Protein AF-A0A9E4WRK4-F1 (afdb_monomer_lite)

Secondary structure (DSSP, 8-state):
-----------------SSSSTTSSS-S--PPPPPPP---EEEEEEEEESEEEEEEEEEEEEEETTEEEEEEEETTTEEEEEEEEE-TTT-EEEEEEEETTEEEEEEEEE-TTSSEEEEEEEETTTTEEEEEEEEEPP----------PPPPP---EEEEEEEEESS-EEEEEEEEEETTEEEEEEEETTTEEEEEEEEEETTTTEEEEESSSEEEEEE-TTSSEEEEEEEETTEEEEEEEEE-S--------EEEEEEE-SSS-EEEEEEEPSSSS--EEEEEETTTEEEEEEEEE-TTT-EEEEEEEETTEEEEEEEEE-TTSS-EEEEEEEE-TT--SSSPPPPPEEEEEEETTGGGT----PPP-S---------SSS-------------------------------SS-------EE-----SS----EE-PPPS-----S---------TT-TTPEEEEEEEEEE---STTSPPEEEEEEEEEE----SSPPTT-SSSSS---HHHHHHHHHHHTTS-S--TTGGGS-TT-SS--SHHHHHHHHHHHTTS-----

Foldseek 3Di:
DDDDDDDDDDDDPDDPPDVVVVPPPPDDPPPPPQPFQDQAAKKWKWWDFPPPDTWIKIWGWDDDDQKIKIWIQIPPQGIKIWIKGADRVFQWIWIWIDTNNQTKIWTWGADSNSFKTKTKMARPVVRIITIMIMGHDDPPPPPPPPPPQQQFQDLAAWKWKFWDFPDTWIWIKGWDDDPFKIWMWTATLVPGIWIWIWTADRSFQWIWIDDQKTWTWGDDSVSFKIKTKIDHPRTIGIMIMGGDPDDPFQPLAAWWWKFFDDPDTWIWIWGFHDDPWRQWIWIATPPLGIWIWGDGADRRFQWDWTWTHRNNWTKIWTWGADPVNFKTKTWMAIDDPPPPPDDDGGDTDIMMIGHPPPVVPDDDDDADADDDDDDDDDDDDDDDDDDDDDDDDDDDDDDDFDKDKDFPDDDDDDDDDQDWDWDWDFDDDVFGAGATDTDGPDDDPPPDGDTDTDGDPPPANAWGKDQPDWDWDDPPDPPDDTGIGRGGIDTHHHQPPDQAQQPQQRPSDLALVSLVVLACCQVVVDVGTPNRVSQPLVPPSDSHNVSSVVSVCVNVVNDDRDD

Structure (mmCIF, N/CA/C/O backbone):
data_AF-A0A9E4WRK4-F1
#
_entry.id   AF-A0A9E4WRK4-F1
#
loop_
_atom_site.group_PDB
_atom_site.id
_atom_site.type_symbol
_atom_site.label_atom_id
_atom_site.label_alt_id
_atom_site.label_comp_id
_atom_site.label_asym_id
_atom_site.label_entity_id
_atom_site.label_seq_id
_atom_site.pdbx_PDB_ins_code
_atom_site.Cartn_x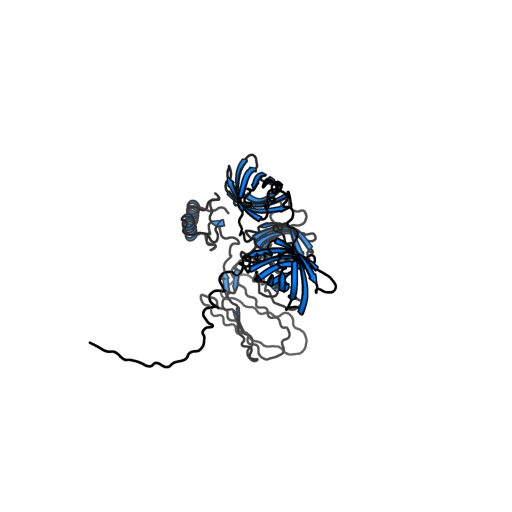
_atom_site.Cartn_y
_atom_site.Cartn_z
_atom_site.occupancy
_atom_site.B_iso_or_equiv
_atom_site.auth_seq_id
_atom_site.auth_comp_id
_atom_site.auth_asym_id
_atom_site.auth_atom_id
_atom_site.pdbx_PDB_model_num
ATOM 1 N N . MET A 1 1 ? -57.426 -71.578 32.431 1.00 43.12 1 MET A N 1
ATOM 2 C CA . MET A 1 1 ? -56.003 -71.972 32.318 1.00 43.12 1 MET A CA 1
ATOM 3 C C . MET A 1 1 ? -55.190 -70.880 33.009 1.00 43.12 1 MET A C 1
ATOM 5 O O . MET A 1 1 ? -55.029 -69.825 32.434 1.00 43.12 1 MET A O 1
ATOM 9 N N . LEU A 1 2 ? -54.922 -70.900 34.316 1.00 39.38 2 LEU A N 1
ATOM 10 C CA . LEU A 1 2 ? -54.277 -71.923 35.149 1.00 39.38 2 LEU A CA 1
ATOM 11 C C . LEU A 1 2 ? -52.802 -72.134 34.760 1.00 39.38 2 LEU A C 1
ATOM 13 O O . LEU A 1 2 ? -52.494 -73.049 34.008 1.00 39.38 2 LEU A O 1
ATOM 17 N N . LYS A 1 3 ? -51.903 -71.319 35.331 1.00 43.38 3 LYS A N 1
ATOM 18 C CA . LYS A 1 3 ? -50.691 -71.829 35.994 1.00 43.38 3 LYS A CA 1
ATOM 19 C C . LYS A 1 3 ? -50.115 -70.827 37.001 1.00 43.38 3 LYS A C 1
ATOM 21 O O . LYS A 1 3 ? -49.606 -69.770 36.658 1.00 43.38 3 LYS A O 1
ATOM 26 N N . ARG A 1 4 ? -50.248 -71.227 38.267 1.00 48.88 4 ARG A N 1
ATOM 27 C CA . ARG A 1 4 ? -49.489 -70.788 39.441 1.00 48.88 4 ARG A CA 1
ATOM 28 C C . ARG A 1 4 ? -48.154 -71.544 39.495 1.00 48.88 4 ARG A C 1
ATOM 30 O O . ARG A 1 4 ? -48.154 -72.741 39.232 1.00 48.88 4 ARG A O 1
ATOM 37 N N . HIS A 1 5 ? -47.123 -70.894 40.024 1.00 45.81 5 HIS A N 1
ATOM 38 C CA . HIS A 1 5 ? -46.158 -71.428 41.002 1.00 45.81 5 HIS A CA 1
ATOM 39 C C . HIS A 1 5 ? -45.759 -70.212 41.868 1.00 45.81 5 HIS A C 1
ATOM 41 O O . HIS A 1 5 ? -45.326 -69.216 41.309 1.00 45.81 5 HIS A O 1
ATOM 47 N N . ARG A 1 6 ? -46.164 -70.052 43.141 1.00 48.53 6 ARG A N 1
ATOM 48 C CA . ARG A 1 6 ? -45.771 -70.751 44.389 1.00 48.53 6 ARG A CA 1
ATOM 49 C C . ARG A 1 6 ? -44.259 -70.949 44.508 1.00 48.53 6 ARG A C 1
ATOM 51 O O . ARG A 1 6 ? -43.698 -71.524 43.592 1.00 48.53 6 ARG A O 1
ATOM 58 N N . THR A 1 7 ? -43.553 -70.700 45.608 1.00 45.00 7 THR A N 1
ATOM 59 C CA . THR A 1 7 ? -43.700 -70.009 46.910 1.00 45.00 7 THR A CA 1
ATOM 60 C C . THR A 1 7 ? -42.338 -70.285 47.562 1.00 45.00 7 THR A C 1
ATOM 62 O O . THR A 1 7 ? -41.943 -71.449 47.573 1.00 45.00 7 THR A O 1
ATOM 65 N N . LEU A 1 8 ? -41.654 -69.314 48.165 1.00 40.50 8 LEU A N 1
ATOM 66 C CA . LEU A 1 8 ? -40.791 -69.610 49.313 1.00 40.50 8 LEU A CA 1
ATOM 67 C C . LEU A 1 8 ? -40.626 -68.363 50.177 1.00 40.50 8 LEU A C 1
ATOM 69 O O . LEU A 1 8 ? -40.268 -67.292 49.701 1.00 40.50 8 LEU A O 1
ATOM 73 N N . ALA A 1 9 ? -40.978 -68.542 51.444 1.00 46.00 9 ALA A N 1
ATOM 74 C CA . ALA A 1 9 ? -40.850 -67.597 52.532 1.00 46.00 9 ALA A CA 1
ATOM 75 C C . ALA A 1 9 ? -39.719 -68.071 53.453 1.00 46.00 9 ALA A C 1
ATOM 77 O O . ALA A 1 9 ? -39.629 -69.267 53.720 1.00 46.00 9 ALA A O 1
ATOM 78 N N . ALA A 1 10 ? -38.920 -67.133 53.959 1.00 39.03 10 ALA A N 1
ATOM 79 C CA . ALA A 1 10 ? -38.143 -67.216 55.202 1.00 39.03 10 ALA A CA 1
ATOM 80 C C . ALA A 1 10 ? -37.678 -65.779 55.519 1.00 39.03 10 ALA A C 1
ATOM 82 O O . ALA A 1 10 ? -36.926 -65.192 54.753 1.00 39.03 10 ALA A O 1
ATOM 83 N N . SER A 1 11 ? -38.375 -65.058 56.401 1.00 42.69 11 SER A N 1
ATOM 84 C CA . SER A 1 11 ? -38.021 -64.859 57.819 1.00 42.69 11 SER A CA 1
ATOM 85 C C . SER A 1 11 ? -36.679 -64.146 58.031 1.00 42.69 11 SER A C 1
ATOM 87 O O . SER A 1 11 ? -35.622 -64.742 57.850 1.00 42.69 11 SER A O 1
ATOM 89 N N . GLY A 1 12 ? -36.737 -62.897 58.495 1.00 36.31 12 GLY A N 1
ATOM 90 C CA . GLY A 1 12 ? -35.557 -62.127 58.879 1.00 36.31 12 GLY A CA 1
ATOM 91 C C . GLY A 1 12 ? -35.919 -60.752 59.427 1.00 36.31 12 GLY A C 1
ATOM 92 O O . GLY A 1 12 ? -35.692 -59.738 58.784 1.00 36.31 12 GLY A O 1
ATOM 93 N N . THR A 1 13 ? -36.523 -60.724 60.611 1.00 49.09 13 THR A N 1
ATOM 94 C CA . THR A 1 13 ? -36.595 -59.555 61.496 1.00 49.09 13 THR A CA 1
ATOM 95 C C . THR A 1 13 ? -35.195 -58.992 61.762 1.00 49.09 13 THR A C 1
ATOM 97 O O . THR A 1 13 ? -34.489 -59.512 62.619 1.00 49.09 13 THR A O 1
ATOM 100 N N . ALA A 1 14 ? -34.806 -57.934 61.049 1.00 40.56 14 ALA A N 1
ATOM 101 C CA . ALA A 1 14 ? -33.786 -56.960 61.445 1.00 40.56 14 ALA A CA 1
ATOM 102 C C . ALA A 1 14 ? -33.831 -55.765 60.478 1.00 40.56 14 ALA A C 1
ATOM 104 O O . ALA A 1 14 ? -33.815 -55.960 59.268 1.00 40.56 14 ALA A O 1
ATOM 105 N N . GLY A 1 15 ? -33.871 -54.536 61.001 1.00 39.03 15 GLY A N 1
ATOM 106 C CA . GLY A 1 15 ? -33.627 -53.334 60.193 1.00 39.03 15 GLY A CA 1
ATOM 107 C C . GLY A 1 15 ? -34.745 -52.297 60.159 1.00 39.03 15 GLY A C 1
ATOM 108 O O . GLY A 1 15 ? -34.936 -51.634 59.146 1.00 39.03 15 GLY A O 1
ATOM 109 N N . LEU A 1 16 ? -35.456 -52.096 61.270 1.00 38.81 16 LEU A N 1
ATOM 110 C CA . LEU A 1 16 ? -36.319 -50.931 61.504 1.00 38.81 16 LEU A CA 1
ATOM 111 C C . LEU A 1 16 ? -35.465 -49.653 61.744 1.00 38.81 16 LEU A C 1
ATOM 113 O O . LEU A 1 16 ? -35.650 -48.959 62.735 1.00 38.81 16 LEU A O 1
ATOM 117 N N . ILE A 1 17 ? -34.478 -49.394 60.870 1.00 44.31 17 ILE A N 1
ATOM 118 C CA . ILE A 1 17 ? -33.563 -48.228 60.839 1.00 44.31 17 ILE A CA 1
ATOM 119 C C . ILE A 1 17 ? -33.246 -47.879 59.366 1.00 44.31 17 ILE A C 1
ATOM 121 O O . ILE A 1 17 ? -32.098 -47.723 58.971 1.00 44.31 17 ILE A O 1
ATOM 125 N N . LEU A 1 18 ? -34.260 -47.830 58.500 1.00 38.88 18 LEU A N 1
ATOM 126 C CA . LEU A 1 18 ? -34.070 -47.429 57.092 1.00 38.88 18 LEU A CA 1
ATOM 127 C C . LEU A 1 18 ? -35.218 -46.578 56.533 1.00 38.88 18 LEU A C 1
ATOM 129 O O . LEU A 1 18 ? -35.297 -46.350 55.335 1.00 38.88 18 LEU A O 1
ATOM 133 N N . LEU A 1 19 ? -36.075 -46.049 57.415 1.00 37.50 19 LEU A N 1
ATOM 134 C CA . LEU A 1 19 ? -37.155 -45.119 57.057 1.00 37.50 19 LEU A CA 1
ATOM 135 C C . LEU A 1 19 ? -37.082 -43.767 57.790 1.00 37.50 19 LEU A C 1
ATOM 137 O O . LEU A 1 19 ? -38.007 -42.969 57.695 1.00 37.50 19 LEU A O 1
ATOM 141 N N . ALA A 1 20 ? -35.970 -43.493 58.483 1.00 39.97 20 ALA A N 1
ATOM 142 C CA . ALA A 1 20 ? -35.673 -42.188 59.088 1.00 39.97 20 ALA A CA 1
ATOM 143 C C . ALA A 1 20 ? -34.517 -41.433 58.394 1.00 39.97 20 ALA A C 1
ATOM 145 O O . ALA A 1 20 ? -34.266 -40.280 58.721 1.00 39.97 20 ALA A O 1
ATOM 146 N N . VAL A 1 21 ? -33.837 -42.047 57.414 1.00 42.78 21 VAL A N 1
ATOM 147 C CA . VAL A 1 21 ? -32.754 -41.396 56.642 1.00 42.78 21 VAL A CA 1
ATOM 148 C C . VAL A 1 21 ? -33.280 -40.759 55.346 1.00 42.78 21 VAL A C 1
ATOM 150 O O . VAL A 1 21 ? -32.694 -39.813 54.837 1.00 42.78 21 VAL A O 1
ATOM 153 N N . SER A 1 22 ? -34.450 -41.175 54.854 1.00 39.72 22 SER A N 1
ATOM 154 C CA . SER A 1 22 ? -35.061 -40.618 53.635 1.00 39.72 22 SER A CA 1
ATOM 155 C C . SER A 1 22 ? -35.861 -39.324 53.859 1.00 39.72 22 SER A C 1
ATOM 157 O O . SER A 1 22 ? -36.450 -38.812 52.913 1.00 39.72 22 SER A O 1
ATOM 159 N N . LEU A 1 23 ? -35.902 -38.792 55.089 1.00 38.94 23 LEU A N 1
ATOM 160 C CA . LEU A 1 23 ? -36.639 -37.565 55.436 1.00 38.94 23 LEU A CA 1
ATOM 161 C C . LEU A 1 23 ? -35.746 -36.450 56.015 1.00 38.94 23 LEU A C 1
ATOM 163 O O . LEU A 1 23 ? -36.259 -35.472 56.548 1.00 38.94 23 LEU A O 1
ATOM 167 N N . LEU A 1 24 ? -34.418 -36.585 55.902 1.00 41.91 24 LEU A N 1
ATOM 168 C CA . LEU A 1 24 ? -33.438 -35.585 56.356 1.00 41.91 24 LEU A CA 1
ATOM 169 C C . LEU A 1 24 ? -32.643 -34.938 55.204 1.00 41.91 24 LEU A C 1
ATOM 171 O O . LEU A 1 24 ? -31.592 -34.356 55.437 1.00 41.91 24 LEU A O 1
ATOM 175 N N . ALA A 1 25 ? -33.153 -35.018 53.970 1.00 46.66 25 ALA A N 1
ATOM 176 C CA . ALA A 1 25 ? -32.545 -34.409 52.779 1.00 46.66 25 ALA A CA 1
ATOM 177 C C . ALA A 1 25 ? -33.380 -33.261 52.168 1.00 46.66 25 ALA A C 1
ATOM 179 O O . ALA A 1 25 ? -33.130 -32.865 51.037 1.00 46.66 25 ALA A O 1
ATOM 180 N N . VAL A 1 26 ? -34.390 -32.732 52.877 1.00 48.38 26 VAL A N 1
ATOM 181 C CA . VAL A 1 26 ? -35.359 -31.764 52.301 1.00 48.38 26 VAL A CA 1
ATOM 182 C C . VAL A 1 26 ? -35.197 -30.327 52.832 1.00 48.38 26 VAL A C 1
ATOM 184 O O . VAL A 1 26 ? -35.854 -29.421 52.340 1.00 48.38 26 VAL A O 1
ATOM 187 N N . PHE A 1 27 ? -34.285 -30.068 53.776 1.00 48.84 27 PHE A N 1
ATOM 188 C CA . PHE A 1 27 ? -34.056 -28.709 54.303 1.00 48.84 27 PHE A CA 1
ATOM 189 C C . PHE A 1 27 ? -32.578 -28.415 54.603 1.00 48.84 27 PHE A C 1
ATOM 191 O O . PHE A 1 27 ? -32.251 -27.839 55.640 1.00 48.84 27 PHE A O 1
ATOM 198 N N . GLY A 1 28 ? -31.669 -28.807 53.706 1.00 51.97 28 GLY A N 1
ATOM 199 C CA . GLY A 1 28 ? -30.383 -28.111 53.641 1.00 51.97 28 GLY A CA 1
ATOM 200 C C . GLY A 1 28 ? -30.661 -26.687 53.147 1.00 51.97 28 GLY A C 1
ATOM 201 O O . GLY A 1 28 ? -31.402 -26.560 52.169 1.00 51.97 28 GLY A O 1
ATOM 202 N N . PRO A 1 29 ? -30.174 -25.621 53.810 1.00 61.66 29 PRO A N 1
ATOM 203 C CA . PRO A 1 29 ? -30.258 -24.287 53.228 1.00 61.66 29 PRO A CA 1
ATOM 204 C C . PRO A 1 29 ? -29.654 -24.378 51.828 1.00 61.66 29 PRO A C 1
ATOM 206 O O . PRO A 1 29 ? -28.568 -24.935 51.682 1.00 61.66 29 PRO A O 1
ATOM 209 N N . ALA A 1 30 ? -30.385 -23.918 50.810 1.00 55.03 30 ALA A N 1
ATOM 210 C CA . ALA A 1 30 ? -29.829 -23.806 49.472 1.00 55.03 30 ALA A CA 1
ATOM 211 C C . ALA A 1 30 ? -28.538 -22.999 49.608 1.00 55.03 30 ALA A C 1
ATOM 213 O O . ALA A 1 30 ? -28.589 -21.827 49.992 1.00 55.03 30 ALA A O 1
ATOM 214 N N . THR A 1 31 ? -27.394 -23.654 49.408 1.00 65.69 31 THR A N 1
ATOM 215 C CA . THR A 1 31 ? -26.117 -22.962 49.322 1.00 65.69 31 THR A CA 1
ATOM 216 C C . THR A 1 31 ? -26.318 -21.932 48.217 1.00 65.69 31 THR A C 1
ATOM 218 O O . THR A 1 31 ? -26.759 -22.328 47.131 1.00 65.69 31 THR A O 1
ATOM 221 N N . PRO A 1 32 ? -26.150 -20.625 48.485 1.00 72.00 32 PRO A N 1
ATOM 222 C CA . PRO A 1 32 ? -26.238 -19.640 47.420 1.00 72.00 32 PRO A CA 1
ATOM 223 C C . PRO A 1 32 ? -25.305 -20.112 46.309 1.00 72.00 32 PRO A C 1
ATOM 225 O O . PRO A 1 32 ? -24.185 -20.527 46.610 1.00 72.00 32 PRO A O 1
ATOM 228 N N . ALA A 1 33 ? -25.805 -20.141 45.070 1.00 73.44 33 ALA A N 1
ATOM 229 C CA . ALA A 1 33 ? -24.969 -20.440 43.918 1.00 73.44 33 ALA A CA 1
ATOM 230 C C . ALA A 1 33 ? -23.739 -19.537 44.030 1.00 73.44 33 ALA A C 1
ATOM 232 O O . ALA A 1 33 ? -23.886 -18.313 44.114 1.00 73.44 33 ALA A O 1
ATOM 233 N N . GLN A 1 34 ? -22.569 -20.154 44.189 1.00 74.94 34 GLN A N 1
ATOM 234 C CA . GLN A 1 34 ? -21.316 -19.426 44.272 1.00 74.94 34 GLN A CA 1
ATOM 235 C C . GLN A 1 34 ? -21.218 -18.599 42.991 1.00 74.94 34 GLN A C 1
ATOM 237 O O . GLN A 1 34 ? -21.504 -19.110 41.908 1.00 74.94 34 GLN A O 1
ATOM 242 N N . ALA A 1 35 ? -20.946 -17.302 43.130 1.00 84.12 35 ALA A N 1
ATOM 243 C CA . ALA A 1 35 ? -20.766 -16.456 41.963 1.00 84.12 35 ALA A CA 1
ATOM 244 C C . ALA A 1 35 ? -19.599 -17.030 41.152 1.00 84.12 35 ALA A C 1
ATOM 246 O O . ALA A 1 35 ? -18.546 -17.316 41.721 1.00 84.12 35 ALA A O 1
ATOM 247 N N . GLN A 1 36 ? -19.838 -17.249 39.862 1.00 93.25 36 GLN A N 1
ATOM 248 C CA . GLN A 1 36 ? -18.825 -17.700 38.919 1.00 93.25 36 GLN A CA 1
ATOM 249 C C . GLN A 1 36 ? -17.674 -16.684 38.916 1.00 93.25 36 GLN A C 1
ATOM 251 O O . GLN A 1 36 ? -17.940 -15.480 38.860 1.00 93.25 36 GLN A O 1
ATOM 256 N N . ILE A 1 37 ? -16.428 -17.151 39.027 1.00 96.25 37 ILE A N 1
ATOM 257 C CA . ILE A 1 37 ? -15.252 -16.273 38.969 1.00 96.25 37 ILE A CA 1
ATOM 258 C C . ILE A 1 37 ? -15.183 -15.678 37.561 1.00 96.25 37 ILE A C 1
ATOM 260 O O . ILE A 1 37 ? -15.188 -16.419 36.585 1.00 96.25 37 ILE A O 1
ATOM 264 N N . ASP A 1 38 ? -15.131 -14.350 37.452 1.00 95.88 38 ASP A N 1
ATOM 265 C CA . ASP A 1 38 ? -14.969 -13.640 36.182 1.00 95.88 38 ASP A CA 1
ATOM 266 C C . ASP A 1 38 ? -13.656 -12.861 36.191 1.00 95.88 38 ASP A C 1
ATOM 268 O O . ASP A 1 38 ? -13.471 -11.986 37.035 1.00 95.88 38 ASP A O 1
ATOM 272 N N . ILE A 1 39 ? -12.758 -13.159 35.250 1.00 97.19 39 ILE A N 1
ATOM 273 C CA . ILE A 1 39 ? -11.450 -12.503 35.102 1.00 97.19 39 ILE A CA 1
ATOM 274 C C . ILE A 1 39 ? -11.412 -11.423 34.000 1.00 97.19 39 ILE A C 1
ATOM 276 O O . ILE A 1 39 ? -10.357 -10.840 33.762 1.00 97.19 39 ILE A O 1
ATOM 280 N N . SER A 1 40 ? -12.545 -11.102 33.360 1.00 96.81 40 SER A N 1
ATOM 281 C CA . SER A 1 40 ? -12.607 -10.153 32.232 1.00 96.81 40 SER A CA 1
ATOM 282 C C . SER A 1 40 ? -12.179 -8.733 32.609 1.00 96.81 40 SER A C 1
ATOM 284 O O . SER A 1 40 ? -12.721 -8.179 33.560 1.00 96.81 40 SER A O 1
ATOM 286 N N . GLY A 1 41 ? -11.308 -8.078 31.843 1.00 95.44 41 GLY A N 1
ATOM 287 C CA . GLY A 1 41 ? -10.978 -6.656 32.010 1.00 95.44 41 GLY A CA 1
ATOM 288 C C . GLY A 1 41 ? -9.490 -6.349 31.900 1.00 95.44 41 GLY A C 1
ATOM 289 O O . GLY A 1 41 ? -8.718 -7.164 31.406 1.00 95.44 41 GLY A O 1
ATOM 290 N N . ASP A 1 42 ? -9.088 -5.167 32.368 1.00 95.75 42 ASP A N 1
ATOM 291 C CA . ASP A 1 42 ? -7.692 -4.728 32.314 1.00 95.75 42 ASP A CA 1
ATOM 292 C C . ASP A 1 42 ? -6.919 -5.111 33.582 1.00 95.75 42 ASP A C 1
ATOM 294 O O . ASP A 1 42 ? -7.396 -4.947 34.707 1.00 95.75 42 ASP A O 1
ATOM 298 N N . TRP A 1 43 ? -5.671 -5.525 33.407 1.00 97.62 43 TRP A N 1
ATOM 299 C CA . TRP A 1 43 ? -4.794 -6.057 34.444 1.00 97.62 43 TRP A CA 1
ATOM 300 C C . TRP A 1 43 ? -3.399 -5.430 34.379 1.00 97.62 43 TRP A C 1
ATOM 302 O O . TRP A 1 43 ? -2.935 -4.984 33.325 1.00 97.62 43 TRP A O 1
ATOM 312 N N . ASN A 1 44 ? -2.722 -5.396 35.526 1.00 97.06 44 ASN A N 1
ATOM 313 C CA . ASN A 1 44 ? -1.280 -5.172 35.618 1.00 97.06 44 ASN A CA 1
ATOM 314 C C . ASN A 1 44 ? -0.626 -6.472 36.082 1.00 97.06 44 ASN A C 1
ATOM 316 O O . ASN A 1 44 ? -0.916 -6.922 37.189 1.00 97.06 44 ASN A O 1
ATOM 320 N N . PHE A 1 45 ? 0.235 -7.048 35.250 1.00 97.38 45 PHE A N 1
ATOM 321 C CA . PHE A 1 45 ? 1.018 -8.243 35.541 1.00 97.38 45 PHE A CA 1
ATOM 322 C C . PHE A 1 45 ? 2.442 -7.858 35.949 1.00 97.38 45 PHE A C 1
ATOM 324 O O . PHE A 1 45 ? 3.099 -7.074 35.269 1.00 97.38 45 PHE A O 1
ATOM 331 N N . ASP A 1 46 ? 2.925 -8.478 37.017 1.00 96.94 46 ASP A N 1
ATOM 332 C CA . ASP A 1 46 ? 4.311 -8.482 37.463 1.00 96.94 46 ASP A CA 1
ATOM 333 C C . ASP A 1 46 ? 4.888 -9.887 37.245 1.00 96.94 46 ASP A C 1
ATOM 335 O O . ASP A 1 46 ? 4.493 -10.854 37.905 1.00 96.94 46 ASP A O 1
ATOM 339 N N . ILE A 1 47 ? 5.830 -10.010 36.309 1.00 95.94 47 ILE A N 1
ATOM 340 C CA . ILE A 1 47 ? 6.465 -11.276 35.931 1.00 95.94 47 ILE A CA 1
ATOM 341 C C . ILE A 1 47 ? 7.888 -11.317 36.494 1.00 95.94 47 ILE A C 1
ATOM 343 O O . ILE A 1 47 ? 8.717 -10.450 36.222 1.00 95.94 47 ILE A O 1
ATOM 347 N N . LEU A 1 48 ? 8.193 -12.350 37.272 1.00 95.00 48 LEU A N 1
ATOM 348 C CA . LEU A 1 48 ? 9.513 -12.627 37.842 1.00 95.00 48 LEU A CA 1
ATOM 349 C C . LEU A 1 48 ? 10.125 -13.843 37.146 1.00 95.00 48 LEU A C 1
ATOM 351 O O . LEU A 1 48 ? 9.401 -14.772 36.810 1.00 95.00 48 LEU A O 1
ATOM 355 N N . GLY A 1 49 ? 11.450 -13.880 36.984 1.00 91.50 49 GLY A N 1
ATOM 356 C CA . GLY A 1 49 ? 12.179 -15.040 36.436 1.00 91.50 49 GLY A CA 1
ATOM 357 C C . GLY A 1 49 ? 13.080 -14.722 35.238 1.00 91.50 49 GLY A C 1
ATOM 358 O O . GLY A 1 49 ? 14.009 -15.476 34.961 1.00 91.50 49 GLY A O 1
ATOM 359 N N . PHE A 1 50 ? 12.899 -13.565 34.593 1.00 85.81 50 PHE A N 1
ATOM 360 C CA . PHE A 1 50 ? 13.790 -13.050 33.543 1.00 85.81 50 PHE A CA 1
ATOM 361 C C . PHE A 1 50 ? 15.018 -12.330 34.137 1.00 85.81 50 PHE A C 1
ATOM 363 O O . PHE A 1 50 ? 15.267 -11.150 33.898 1.00 85.81 50 PHE A O 1
ATOM 370 N N . GLY A 1 51 ? 15.794 -13.035 34.964 1.00 86.94 51 GLY A N 1
ATOM 371 C CA . GLY A 1 51 ? 16.934 -12.458 35.687 1.00 86.94 51 GLY A CA 1
ATOM 372 C C . GLY A 1 51 ? 16.541 -11.777 37.012 1.00 86.94 51 GLY A C 1
ATOM 373 O O . GLY A 1 51 ? 15.558 -12.178 37.633 1.00 86.94 51 GLY A O 1
ATOM 374 N N . PRO A 1 52 ? 17.321 -10.795 37.515 1.00 87.56 52 PRO A N 1
ATOM 375 C CA . PRO A 1 52 ? 17.116 -10.209 38.846 1.00 87.56 52 PRO A CA 1
ATOM 376 C C . PRO A 1 52 ? 15.973 -9.175 38.932 1.00 87.56 52 PRO A C 1
ATOM 378 O O . PRO A 1 52 ? 15.822 -8.546 39.979 1.00 87.56 52 PRO A O 1
ATOM 381 N N . GLY A 1 53 ? 15.213 -8.956 37.854 1.00 89.19 53 GLY A N 1
ATOM 382 C CA . GLY A 1 53 ? 14.177 -7.925 37.765 1.00 89.19 53 GLY A CA 1
ATOM 383 C C . GLY A 1 53 ? 12.750 -8.473 37.706 1.00 89.19 53 GLY A C 1
ATOM 384 O O . GLY A 1 53 ? 12.527 -9.636 37.370 1.00 89.19 53 GLY A O 1
ATOM 385 N N . THR A 1 54 ? 11.796 -7.596 38.018 1.00 94.69 54 THR A N 1
ATOM 386 C CA . THR A 1 54 ? 10.369 -7.775 37.720 1.00 94.69 54 THR A CA 1
ATOM 387 C C . THR A 1 54 ? 10.064 -7.092 36.394 1.00 94.69 54 THR A C 1
ATOM 389 O O . THR A 1 54 ? 10.443 -5.937 36.204 1.00 94.69 54 THR A O 1
ATOM 392 N N . VAL A 1 55 ? 9.365 -7.785 35.503 1.00 95.12 55 VAL A N 1
ATOM 393 C CA . VAL A 1 55 ? 8.864 -7.243 34.239 1.00 95.12 55 VAL A CA 1
ATOM 394 C C . VAL A 1 55 ? 7.403 -6.868 34.439 1.00 95.12 55 VAL A C 1
ATOM 396 O O . VAL A 1 55 ? 6.584 -7.733 34.745 1.00 95.12 55 VAL A O 1
ATOM 399 N N . ALA A 1 56 ? 7.086 -5.587 34.269 1.00 96.31 56 ALA A N 1
ATOM 400 C CA . ALA A 1 56 ? 5.712 -5.105 34.322 1.00 96.31 56 ALA A CA 1
ATOM 401 C C . ALA A 1 56 ? 5.065 -5.187 32.932 1.00 96.31 56 ALA A C 1
ATOM 403 O O . ALA A 1 56 ? 5.628 -4.689 31.945 1.00 96.31 56 ALA A O 1
ATOM 404 N N . CYS A 1 57 ? 3.870 -5.771 32.875 1.00 97.19 57 CYS A N 1
ATOM 405 C CA . CYS A 1 57 ? 3.041 -5.853 31.680 1.00 97.19 57 CYS A CA 1
ATOM 406 C C . CYS A 1 57 ? 1.630 -5.325 31.958 1.00 97.19 57 CYS A C 1
ATOM 408 O O . CYS A 1 57 ? 1.064 -5.541 33.031 1.00 97.19 57 CYS A O 1
ATOM 410 N N . ALA A 1 58 ? 1.043 -4.645 30.981 1.00 96.75 58 ALA A N 1
ATOM 411 C CA . ALA A 1 58 ? -0.387 -4.365 30.962 1.00 96.75 58 ALA A CA 1
ATOM 412 C C . ALA A 1 58 ? -1.075 -5.447 30.132 1.00 96.75 58 ALA A C 1
ATOM 414 O O . ALA A 1 58 ? -0.572 -5.779 29.064 1.00 96.75 58 ALA A O 1
ATOM 415 N N . ALA A 1 59 ? -2.208 -5.967 30.596 1.00 97.00 59 ALA A N 1
ATOM 416 C CA . ALA A 1 59 ? -2.956 -6.968 29.847 1.00 97.00 59 ALA A CA 1
ATOM 417 C C . ALA A 1 59 ? -4.460 -6.692 29.854 1.00 97.00 59 ALA A C 1
ATOM 419 O O . ALA A 1 59 ? -4.970 -6.105 30.808 1.00 97.00 59 ALA A O 1
ATOM 420 N N . THR A 1 60 ? -5.152 -7.153 28.820 1.00 97.19 60 THR A N 1
ATOM 421 C CA . THR A 1 60 ? -6.613 -7.192 28.731 1.00 97.19 60 THR A CA 1
ATOM 422 C C . THR A 1 60 ? -7.028 -8.652 28.600 1.00 97.19 60 THR A C 1
ATOM 424 O O . THR A 1 60 ? -6.500 -9.371 27.756 1.00 97.19 60 THR A O 1
ATOM 427 N N . ILE A 1 61 ? -7.930 -9.098 29.474 1.00 97.50 61 ILE A N 1
ATOM 428 C CA . ILE A 1 61 ? -8.465 -10.462 29.476 1.00 97.50 61 ILE A CA 1
ATOM 429 C C . ILE A 1 61 ? -9.912 -10.423 28.991 1.00 97.50 61 ILE A C 1
ATOM 431 O O . ILE A 1 61 ? -10.732 -9.708 29.574 1.00 97.50 61 ILE A O 1
ATOM 435 N N . GLU A 1 62 ? -10.241 -11.223 27.981 1.00 96.75 62 GLU A N 1
ATOM 436 C CA . GLU A 1 62 ? -11.622 -11.494 27.576 1.00 96.75 62 GLU A CA 1
ATOM 437 C C . GLU A 1 62 ? -11.997 -12.908 28.013 1.00 96.75 62 GLU A C 1
ATOM 439 O O . GLU A 1 62 ? -11.380 -13.880 27.586 1.00 96.75 62 GLU A O 1
ATOM 444 N N . HIS A 1 63 ? -12.994 -13.039 28.889 1.00 96.81 63 HIS A N 1
ATOM 445 C CA . HIS A 1 63 ? -13.363 -14.320 29.483 1.00 96.81 63 HIS A CA 1
ATOM 446 C C . HIS A 1 63 ? -14.808 -14.704 29.137 1.00 96.81 63 HIS A C 1
ATOM 448 O O . HIS A 1 63 ? -15.748 -13.924 29.299 1.00 96.81 63 HIS A O 1
ATOM 454 N N . ALA A 1 64 ? -14.979 -15.927 28.634 1.00 95.62 64 ALA A N 1
ATOM 455 C CA . ALA A 1 64 ? -16.244 -16.468 28.160 1.00 95.62 64 ALA A CA 1
ATOM 456 C C . ALA A 1 64 ? -16.405 -17.938 28.578 1.00 95.62 64 ALA A C 1
ATOM 458 O O . ALA A 1 64 ? -15.812 -18.846 27.993 1.00 95.62 64 ALA A O 1
ATOM 459 N N . GLY A 1 65 ? -17.275 -18.185 29.561 1.00 94.94 65 GLY A N 1
ATOM 460 C CA . GLY A 1 65 ? -17.524 -19.539 30.062 1.00 94.94 65 GLY A CA 1
ATOM 461 C C . GLY A 1 65 ? -16.325 -20.059 30.845 1.00 94.94 65 GLY A C 1
ATOM 462 O O . GLY A 1 65 ? -16.014 -19.478 31.872 1.00 94.94 65 GLY A O 1
ATOM 463 N N . ASP A 1 66 ? -15.690 -21.119 30.345 1.00 97.31 66 ASP A N 1
ATOM 464 C CA . ASP A 1 66 ? -14.484 -21.724 30.933 1.00 97.31 66 ASP A CA 1
ATOM 465 C C . ASP A 1 66 ? -13.221 -21.385 30.110 1.00 97.31 66 ASP A C 1
ATOM 467 O O . ASP A 1 66 ? -12.156 -21.945 30.341 1.00 97.31 66 ASP A O 1
ATOM 471 N N . THR A 1 67 ? -13.331 -20.493 29.117 1.00 97.50 67 THR A N 1
ATOM 472 C CA . THR A 1 67 ? -12.246 -20.112 28.191 1.00 97.50 67 THR A CA 1
ATOM 473 C C . THR A 1 67 ? -11.958 -18.618 28.259 1.00 97.50 67 THR A C 1
ATOM 475 O O . THR A 1 67 ? -12.874 -17.825 28.492 1.00 97.50 67 THR A O 1
ATOM 478 N N . PHE A 1 68 ? -10.713 -18.213 28.022 1.00 97.94 68 PHE A N 1
ATOM 479 C CA . PHE A 1 68 ? -10.335 -16.802 27.940 1.00 97.94 68 PHE A CA 1
ATOM 480 C C . PHE A 1 68 ? -9.176 -16.557 26.970 1.00 97.94 68 PHE A C 1
ATOM 482 O O . PHE A 1 68 ? -8.388 -17.458 26.670 1.00 97.94 68 PHE A O 1
ATOM 489 N N . THR A 1 69 ? -9.049 -15.307 26.537 1.00 97.38 69 THR A N 1
ATOM 490 C CA . THR A 1 69 ? -7.885 -14.784 25.816 1.00 97.38 69 THR A CA 1
ATOM 491 C C . THR A 1 69 ? -7.207 -13.689 26.640 1.00 97.38 69 THR A C 1
ATOM 493 O O . THR A 1 69 ? -7.851 -13.018 27.450 1.00 97.38 69 THR A O 1
ATOM 496 N N . ILE A 1 70 ? -5.892 -13.533 26.478 1.00 98.06 70 ILE A N 1
ATOM 497 C CA . ILE A 1 70 ? -5.107 -12.458 27.094 1.00 98.06 70 ILE A CA 1
ATOM 498 C C . ILE A 1 70 ? -4.292 -11.769 26.011 1.00 98.06 70 ILE A C 1
ATOM 500 O O . ILE A 1 70 ? -3.398 -12.394 25.446 1.00 98.06 70 ILE A O 1
ATOM 504 N N . ASP A 1 71 ? -4.505 -10.472 25.826 1.00 96.00 71 ASP A N 1
ATOM 505 C CA . ASP A 1 71 ? -3.590 -9.614 25.077 1.00 96.00 71 ASP A CA 1
ATOM 506 C C . ASP A 1 71 ? -2.737 -8.816 26.057 1.00 96.00 71 ASP A C 1
ATOM 508 O O . ASP A 1 71 ? -3.253 -8.184 26.978 1.00 96.00 71 ASP A O 1
ATOM 512 N N . THR A 1 72 ? -1.418 -8.859 25.895 1.00 96.88 72 THR A N 1
ATOM 513 C CA . THR A 1 72 ? -0.466 -8.244 26.825 1.00 96.88 72 THR A CA 1
ATOM 514 C C . THR A 1 72 ? 0.539 -7.351 26.110 1.00 96.88 72 THR A C 1
ATOM 516 O O . THR A 1 72 ? 0.929 -7.590 24.970 1.00 96.88 72 THR A O 1
ATOM 519 N N . THR A 1 73 ? 0.978 -6.299 26.795 1.00 94.75 73 THR A N 1
ATOM 520 C CA . THR A 1 73 ? 2.079 -5.423 26.393 1.00 94.75 73 THR A CA 1
ATOM 521 C C . THR A 1 73 ? 3.051 -5.298 27.558 1.00 94.75 73 THR A C 1
ATOM 523 O O . THR A 1 73 ? 2.719 -4.739 28.608 1.00 94.75 73 THR A O 1
ATOM 526 N N . CYS A 1 74 ? 4.262 -5.809 27.374 1.00 95.19 74 CYS A N 1
ATOM 527 C CA . CYS A 1 74 ? 5.336 -5.792 28.358 1.00 95.19 74 CYS A CA 1
ATOM 528 C C . CYS A 1 74 ? 6.399 -4.760 27.973 1.00 95.19 74 CYS A C 1
ATOM 530 O O . CYS A 1 74 ? 6.801 -4.683 26.814 1.00 95.19 74 CYS A O 1
ATOM 532 N N . THR A 1 75 ? 6.909 -4.016 28.958 1.00 87.06 75 THR A N 1
ATOM 533 C CA . THR A 1 75 ? 7.855 -2.903 28.723 1.00 87.06 75 THR A CA 1
ATOM 534 C C . THR A 1 75 ? 9.132 -3.340 27.984 1.00 87.06 75 THR A C 1
ATOM 536 O O . THR A 1 75 ? 9.638 -2.587 27.158 1.00 87.06 75 THR A O 1
ATOM 539 N N . ASP A 1 76 ? 9.604 -4.569 28.228 1.00 87.88 76 ASP A N 1
ATOM 540 C CA . ASP A 1 76 ? 10.868 -5.086 27.675 1.00 87.88 76 ASP A CA 1
ATOM 541 C C . ASP A 1 76 ? 10.697 -6.210 26.635 1.00 87.88 76 ASP A C 1
ATOM 543 O O . ASP A 1 76 ? 11.650 -6.551 25.938 1.00 87.88 76 ASP A O 1
ATOM 547 N N . PHE A 1 77 ? 9.500 -6.799 26.524 1.00 87.88 77 PHE A N 1
ATOM 548 C CA . PHE A 1 77 ? 9.244 -7.973 25.670 1.00 87.88 77 PHE A CA 1
ATOM 549 C C . PHE A 1 77 ? 8.228 -7.711 24.548 1.00 87.88 77 PHE A C 1
ATOM 551 O O . PHE A 1 77 ? 7.970 -8.596 23.736 1.00 87.88 77 PHE A O 1
ATOM 558 N N . GLY A 1 78 ? 7.670 -6.499 24.475 1.00 91.88 78 GLY A N 1
ATOM 559 C CA . GLY A 1 78 ? 6.702 -6.123 23.449 1.00 91.88 78 GLY A CA 1
ATOM 560 C C . GLY A 1 78 ? 5.327 -6.748 23.676 1.00 91.88 78 GLY A C 1
ATOM 561 O O . GLY A 1 78 ? 4.883 -6.907 24.816 1.00 91.88 78 GLY A O 1
ATOM 562 N N . PHE A 1 79 ? 4.641 -7.055 22.578 1.00 94.31 79 PHE A N 1
ATOM 563 C CA . PHE A 1 79 ? 3.286 -7.598 22.597 1.00 94.31 79 PHE A CA 1
ATOM 564 C C . PHE A 1 79 ? 3.279 -9.116 22.773 1.00 94.31 79 PHE A C 1
ATOM 566 O O . PHE A 1 79 ? 4.206 -9.819 22.351 1.00 94.31 79 PHE A O 1
ATOM 573 N N . GLY A 1 80 ? 2.203 -9.621 23.364 1.00 96.00 80 GLY A N 1
ATOM 574 C CA . GLY A 1 80 ? 1.919 -11.042 23.404 1.00 96.00 80 GLY A CA 1
ATOM 575 C C . GLY A 1 80 ? 0.434 -11.351 23.438 1.00 96.00 80 GLY A C 1
ATOM 576 O O . GLY A 1 80 ? -0.370 -10.496 23.801 1.00 96.00 80 GLY A O 1
ATOM 577 N N . SER A 1 81 ? 0.098 -12.581 23.063 1.00 96.50 81 SER A N 1
ATOM 578 C CA . SER A 1 81 ? -1.273 -13.088 23.060 1.00 96.50 81 SER A CA 1
ATOM 579 C C . SER A 1 81 ? -1.299 -14.527 23.570 1.00 96.50 81 SER A C 1
ATOM 581 O O . SER A 1 81 ? -0.403 -15.315 23.240 1.00 96.50 81 SER A O 1
ATOM 583 N N . PHE A 1 82 ? -2.288 -14.845 24.406 1.00 97.94 82 PHE A N 1
ATOM 584 C CA . PHE A 1 82 ? -2.478 -16.146 25.046 1.00 97.94 82 PHE A CA 1
ATOM 585 C C . PHE A 1 82 ? -3.928 -16.600 24.950 1.00 97.94 82 PHE A C 1
ATOM 587 O O . PHE A 1 82 ? -4.846 -15.794 25.088 1.00 97.94 82 PHE A O 1
ATOM 594 N N . GLU A 1 83 ? -4.119 -17.909 24.841 1.00 97.88 83 GLU A N 1
ATOM 595 C CA . GLU A 1 83 ? -5.420 -18.567 24.957 1.00 97.88 83 GLU A CA 1
ATOM 596 C C . GLU A 1 83 ? -5.367 -19.588 26.092 1.00 97.88 83 GLU A C 1
ATOM 598 O O . GLU A 1 83 ? -4.363 -20.296 26.254 1.00 97.88 83 GLU A O 1
ATOM 603 N N . GLY A 1 84 ? -6.425 -19.652 26.900 1.00 98.00 84 GLY A N 1
ATOM 604 C CA . GLY A 1 84 ? -6.460 -20.513 28.074 1.00 98.00 84 GLY A CA 1
ATOM 605 C C . GLY A 1 84 ? -7.847 -20.959 28.512 1.00 98.00 84 GLY A C 1
ATOM 606 O O . GLY A 1 84 ? -8.876 -20.515 28.000 1.00 98.00 84 GLY A O 1
ATOM 607 N N . GLU A 1 85 ? -7.841 -21.852 29.496 1.00 98.06 85 GLU A N 1
ATOM 608 C CA . GLU A 1 85 ? -9.024 -22.370 30.180 1.00 98.06 85 GLU A CA 1
ATOM 609 C C . GLU A 1 85 ? -8.934 -22.062 31.678 1.00 98.06 85 GLU A C 1
ATOM 611 O O . GLU A 1 85 ? -7.843 -22.089 32.258 1.00 98.06 85 GLU A O 1
ATOM 616 N N . ILE A 1 86 ? -10.074 -21.765 32.300 1.00 98.00 86 ILE A N 1
ATOM 617 C CA . ILE A 1 86 ? -10.220 -21.510 33.736 1.00 98.00 86 ILE A CA 1
ATOM 618 C C . ILE A 1 86 ? -11.366 -22.350 34.302 1.00 98.00 86 ILE A C 1
ATOM 620 O O . ILE A 1 86 ? -12.476 -22.358 33.776 1.00 98.00 86 ILE A O 1
ATOM 624 N N . ASP A 1 87 ? -11.115 -23.029 35.418 1.00 97.38 87 ASP A N 1
ATOM 625 C CA . ASP A 1 87 ? -12.172 -23.587 36.252 1.00 97.38 87 ASP A CA 1
ATOM 626 C C . ASP A 1 87 ? -12.793 -22.448 37.062 1.00 97.38 87 ASP A C 1
ATOM 628 O O . ASP A 1 87 ? -12.223 -21.933 38.022 1.00 97.38 87 ASP A O 1
ATOM 632 N N . VAL A 1 88 ? -13.990 -22.040 36.668 1.00 95.88 88 VAL A N 1
ATOM 633 C CA . VAL A 1 88 ? -14.685 -20.888 37.246 1.00 95.88 88 VAL A CA 1
ATOM 634 C C . VAL A 1 88 ? -15.207 -21.096 38.672 1.00 95.88 88 VAL A C 1
ATOM 636 O O . VAL A 1 88 ? -15.659 -20.132 39.301 1.00 95.88 88 VAL A O 1
ATOM 639 N N . GLU A 1 89 ? -15.170 -22.326 39.197 1.00 93.69 89 GLU A N 1
ATOM 640 C CA . GLU A 1 89 ? -15.501 -22.627 40.593 1.00 93.69 89 GLU A CA 1
ATOM 641 C C . GLU A 1 89 ? -14.275 -22.489 41.505 1.00 93.69 89 GLU A C 1
ATOM 643 O O . GLU A 1 89 ? -14.403 -22.023 42.645 1.00 93.69 89 GLU A O 1
ATOM 648 N N . THR A 1 90 ? -13.097 -22.893 41.016 1.00 96.12 90 THR A N 1
ATOM 649 C CA . THR A 1 90 ? -11.847 -22.938 41.798 1.00 96.12 90 THR A CA 1
ATOM 650 C C . THR A 1 90 ? -10.904 -21.768 41.522 1.00 96.12 90 THR A C 1
ATOM 652 O O . THR A 1 90 ? -10.111 -21.410 42.393 1.00 96.12 90 THR A O 1
ATOM 655 N N . GLY A 1 91 ? -11.008 -21.156 40.344 1.00 96.56 91 GLY A N 1
ATOM 656 C CA . GLY A 1 91 ? -10.121 -20.119 39.830 1.00 96.56 91 GLY A CA 1
ATOM 657 C C . GLY A 1 91 ? -8.837 -20.664 39.205 1.00 96.56 91 GLY A C 1
ATOM 658 O O . GLY A 1 91 ? -8.017 -19.863 38.760 1.00 96.56 91 GLY A O 1
ATOM 659 N N . GLU A 1 92 ? -8.620 -21.984 39.189 1.00 97.94 92 GLU A N 1
ATOM 660 C CA . GLU A 1 92 ? -7.437 -22.595 38.572 1.00 97.94 92 GLU A CA 1
ATOM 661 C C . GLU A 1 92 ? -7.472 -22.410 37.052 1.00 97.94 92 GLU A C 1
ATOM 663 O O . GLU A 1 92 ? -8.495 -22.660 36.420 1.00 97.94 92 GLU A O 1
ATOM 668 N N . PHE A 1 93 ? -6.360 -21.978 36.457 1.00 98.25 93 PHE A N 1
ATOM 669 C CA . PHE A 1 93 ? -6.279 -21.749 35.016 1.00 98.25 93 PHE A CA 1
ATOM 670 C C . PHE A 1 93 ? -4.945 -22.187 34.417 1.00 98.25 93 PHE A C 1
ATOM 672 O O . PHE A 1 93 ? -3.912 -22.220 35.095 1.00 98.25 93 PHE A O 1
ATOM 679 N N . THR A 1 94 ? -4.970 -22.444 33.112 1.00 98.25 94 THR A N 1
ATOM 680 C CA . THR A 1 94 ? -3.794 -22.663 32.258 1.00 98.25 94 THR A CA 1
ATOM 681 C C . THR A 1 94 ? -3.971 -21.905 30.949 1.00 98.25 94 THR A C 1
ATOM 683 O O . THR A 1 94 ? -5.064 -21.932 30.389 1.00 98.25 94 THR A O 1
ATOM 686 N N . ALA A 1 95 ? -2.918 -21.272 30.435 1.00 98.12 95 ALA A N 1
ATOM 687 C CA . ALA A 1 95 ? -2.923 -20.656 29.111 1.00 98.12 95 ALA A CA 1
ATOM 688 C C . ALA A 1 95 ? -1.584 -20.857 28.395 1.00 98.12 95 ALA A C 1
ATOM 690 O O . ALA A 1 95 ? -0.539 -21.014 29.027 1.00 98.12 95 ALA A O 1
ATOM 691 N N . SER A 1 96 ? -1.613 -20.814 27.070 1.00 97.81 96 SER A N 1
ATOM 692 C CA . SER A 1 96 ? -0.423 -20.887 26.221 1.00 97.81 96 SER A CA 1
ATOM 693 C C . SER A 1 96 ? -0.450 -19.772 25.189 1.00 97.81 96 SER A C 1
ATOM 695 O O . SER A 1 96 ? -1.518 -19.410 24.696 1.00 97.81 96 SER A O 1
ATOM 697 N N . GLY A 1 97 ? 0.712 -19.215 24.872 1.00 97.12 97 GLY A N 1
ATOM 698 C CA . GLY A 1 97 ? 0.800 -18.064 23.987 1.00 97.12 97 GLY A CA 1
ATOM 699 C C . GLY A 1 97 ? 2.226 -17.690 23.632 1.00 97.12 97 GLY A C 1
ATOM 700 O O . GLY A 1 97 ? 3.168 -18.437 23.903 1.00 97.12 97 GLY A O 1
ATOM 701 N N . ASN A 1 98 ? 2.384 -16.518 23.026 1.00 94.88 98 ASN A N 1
ATOM 702 C CA . ASN A 1 98 ? 3.690 -15.957 22.692 1.00 94.88 98 ASN A CA 1
ATOM 703 C C . ASN A 1 98 ? 3.820 -14.541 23.251 1.00 94.88 98 ASN A C 1
ATOM 705 O O . ASN A 1 98 ? 2.871 -13.768 23.161 1.00 94.88 98 ASN A O 1
ATOM 709 N N . ILE A 1 99 ? 5.005 -14.174 23.747 1.00 94.25 99 ILE A N 1
ATOM 710 C CA . ILE A 1 99 ? 5.389 -12.776 24.016 1.00 94.25 99 ILE A CA 1
ATOM 711 C C . ILE A 1 99 ? 6.701 -12.508 23.285 1.00 94.25 99 ILE A C 1
ATOM 713 O O . ILE A 1 99 ? 7.673 -13.236 23.486 1.00 94.25 99 ILE A O 1
ATOM 717 N N . GLY A 1 100 ? 6.735 -11.497 22.414 1.00 90.25 100 GLY A N 1
ATOM 718 C CA . GLY A 1 100 ? 7.945 -11.166 21.650 1.00 90.25 100 GLY A CA 1
ATOM 719 C C . GLY A 1 100 ? 8.473 -12.334 20.803 1.00 90.25 100 GLY A C 1
ATOM 720 O O . GLY A 1 100 ? 9.680 -12.496 20.654 1.00 90.25 100 GLY A O 1
ATOM 721 N N . GLY A 1 101 ? 7.575 -13.198 20.311 1.00 91.00 101 GLY A N 1
ATOM 722 C CA . GLY A 1 101 ? 7.918 -14.403 19.543 1.00 91.00 101 GLY A CA 1
ATOM 723 C C . GLY A 1 101 ? 8.428 -15.591 20.372 1.00 91.00 101 GLY A C 1
ATOM 724 O O . GLY A 1 101 ? 8.805 -16.610 19.797 1.00 91.00 101 GLY A O 1
ATOM 725 N N . ILE A 1 102 ? 8.446 -15.489 21.705 1.00 91.56 102 ILE A N 1
ATOM 726 C CA . ILE A 1 102 ? 8.844 -16.581 22.601 1.00 91.56 102 ILE A CA 1
ATOM 727 C C . ILE A 1 102 ? 7.588 -17.325 23.075 1.00 91.56 102 ILE A C 1
ATOM 729 O O . ILE A 1 102 ? 6.734 -16.687 23.697 1.00 91.56 102 ILE A O 1
ATOM 733 N N . PRO A 1 103 ? 7.483 -18.650 22.851 1.00 96.00 103 PRO A N 1
ATOM 734 C CA . PRO A 1 103 ? 6.367 -19.443 23.353 1.00 96.00 103 PRO A CA 1
ATOM 735 C C . PRO A 1 103 ? 6.451 -19.596 24.875 1.00 96.00 103 PRO A C 1
ATOM 737 O O . PRO A 1 103 ? 7.498 -19.968 25.417 1.00 96.00 103 PRO A O 1
ATOM 740 N N . ILE A 1 104 ? 5.343 -19.305 25.556 1.00 97.06 104 ILE A N 1
ATOM 741 C CA . ILE A 1 104 ? 5.213 -19.321 27.015 1.00 97.06 104 ILE A CA 1
ATOM 742 C C . ILE A 1 104 ? 3.940 -20.081 27.401 1.00 97.06 104 ILE A C 1
ATOM 744 O O . ILE A 1 104 ? 2.861 -19.831 26.861 1.00 97.06 104 ILE A O 1
ATOM 748 N N . GLU A 1 105 ? 4.069 -20.967 28.383 1.00 98.00 105 GLU A N 1
ATOM 749 C CA . GLU A 1 105 ? 2.950 -21.583 29.097 1.00 98.00 105 GLU A CA 1
ATOM 750 C C . GLU A 1 105 ? 2.796 -20.905 30.461 1.00 98.00 105 GLU A C 1
ATOM 752 O O . GLU A 1 105 ? 3.784 -20.679 31.163 1.00 98.00 105 GLU A O 1
ATOM 757 N N . ILE A 1 106 ? 1.567 -20.566 30.845 1.00 97.94 106 ILE A N 1
ATOM 758 C CA . ILE A 1 106 ? 1.233 -19.997 32.153 1.00 97.94 106 ILE A CA 1
ATOM 759 C C . ILE A 1 106 ? 0.198 -20.870 32.859 1.00 97.94 106 ILE A C 1
ATOM 761 O O . ILE A 1 106 ? -0.718 -21.401 32.235 1.00 97.94 106 ILE A O 1
ATOM 765 N N . ALA A 1 107 ? 0.327 -21.004 34.173 1.00 98.31 107 ALA A N 1
ATOM 766 C CA . ALA A 1 107 ? -0.635 -21.705 35.015 1.00 98.31 107 ALA A CA 1
ATOM 767 C C . ALA A 1 107 ? -0.754 -21.000 36.365 1.00 98.31 107 ALA A C 1
ATOM 769 O O . ALA A 1 107 ? 0.246 -20.516 36.898 1.00 98.31 107 ALA A O 1
ATOM 770 N N . GLY A 1 108 ? -1.950 -20.935 36.939 1.00 97.81 108 GLY A N 1
ATOM 771 C CA . GLY A 1 108 ? -2.153 -20.205 38.185 1.00 97.81 108 GLY A CA 1
ATOM 772 C C . GLY A 1 108 ? -3.547 -20.340 38.770 1.00 97.81 108 GLY A C 1
ATOM 773 O O . GLY A 1 108 ? -4.307 -21.243 38.426 1.00 97.81 108 GLY A O 1
ATOM 774 N N . THR A 1 109 ? -3.870 -19.431 39.683 1.00 98.19 109 THR A N 1
ATOM 775 C CA . THR A 1 109 ? -5.177 -19.348 40.329 1.00 98.19 109 THR A CA 1
ATOM 776 C C . THR A 1 109 ? -5.618 -17.889 40.422 1.00 98.19 109 THR A C 1
ATOM 778 O O . THR A 1 109 ? -4.874 -17.033 40.908 1.00 98.19 109 THR A O 1
ATOM 781 N N . ALA A 1 110 ? -6.830 -17.598 39.956 1.00 97.75 110 ALA A N 1
ATOM 782 C CA . ALA A 1 110 ? -7.510 -16.331 40.187 1.00 97.75 110 ALA A CA 1
ATOM 783 C C . ALA A 1 110 ? -8.175 -16.330 41.573 1.00 97.75 110 ALA A C 1
ATOM 785 O O . ALA A 1 110 ? -8.710 -17.344 42.027 1.00 97.75 110 ALA A O 1
ATOM 786 N N . SER A 1 111 ? -8.165 -15.192 42.264 1.00 97.12 111 SER A N 1
ATOM 787 C CA . SER A 1 111 ? -8.873 -15.050 43.535 1.00 97.12 111 SER A CA 1
ATOM 788 C C . SER A 1 111 ? -10.386 -15.179 43.349 1.00 97.12 111 SER A C 1
ATOM 790 O O . SER A 1 111 ? -10.936 -14.886 42.291 1.00 97.12 111 SER A O 1
ATOM 792 N N . SER A 1 112 ? -11.095 -15.580 44.408 1.00 95.00 112 SER A N 1
ATOM 793 C CA . SER A 1 112 ? -12.551 -15.802 44.363 1.00 95.00 112 SER A CA 1
ATOM 794 C C . SER A 1 112 ? -13.382 -14.551 44.042 1.00 95.00 112 SER A C 1
ATOM 796 O O . SER A 1 112 ? -14.565 -14.665 43.741 1.00 95.00 112 SER A O 1
ATOM 798 N N . ASP A 1 113 ? -12.801 -13.359 44.188 1.00 93.81 113 ASP A N 1
ATOM 799 C CA . ASP A 1 113 ? -13.397 -12.077 43.795 1.00 93.81 113 ASP A CA 1
ATOM 800 C C . ASP A 1 113 ? -12.999 -11.632 42.377 1.00 93.81 113 ASP A C 1
ATOM 802 O O . ASP A 1 113 ? -13.513 -10.628 41.897 1.00 93.81 113 ASP A O 1
ATOM 806 N N . GLY A 1 114 ? -12.111 -12.369 41.704 1.00 94.31 114 GLY A N 1
ATOM 807 C CA . GLY A 1 114 ? -11.603 -12.037 40.378 1.00 94.31 114 GLY A CA 1
ATOM 808 C C . GLY A 1 114 ? -10.656 -10.835 40.350 1.00 94.31 114 GLY A C 1
ATOM 809 O O . GLY A 1 114 ? -10.392 -10.324 39.268 1.00 94.31 114 GLY A O 1
ATOM 810 N N . GLU A 1 115 ? -10.149 -10.346 41.485 1.00 96.50 115 GLU A N 1
ATOM 811 C CA . GLU A 1 115 ? -9.344 -9.111 41.543 1.00 96.50 115 GLU A CA 1
ATOM 812 C C . GLU A 1 115 ? -7.827 -9.346 41.471 1.00 96.50 115 GLU A C 1
ATOM 814 O O . GLU A 1 115 ? -7.066 -8.427 41.157 1.00 96.50 115 GLU A O 1
ATOM 819 N N . THR A 1 116 ? -7.364 -10.565 41.753 1.00 97.50 116 THR A N 1
ATOM 820 C CA . THR A 1 116 ? -5.938 -10.922 41.742 1.00 97.50 116 THR A CA 1
ATOM 821 C C . THR A 1 116 ? -5.703 -12.269 41.072 1.00 97.50 116 THR A C 1
ATOM 823 O O . THR A 1 116 ? -6.553 -13.155 41.127 1.00 97.50 116 THR A O 1
ATOM 826 N N . ILE A 1 117 ? -4.541 -12.421 40.445 1.00 98.25 117 ILE A N 1
ATOM 827 C CA . ILE A 1 117 ? -4.060 -13.671 39.852 1.00 98.25 117 ILE A CA 1
ATOM 828 C C . ILE A 1 117 ? -2.659 -13.944 40.399 1.00 98.25 117 ILE A C 1
ATOM 830 O O . ILE A 1 117 ? -1.822 -13.044 40.447 1.00 98.25 117 ILE A O 1
ATOM 834 N N . GLU A 1 118 ? -2.381 -15.185 40.784 1.00 98.31 118 GLU A N 1
ATOM 835 C CA . GLU A 1 118 ? -1.030 -15.658 41.101 1.00 98.31 118 GLU A CA 1
ATOM 836 C C . GLU A 1 118 ? -0.743 -16.936 40.315 1.00 98.31 118 GLU A C 1
ATOM 838 O O . GLU A 1 118 ? -1.626 -17.774 40.138 1.00 98.31 118 GLU A O 1
ATOM 843 N N . GLY A 1 119 ? 0.484 -17.106 39.829 1.00 97.88 119 GLY A N 1
ATOM 844 C CA . GLY A 1 119 ? 0.823 -18.277 39.031 1.00 97.88 119 GLY A CA 1
ATOM 845 C C . GLY A 1 119 ? 2.305 -18.440 38.738 1.00 97.88 119 GLY A C 1
ATOM 846 O O . GLY A 1 119 ? 3.171 -17.738 39.268 1.00 97.88 119 GLY A O 1
ATOM 847 N N . THR A 1 120 ? 2.587 -19.383 37.855 1.00 98.12 120 THR A N 1
ATOM 848 C CA . THR A 1 120 ? 3.900 -19.662 37.287 1.00 98.12 120 THR A CA 1
ATOM 849 C C . THR A 1 120 ? 3.848 -19.583 35.774 1.00 98.12 120 THR A C 1
ATOM 851 O O . THR A 1 120 ? 2.802 -19.798 35.167 1.00 98.12 120 THR A O 1
ATOM 854 N N . TRP A 1 121 ? 4.995 -19.310 35.172 1.00 97.75 121 TRP A N 1
ATOM 855 C CA . TRP A 1 121 ? 5.175 -19.371 33.729 1.00 97.75 121 TRP A CA 1
ATOM 856 C C . TRP A 1 121 ? 6.415 -20.194 33.390 1.00 97.75 121 TRP A C 1
ATOM 858 O O . TRP A 1 121 ? 7.366 -20.243 34.178 1.00 97.75 121 TRP A O 1
ATOM 868 N N . GLU A 1 122 ? 6.412 -20.818 32.218 1.00 97.56 122 GLU A N 1
ATOM 869 C CA . GLU A 1 122 ? 7.524 -21.596 31.685 1.00 97.56 122 GLU A CA 1
ATOM 870 C C . GLU A 1 122 ? 7.700 -21.314 30.187 1.00 97.56 122 GLU A C 1
ATOM 872 O O . GLU A 1 122 ? 6.768 -21.421 29.394 1.00 97.56 122 GLU A O 1
ATOM 877 N N . ALA A 1 123 ? 8.920 -20.952 29.793 1.00 96.12 123 ALA A N 1
ATOM 878 C CA . ALA A 1 123 ? 9.351 -20.879 28.403 1.00 96.12 123 ALA A CA 1
ATOM 879 C C . ALA A 1 123 ? 10.203 -22.119 28.110 1.00 96.12 123 ALA A C 1
ATOM 881 O O . ALA A 1 123 ? 11.439 -22.084 28.174 1.00 96.12 123 ALA A O 1
ATOM 882 N N . THR A 1 124 ? 9.532 -23.234 27.813 1.00 89.00 124 THR A N 1
ATOM 883 C CA . THR A 1 124 ? 10.141 -24.570 27.651 1.00 89.00 124 THR A CA 1
ATOM 884 C C . THR A 1 124 ? 11.299 -24.582 26.653 1.00 89.00 124 THR A C 1
ATOM 886 O O . THR A 1 124 ? 12.315 -25.235 26.887 1.00 89.00 124 THR A O 1
ATOM 889 N N . SER A 1 125 ? 11.203 -23.785 25.584 1.00 90.31 125 SER A N 1
ATOM 890 C CA . SER A 1 125 ? 12.244 -23.663 24.550 1.00 90.31 125 SER A CA 1
ATOM 891 C C . SER A 1 125 ? 13.577 -23.115 25.074 1.00 90.31 125 SER A C 1
ATOM 893 O O . SER A 1 125 ? 14.626 -23.384 24.491 1.00 90.31 125 SER A O 1
ATOM 895 N N . PHE A 1 126 ? 13.552 -22.371 26.180 1.00 88.44 126 PHE A N 1
ATOM 896 C CA . PHE A 1 126 ? 14.727 -21.704 26.744 1.00 88.44 126 PHE A CA 1
ATOM 897 C C . PHE A 1 126 ? 15.078 -22.180 28.159 1.00 88.44 126 PHE A C 1
ATOM 899 O O . PHE A 1 126 ? 16.091 -21.757 28.715 1.00 88.44 126 PHE A O 1
ATOM 906 N N . GLY A 1 127 ? 14.270 -23.069 28.747 1.00 93.50 127 GLY A N 1
ATOM 907 C CA . GLY A 1 127 ? 14.460 -23.540 30.120 1.00 93.50 127 GLY A CA 1
ATOM 908 C C . GLY A 1 127 ? 14.326 -22.428 31.164 1.00 93.50 127 GLY A C 1
ATOM 909 O O . GLY A 1 127 ? 14.915 -22.526 32.242 1.00 93.50 127 GLY A O 1
ATOM 910 N N . PHE A 1 128 ? 13.592 -21.359 30.840 1.00 94.06 128 PHE A N 1
ATOM 911 C CA . PHE A 1 128 ? 13.259 -20.302 31.788 1.00 94.06 128 PHE A CA 1
ATOM 912 C C . PHE A 1 128 ? 11.897 -20.572 32.405 1.00 94.06 128 PHE A C 1
ATOM 914 O O . PHE A 1 128 ? 10.966 -21.001 31.731 1.00 94.06 128 PHE A O 1
ATOM 921 N N . SER A 1 129 ? 11.787 -20.283 33.691 1.00 96.94 129 SER A N 1
ATOM 922 C CA . SER A 1 129 ? 10.537 -20.374 34.426 1.00 96.94 129 SER A CA 1
ATOM 923 C C . SER A 1 129 ? 10.526 -19.330 35.525 1.00 96.94 129 SER A C 1
ATOM 925 O O . SER A 1 129 ? 11.586 -18.953 36.039 1.00 96.94 129 SER A O 1
ATOM 927 N N . GLY A 1 130 ? 9.344 -18.933 35.960 1.00 97.12 130 GLY A N 1
ATOM 928 C CA . GLY A 1 130 ? 9.222 -18.021 37.079 1.00 97.12 130 GLY A CA 1
ATOM 929 C C . GLY A 1 130 ? 7.807 -17.914 37.608 1.00 97.12 130 GLY A C 1
ATOM 930 O O . GLY A 1 130 ? 6.971 -18.784 37.374 1.00 97.12 130 GLY A O 1
ATOM 931 N N . THR A 1 131 ? 7.558 -16.853 38.365 1.00 98.00 131 THR A N 1
ATOM 932 C CA . THR A 1 131 ? 6.254 -16.575 38.971 1.00 98.00 131 THR A CA 1
ATOM 933 C C . THR A 1 131 ? 5.648 -15.338 38.339 1.00 98.00 131 THR A C 1
ATOM 935 O O . THR A 1 131 ? 6.372 -14.408 37.985 1.00 98.00 131 THR A O 1
ATOM 938 N N . LEU A 1 132 ? 4.327 -15.303 38.248 1.00 97.75 132 LEU A N 1
ATOM 939 C CA . LEU A 1 132 ? 3.571 -14.117 37.873 1.00 97.75 132 LEU A CA 1
ATOM 940 C C . LEU A 1 132 ? 2.594 -13.760 38.994 1.00 97.75 132 LEU A C 1
ATOM 942 O O . LEU A 1 132 ? 2.073 -14.639 39.683 1.00 97.75 132 LEU A O 1
ATOM 946 N N . SER A 1 133 ? 2.353 -12.470 39.172 1.00 97.69 133 SER A N 1
ATOM 947 C CA . SER A 1 133 ? 1.252 -11.942 39.971 1.00 97.69 133 SER A CA 1
ATOM 948 C C . SE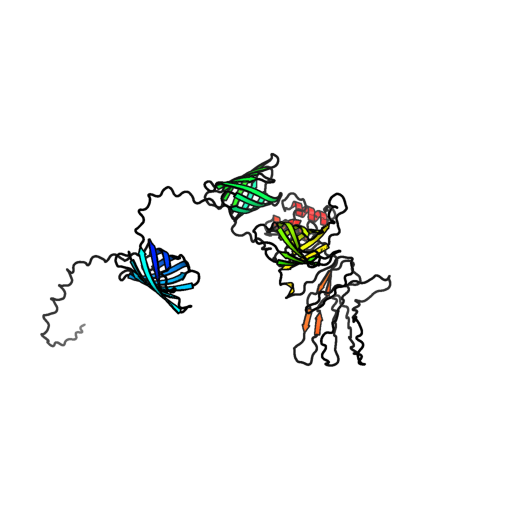R A 1 133 ? 0.562 -10.860 39.158 1.00 97.69 133 SER A C 1
ATOM 950 O O . SER A 1 133 ? 1.234 -10.106 38.461 1.00 97.69 133 SER A O 1
ATOM 952 N N . ALA A 1 134 ? -0.761 -10.782 39.207 1.00 97.62 134 ALA A N 1
ATOM 953 C CA . ALA A 1 134 ? -1.500 -9.723 38.549 1.00 97.62 134 ALA A CA 1
ATOM 954 C C . ALA A 1 134 ? -2.570 -9.146 39.463 1.00 97.62 134 ALA A C 1
ATOM 956 O O . ALA A 1 134 ? -3.194 -9.856 40.254 1.00 97.62 134 ALA A O 1
ATOM 957 N N . VAL A 1 135 ? -2.797 -7.846 39.319 1.00 97.38 135 VAL A N 1
ATOM 958 C CA . VAL A 1 135 ? -3.872 -7.126 39.999 1.00 97.38 135 VAL A CA 1
ATOM 959 C C . VAL A 1 135 ? -4.745 -6.479 38.941 1.00 97.38 135 VAL A C 1
ATOM 961 O O . VAL A 1 135 ? -4.243 -5.781 38.049 1.00 97.38 135 VAL A O 1
ATOM 964 N N . ARG A 1 136 ? -6.053 -6.704 39.045 1.00 96.81 136 ARG A N 1
ATOM 965 C CA . ARG A 1 136 ? -7.037 -6.077 38.174 1.00 96.81 136 ARG A CA 1
ATOM 966 C C . ARG A 1 136 ? -6.940 -4.565 38.337 1.00 96.81 136 ARG A C 1
ATOM 968 O O . ARG A 1 136 ? -6.907 -4.035 39.453 1.00 96.81 136 ARG A O 1
ATOM 975 N N . LYS A 1 137 ? -6.879 -3.832 37.227 1.00 93.88 137 LYS A N 1
ATOM 976 C CA . LYS A 1 137 ? -7.025 -2.379 37.291 1.00 93.88 137 LYS A CA 1
ATOM 977 C C . LYS A 1 137 ? -8.437 -2.103 37.804 1.00 93.88 137 LYS A C 1
ATOM 979 O O . LYS A 1 137 ? -9.381 -2.659 37.243 1.00 93.88 137 LYS A O 1
ATOM 984 N N . PRO A 1 138 ? -8.613 -1.248 38.833 1.00 87.12 138 PRO A N 1
ATOM 985 C CA . PRO A 1 138 ? -9.946 -0.840 39.254 1.00 87.12 138 PRO A CA 1
ATOM 986 C C . PRO A 1 138 ? -10.699 -0.422 37.997 1.00 87.12 138 PRO A C 1
ATOM 988 O O . PRO A 1 138 ? -10.088 0.330 37.227 1.00 87.12 138 PRO A O 1
ATOM 991 N N . PRO A 1 139 ? -11.939 -0.899 37.760 1.00 75.44 139 PRO A N 1
ATOM 992 C CA . PRO A 1 139 ? -12.698 -0.514 36.583 1.00 75.44 139 PRO A CA 1
ATOM 993 C C . PRO A 1 139 ? -12.654 1.000 36.554 1.00 75.44 139 PRO A C 1
ATOM 995 O O . PRO A 1 139 ? -13.182 1.657 37.461 1.00 75.44 139 PRO A O 1
ATOM 998 N N . GLY A 1 140 ? -11.872 1.537 35.611 1.00 58.12 140 GLY A N 1
ATOM 999 C CA . GLY A 1 140 ? -11.617 2.962 35.557 1.00 58.12 140 GLY A CA 1
ATOM 1000 C C . GLY A 1 140 ? -12.992 3.585 35.559 1.00 58.12 140 GLY A C 1
ATOM 1001 O O . GLY A 1 140 ? -13.831 3.122 34.786 1.00 58.12 140 GLY A O 1
ATOM 1002 N N . LEU A 1 141 ? -13.261 4.518 36.488 1.00 40.19 141 LEU A N 1
ATOM 1003 C CA . LEU A 1 141 ? -14.489 5.311 36.464 1.00 40.19 141 LEU A CA 1
ATOM 1004 C C . LEU A 1 141 ? -14.685 5.662 35.010 1.00 40.19 141 LEU A C 1
ATOM 1006 O O . LEU A 1 141 ? -13.867 6.425 34.500 1.00 40.19 141 LEU A O 1
ATOM 1010 N N . THR A 1 142 ? -15.644 5.019 34.342 1.00 40.78 142 THR A N 1
ATOM 1011 C CA . THR A 1 142 ? -15.743 5.138 32.898 1.00 40.78 142 THR A CA 1
ATOM 1012 C C . THR A 1 142 ? -15.940 6.628 32.708 1.00 40.78 142 THR A C 1
ATOM 1014 O O . THR A 1 142 ? -16.952 7.146 33.206 1.00 40.78 142 THR A O 1
ATOM 1017 N N . PRO A 1 143 ? -14.963 7.375 32.150 1.00 39.66 143 PRO A N 1
ATOM 1018 C CA . PRO A 1 143 ? -15.237 8.754 31.828 1.00 39.66 143 PRO A CA 1
ATOM 1019 C C . PRO A 1 143 ? -16.483 8.648 30.967 1.00 39.66 143 PRO A C 1
ATOM 1021 O O . PRO A 1 143 ? -16.512 7.834 30.043 1.00 39.66 143 PRO A O 1
ATOM 1024 N N . THR A 1 144 ? -17.559 9.346 31.349 1.00 38.47 144 THR A N 1
ATOM 1025 C CA . THR A 1 144 ? -18.708 9.511 30.456 1.00 38.47 144 THR A CA 1
ATOM 1026 C C . THR A 1 144 ? -18.091 9.795 29.103 1.00 38.47 144 THR A C 1
ATOM 1028 O O . THR A 1 144 ? -17.343 10.777 29.067 1.00 38.47 144 THR A O 1
ATOM 1031 N N . PRO A 1 145 ? -18.236 8.908 28.096 1.00 33.50 145 PRO A N 1
ATOM 1032 C CA . PRO A 1 145 ? -17.381 8.956 26.930 1.00 33.50 145 PRO A CA 1
ATOM 1033 C C . PRO A 1 145 ? -17.491 10.372 26.407 1.00 33.50 145 PRO A C 1
ATOM 1035 O O . PRO A 1 145 ? -18.571 10.819 26.008 1.00 33.50 145 PRO A O 1
ATOM 1038 N N . LEU A 1 146 ? -16.388 11.119 26.524 1.00 45.28 146 LEU A N 1
ATOM 1039 C CA . LEU A 1 146 ? -16.233 12.289 25.693 1.00 45.28 146 LEU A CA 1
ATOM 1040 C C . LEU A 1 146 ? -16.449 11.717 24.295 1.00 45.28 146 LEU A C 1
ATOM 1042 O O . LEU A 1 146 ? -15.846 10.671 24.032 1.00 45.28 146 LEU A O 1
ATOM 1046 N N . PRO A 1 147 ? -17.362 12.282 23.485 1.00 42.59 147 PRO A N 1
ATOM 1047 C CA . PRO A 1 147 ? -17.656 11.754 22.161 1.00 42.59 147 PRO A CA 1
ATOM 1048 C C . PRO A 1 147 ? -16.327 11.379 21.526 1.00 42.59 147 PRO A C 1
ATOM 1050 O O . PRO A 1 147 ? -15.459 12.246 21.411 1.00 42.59 147 PRO A O 1
ATOM 1053 N N . THR A 1 148 ? -16.133 10.076 21.294 1.00 48.56 148 THR A N 1
ATOM 1054 C CA . THR A 1 148 ? -14.900 9.547 20.723 1.00 48.56 148 THR A CA 1
ATOM 1055 C C . THR A 1 148 ? -14.681 10.367 19.476 1.00 48.56 148 THR A C 1
ATOM 1057 O O . THR A 1 148 ? -15.534 10.347 18.582 1.00 48.56 148 THR A O 1
ATOM 1060 N N . LEU A 1 149 ? -13.620 11.182 19.479 1.00 57.50 149 LEU A N 1
ATOM 1061 C CA . LEU A 1 149 ? -13.222 11.866 18.265 1.00 57.50 149 LEU A CA 1
ATOM 1062 C C . LEU A 1 149 ? -13.132 10.758 17.208 1.00 57.50 149 LEU A C 1
ATOM 1064 O O . LEU A 1 149 ? -12.563 9.706 17.526 1.00 57.50 149 LEU A O 1
ATOM 1068 N N . PRO A 1 150 ? -13.753 10.929 16.030 1.00 75.88 150 PRO A N 1
ATOM 1069 C CA . PRO A 1 150 ? -13.589 9.979 14.943 1.00 75.88 150 PRO A CA 1
ATOM 1070 C C . PRO A 1 150 ? -12.103 9.657 14.805 1.00 75.88 150 PRO A C 1
ATOM 1072 O O . PRO A 1 150 ? -11.273 10.563 14.947 1.00 75.88 150 PRO A O 1
ATOM 1075 N N . ALA A 1 151 ? -11.772 8.379 14.610 1.00 83.00 151 ALA A N 1
ATOM 1076 C CA . ALA A 1 151 ? -10.397 8.015 14.309 1.00 83.00 151 ALA A CA 1
ATOM 1077 C C . ALA A 1 151 ? -9.915 8.894 13.137 1.00 83.00 151 ALA A C 1
ATOM 1079 O O . ALA A 1 151 ? -10.713 9.143 12.225 1.00 83.00 151 ALA A O 1
ATOM 1080 N N . PRO A 1 152 ? -8.675 9.414 13.185 1.00 90.38 152 PRO A N 1
ATOM 1081 C CA . PRO A 1 152 ? -8.093 10.131 12.060 1.00 90.38 152 PRO A CA 1
ATOM 1082 C C . PRO A 1 152 ? -8.299 9.334 10.771 1.00 90.38 152 PRO A C 1
ATOM 1084 O O . PRO A 1 152 ? -8.028 8.135 10.746 1.00 90.38 152 PRO A O 1
ATOM 1087 N N . VAL A 1 153 ? -8.804 9.988 9.729 1.00 93.94 153 VAL A N 1
ATOM 1088 C CA . VAL A 1 153 ? -8.933 9.390 8.401 1.00 93.94 153 VAL A CA 1
ATOM 1089 C C . VAL A 1 153 ? -7.530 9.118 7.861 1.00 93.94 153 VAL A C 1
ATOM 1091 O O . VAL A 1 153 ? -6.710 10.038 7.787 1.00 93.94 153 VAL A O 1
ATOM 1094 N N . ASP A 1 154 ? -7.277 7.859 7.504 1.00 94.12 154 ASP A N 1
ATOM 1095 C CA . ASP A 1 154 ? -6.042 7.400 6.871 1.00 94.12 154 ASP A CA 1
ATOM 1096 C C . ASP A 1 154 ? -6.299 7.098 5.391 1.00 94.12 154 ASP A C 1
ATOM 1098 O O . ASP A 1 154 ? -7.084 6.222 5.030 1.00 94.12 154 ASP A O 1
ATOM 1102 N N . ALA A 1 1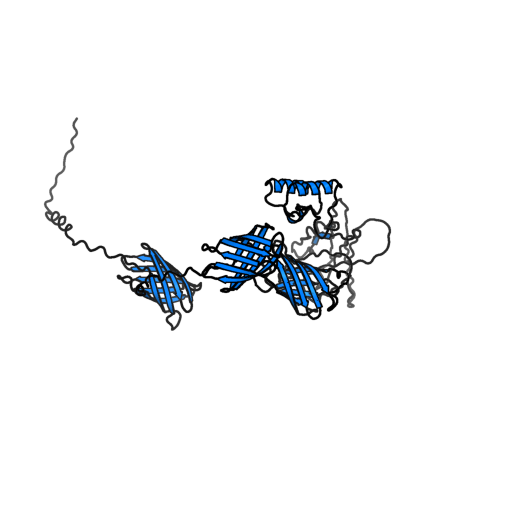55 ? -5.645 7.861 4.529 1.00 95.12 155 ALA A N 1
ATOM 1103 C CA . ALA A 1 155 ? -5.694 7.763 3.082 1.00 95.12 155 ALA A CA 1
ATOM 1104 C C . ALA A 1 155 ? -4.650 6.791 2.518 1.00 95.12 155 ALA A C 1
ATOM 1106 O O . ALA A 1 155 ? -4.712 6.480 1.329 1.00 95.12 155 ALA A O 1
ATOM 1107 N N . THR A 1 156 ? -3.689 6.342 3.333 1.00 94.56 156 THR A N 1
ATOM 1108 C CA . THR A 1 156 ? -2.502 5.611 2.873 1.00 94.56 156 THR A CA 1
ATOM 1109 C C . THR A 1 156 ? -2.882 4.312 2.194 1.00 94.56 156 THR A C 1
ATOM 1111 O O . THR A 1 156 ? -3.572 3.500 2.802 1.00 94.56 156 THR A O 1
ATOM 1114 N N . GLY A 1 157 ? -2.419 4.082 0.970 1.00 92.94 157 GLY A N 1
ATOM 1115 C CA . GLY A 1 157 ? -2.628 2.828 0.249 1.00 92.94 157 GLY A CA 1
ATOM 1116 C C . GLY A 1 157 ? -2.934 3.034 -1.226 1.00 92.94 157 GLY A C 1
ATOM 1117 O O . GLY A 1 157 ? -2.674 4.099 -1.792 1.00 92.94 157 GLY A O 1
ATOM 1118 N N . THR A 1 158 ? -3.497 1.999 -1.839 1.00 93.06 158 THR A N 1
ATOM 1119 C CA . THR A 1 158 ? -3.763 1.969 -3.274 1.00 93.06 158 THR A CA 1
ATOM 1120 C C . THR A 1 158 ? -5.236 2.212 -3.574 1.00 93.06 158 THR A C 1
ATOM 1122 O O . THR A 1 158 ? -6.131 1.715 -2.892 1.00 93.06 158 THR A O 1
ATOM 1125 N N . TRP A 1 159 ? -5.489 2.999 -4.612 1.00 95.56 159 TRP A N 1
ATOM 1126 C CA . TRP A 1 159 ? -6.801 3.518 -4.962 1.00 95.56 159 TRP A CA 1
ATOM 1127 C C . TRP A 1 159 ? -7.011 3.483 -6.467 1.00 95.56 159 TRP A C 1
ATOM 1129 O O . TRP A 1 159 ? -6.123 3.845 -7.232 1.00 95.56 159 TRP A O 1
ATOM 1139 N N . ARG A 1 160 ? -8.226 3.156 -6.895 1.00 94.94 160 ARG A N 1
ATOM 1140 C CA . ARG A 1 160 ? -8.667 3.315 -8.279 1.00 94.94 160 ARG A CA 1
ATOM 1141 C C . ARG A 1 160 ? -9.563 4.537 -8.376 1.00 94.94 160 ARG A C 1
ATOM 1143 O O . ARG A 1 160 ? -10.708 4.514 -7.928 1.00 94.94 160 ARG A O 1
ATOM 1150 N N . ILE A 1 161 ? -9.053 5.615 -8.964 1.00 96.38 161 ILE A N 1
ATOM 1151 C CA . ILE A 1 161 ? -9.754 6.896 -9.092 1.00 96.38 161 ILE A CA 1
ATOM 1152 C C . ILE A 1 161 ? -10.330 7.029 -10.499 1.00 96.38 161 ILE A C 1
ATOM 1154 O O . ILE A 1 161 ? -9.606 7.145 -11.481 1.00 96.38 161 ILE A O 1
ATOM 1158 N N . SER A 1 162 ? -11.652 7.079 -10.601 1.00 95.94 162 SER A N 1
ATOM 1159 C CA . SER A 1 162 ? -12.371 7.426 -11.826 1.00 95.94 162 SER A CA 1
ATOM 1160 C C . SER A 1 162 ? -12.666 8.921 -11.866 1.00 95.94 162 SER A C 1
ATOM 1162 O O . SER A 1 162 ? -13.181 9.493 -10.906 1.00 95.94 162 SER A O 1
ATOM 1164 N N . PHE A 1 163 ? -12.399 9.566 -12.994 1.00 94.62 163 PHE A N 1
ATOM 1165 C CA . PHE A 1 163 ? -12.737 10.965 -13.239 1.00 94.62 163 PHE A CA 1
ATOM 1166 C C . PHE A 1 163 ? -13.714 11.083 -14.408 1.00 94.62 163 PHE A C 1
ATOM 1168 O O . PHE A 1 163 ? -13.743 10.282 -15.339 1.00 94.62 163 PHE A O 1
ATOM 1175 N N . SER A 1 164 ? -14.559 12.103 -14.341 1.00 94.50 164 SER A N 1
ATOM 1176 C CA . SER A 1 164 ? -15.615 12.407 -15.306 1.00 94.50 164 SER A CA 1
ATOM 1177 C C . SER A 1 164 ? -15.647 13.909 -15.561 1.00 94.50 164 SER A C 1
ATOM 1179 O O . SER A 1 164 ? -15.283 14.688 -14.682 1.00 94.50 164 SER A O 1
ATOM 1181 N N . GLY A 1 165 ? -16.076 14.335 -16.749 1.00 93.25 165 GLY A N 1
ATOM 1182 C CA . GLY A 1 165 ? -16.096 15.744 -17.143 1.00 93.25 165 GLY A CA 1
ATOM 1183 C C . GLY A 1 165 ? -15.792 15.906 -18.627 1.00 93.25 165 GLY A C 1
ATOM 1184 O O . GLY A 1 165 ? -16.331 15.177 -19.454 1.00 93.25 165 GLY A O 1
ATOM 1185 N N . VAL A 1 166 ? -14.930 16.871 -18.959 1.00 88.62 166 VAL A N 1
ATOM 1186 C CA . VAL A 1 166 ? -14.418 17.048 -20.334 1.00 88.62 166 VAL A CA 1
ATOM 1187 C C . VAL A 1 166 ? -13.502 15.893 -20.740 1.00 88.62 166 VAL A C 1
ATOM 1189 O O . VAL A 1 166 ? -13.506 15.489 -21.898 1.00 88.62 166 VAL A O 1
ATOM 1192 N N . PHE A 1 167 ? -12.773 15.344 -19.769 1.00 85.31 167 PHE A N 1
ATOM 1193 C CA . PHE A 1 167 ? -12.047 14.088 -19.888 1.00 85.31 167 PHE A CA 1
ATOM 1194 C C . PHE A 1 167 ? -12.678 13.081 -18.927 1.00 85.31 167 PHE A C 1
ATOM 1196 O O . PHE A 1 167 ? -13.086 13.444 -17.818 1.00 85.31 167 PHE A O 1
ATOM 1203 N N . SER A 1 168 ? -12.783 11.833 -19.368 1.00 89.50 168 SER A N 1
ATOM 1204 C CA . SER A 1 168 ? -13.216 10.709 -18.545 1.00 89.50 168 SER A CA 1
ATOM 1205 C C . SER A 1 168 ? -12.196 9.595 -18.645 1.00 89.50 168 SER A C 1
ATOM 1207 O O . SER A 1 168 ? -11.722 9.311 -19.740 1.00 89.50 168 SER A O 1
ATOM 1209 N N . GLY A 1 169 ? -11.892 8.964 -17.523 1.00 91.12 169 GLY A N 1
ATOM 1210 C CA . GLY A 1 169 ? -10.941 7.868 -17.452 1.00 91.12 169 GLY A CA 1
ATOM 1211 C C . GLY A 1 169 ? -10.783 7.386 -16.020 1.00 91.12 169 GLY A C 1
ATOM 1212 O O . GLY A 1 169 ? -11.466 7.865 -15.110 1.00 91.12 169 GLY A O 1
ATOM 1213 N N . SER A 1 170 ? -9.878 6.439 -15.835 1.00 92.38 170 SER A N 1
ATOM 1214 C CA . SER A 1 170 ? -9.470 5.938 -14.530 1.00 92.38 170 SER A CA 1
ATOM 1215 C C . SER A 1 170 ? -7.962 6.067 -14.369 1.00 92.38 170 SER A C 1
ATOM 1217 O O . SER A 1 170 ? -7.219 5.982 -15.353 1.00 92.38 170 SER A O 1
ATOM 1219 N N . CYS A 1 171 ? -7.536 6.278 -13.131 1.00 93.94 171 CYS A N 1
ATOM 1220 C CA . CYS A 1 171 ? -6.154 6.154 -12.714 1.00 93.94 171 CYS A CA 1
ATOM 1221 C C . CYS A 1 171 ? -6.058 5.133 -11.587 1.00 93.94 171 CYS A C 1
ATOM 1223 O O . CYS A 1 171 ? -6.888 5.162 -10.676 1.00 93.94 171 CYS A O 1
ATOM 1225 N N . ASP A 1 172 ? -5.028 4.302 -11.618 1.00 92.56 172 ASP A N 1
ATOM 1226 C CA . ASP A 1 172 ? -4.595 3.569 -10.434 1.00 92.56 172 ASP A CA 1
ATOM 1227 C C . ASP A 1 172 ? -3.579 4.442 -9.701 1.00 92.56 172 ASP A C 1
ATOM 1229 O O . ASP A 1 172 ? -2.706 5.059 -10.312 1.00 92.56 172 ASP A O 1
ATOM 1233 N N . THR A 1 173 ? -3.782 4.633 -8.403 1.00 92.75 173 THR A N 1
ATOM 1234 C CA . THR A 1 173 ? -3.088 5.664 -7.638 1.00 92.75 173 THR A CA 1
ATOM 1235 C C . THR A 1 173 ? -2.606 5.130 -6.307 1.00 92.75 173 THR A C 1
ATOM 1237 O O . THR A 1 173 ? -3.351 4.451 -5.609 1.00 92.75 173 THR A O 1
ATOM 1240 N N . VAL A 1 174 ? -1.389 5.494 -5.933 1.00 92.00 174 VAL A N 1
ATOM 1241 C CA . VAL A 1 174 ? -0.824 5.249 -4.609 1.00 92.00 174 VAL A CA 1
ATOM 1242 C C . VAL A 1 174 ? -0.856 6.561 -3.839 1.00 92.00 174 VAL A C 1
ATOM 1244 O O . VAL A 1 174 ? -0.405 7.593 -4.344 1.00 92.00 174 VAL A O 1
ATOM 1247 N N . ILE A 1 175 ? -1.404 6.525 -2.628 1.00 94.38 175 ILE A N 1
ATOM 1248 C CA . ILE A 1 175 ? -1.455 7.661 -1.711 1.00 94.38 175 ILE A CA 1
ATOM 1249 C C . ILE A 1 175 ? -0.549 7.360 -0.517 1.00 94.38 175 ILE A C 1
ATOM 1251 O O . ILE A 1 175 ? -0.753 6.377 0.191 1.00 94.38 175 ILE A O 1
ATOM 1255 N N . GLU A 1 176 ? 0.422 8.235 -0.272 1.00 93.44 176 GLU A N 1
ATOM 1256 C CA . GLU A 1 176 ? 1.236 8.270 0.942 1.00 93.44 176 GLU A CA 1
ATOM 1257 C C . GLU A 1 176 ? 0.731 9.416 1.830 1.00 93.44 176 GLU A C 1
ATOM 1259 O O . GLU A 1 176 ? 0.713 10.575 1.401 1.00 93.44 176 GLU A O 1
ATOM 1264 N N . GLN A 1 177 ? 0.318 9.110 3.065 1.00 94.88 177 GLN A N 1
ATOM 1265 C CA . GLN A 1 177 ? -0.073 10.119 4.050 1.00 94.88 177 GLN A CA 1
ATOM 1266 C C . GLN A 1 177 ? 0.947 10.197 5.187 1.00 94.88 177 GLN A C 1
ATOM 1268 O O . GLN A 1 177 ? 1.218 9.215 5.875 1.00 94.88 177 GLN A O 1
ATOM 1273 N N . ASN A 1 178 ? 1.457 11.401 5.448 1.00 93.69 178 ASN A N 1
ATOM 1274 C CA . ASN A 1 178 ? 2.282 11.697 6.616 1.00 93.69 178 ASN A CA 1
ATOM 1275 C C . ASN A 1 178 ? 1.628 12.812 7.441 1.00 93.69 178 ASN A C 1
ATOM 1277 O O . ASN A 1 178 ? 1.822 14.006 7.204 1.00 93.69 178 ASN A O 1
ATOM 1281 N N . GLY A 1 179 ? 0.794 12.417 8.404 1.00 93.94 179 GLY A N 1
ATOM 1282 C CA . GLY A 1 179 ? -0.007 13.357 9.185 1.00 93.94 179 GLY A CA 1
ATOM 1283 C C . GLY A 1 179 ? -1.058 14.060 8.322 1.00 93.94 179 GLY A C 1
ATOM 1284 O O . GLY A 1 179 ? -2.028 13.431 7.906 1.00 93.94 179 GLY A O 1
ATOM 1285 N N . GLU A 1 180 ? -0.878 15.363 8.091 1.00 97.06 180 GLU A N 1
ATOM 1286 C CA . GLU A 1 180 ? -1.747 16.183 7.230 1.00 97.06 180 GLU A CA 1
ATOM 1287 C C . GLU A 1 180 ? -1.222 16.288 5.792 1.00 97.06 180 GLU A C 1
ATOM 1289 O O . GLU A 1 180 ? -1.921 16.824 4.939 1.00 97.06 180 GLU A O 1
ATOM 1294 N N . GLU A 1 181 ? -0.008 15.816 5.506 1.00 96.75 181 GLU A N 1
ATOM 1295 C CA . GLU A 1 181 ? 0.592 15.885 4.173 1.00 96.75 181 GLU A CA 1
ATOM 1296 C C . GLU A 1 181 ? 0.208 14.652 3.350 1.00 96.75 181 GLU A C 1
ATOM 1298 O O . GLU A 1 181 ? 0.221 13.527 3.854 1.00 96.75 181 GLU A O 1
ATOM 1303 N N . LEU A 1 182 ? -0.135 14.877 2.081 1.00 96.75 182 LEU A N 1
ATOM 1304 C CA . LEU A 1 182 ? -0.411 13.835 1.099 1.00 96.75 182 LEU A CA 1
ATOM 1305 C C . LEU A 1 182 ? 0.554 13.941 -0.078 1.00 96.75 182 LEU A C 1
ATOM 1307 O O . LEU A 1 182 ? 0.724 15.018 -0.659 1.00 96.75 182 LEU A O 1
ATOM 1311 N N . ARG A 1 183 ? 1.076 12.792 -0.495 1.00 94.44 183 ARG A N 1
ATOM 1312 C CA . ARG A 1 183 ? 1.769 12.602 -1.767 1.00 94.44 183 ARG A CA 1
ATOM 1313 C C . ARG A 1 183 ? 1.042 11.518 -2.547 1.00 94.44 183 ARG A C 1
ATOM 1315 O O . ARG A 1 183 ? 0.786 10.438 -2.026 1.00 94.44 183 ARG A O 1
ATOM 1322 N N . VAL A 1 184 ? 0.649 11.832 -3.775 1.00 93.88 184 VAL A N 1
ATOM 1323 C CA . VAL A 1 184 ? -0.151 10.945 -4.622 1.00 93.88 184 VAL A CA 1
ATOM 1324 C C . VAL A 1 184 ? 0.549 10.737 -5.943 1.00 93.88 184 VAL A C 1
ATOM 1326 O O . VAL A 1 184 ? 0.912 11.702 -6.617 1.00 93.88 184 VAL A O 1
ATOM 1329 N N . ILE A 1 185 ? 0.678 9.476 -6.332 1.00 89.25 185 ILE A N 1
ATOM 1330 C CA . ILE A 1 185 ? 1.150 9.093 -7.657 1.00 89.25 185 ILE A CA 1
ATOM 1331 C C . ILE A 1 185 ? 0.031 8.370 -8.358 1.00 89.25 185 ILE A C 1
ATOM 1333 O O . ILE A 1 185 ? -0.477 7.377 -7.855 1.00 89.25 185 ILE A O 1
ATOM 1337 N N . ALA A 1 186 ? -0.380 8.909 -9.496 1.00 90.75 186 ALA A N 1
ATOM 1338 C CA . ALA A 1 186 ? -1.510 8.428 -10.260 1.00 90.75 186 ALA A CA 1
ATOM 1339 C C . ALA A 1 186 ? -1.073 8.025 -11.663 1.00 90.75 186 ALA A C 1
ATOM 1341 O O . ALA A 1 186 ? -0.440 8.804 -12.370 1.00 90.75 186 ALA A O 1
ATOM 1342 N N . MET A 1 187 ? -1.465 6.828 -12.071 1.00 85.25 187 MET A N 1
ATOM 1343 C CA . MET A 1 187 ? -1.229 6.257 -13.387 1.00 85.25 187 MET A CA 1
ATOM 1344 C C . MET A 1 187 ? -2.518 6.270 -14.170 1.00 85.25 187 MET A C 1
ATOM 1346 O O . MET A 1 187 ? -3.410 5.457 -13.942 1.00 85.25 187 MET A O 1
ATOM 1350 N N . CYS A 1 188 ? -2.651 7.243 -15.056 1.00 86.81 188 CYS A N 1
ATOM 1351 C CA . CYS A 1 188 ? -3.879 7.465 -15.792 1.00 86.81 188 CYS A CA 1
ATOM 1352 C C . CYS A 1 188 ? -3.701 7.017 -17.239 1.00 86.81 188 CYS A C 1
ATOM 1354 O O . CYS A 1 188 ? -2.802 7.499 -17.924 1.00 86.81 188 CYS A O 1
ATOM 1356 N N . SER A 1 189 ? -4.636 6.220 -17.752 1.00 78.69 189 SER A N 1
ATOM 1357 C CA . SER A 1 189 ? -4.639 5.747 -19.152 1.00 78.69 189 SER A CA 1
ATOM 1358 C C . SER A 1 189 ? -4.471 6.857 -20.204 1.00 78.69 189 SER A C 1
ATOM 1360 O O . SER A 1 189 ? -3.925 6.618 -21.273 1.00 78.69 189 SER A O 1
ATOM 1362 N N . ILE A 1 190 ? -4.924 8.080 -19.905 1.00 77.00 190 ILE A N 1
ATOM 1363 C CA . ILE A 1 190 ? -4.892 9.221 -20.838 1.00 77.00 190 ILE A CA 1
ATOM 1364 C C . ILE A 1 190 ? -3.772 10.221 -20.510 1.00 77.00 190 ILE A C 1
ATOM 1366 O O . ILE A 1 190 ? -3.271 10.902 -21.403 1.00 77.00 190 ILE A O 1
ATOM 1370 N N . LEU A 1 191 ? -3.414 10.368 -19.231 1.00 77.56 191 LEU A N 1
ATOM 1371 C CA . LEU A 1 191 ? -2.496 11.419 -18.767 1.00 77.56 191 LEU A CA 1
ATOM 1372 C C . LEU A 1 191 ? -1.087 10.894 -18.458 1.00 77.56 191 LEU A C 1
ATOM 1374 O O . LEU A 1 191 ? -0.201 11.703 -18.196 1.00 77.56 191 LEU A O 1
ATOM 1378 N N . GLY A 1 192 ? -0.883 9.575 -18.504 1.00 82.25 192 GLY A N 1
ATOM 1379 C CA . GLY A 1 192 ? 0.330 8.930 -18.017 1.00 82.25 192 GLY A CA 1
ATOM 1380 C C . GLY A 1 192 ? 0.471 9.078 -16.503 1.00 82.25 192 GLY A C 1
ATOM 1381 O O . GLY A 1 192 ? -0.524 9.189 -15.778 1.00 82.25 192 GLY A O 1
ATOM 1382 N N . THR A 1 193 ? 1.718 9.096 -16.041 1.00 81.12 193 THR A N 1
ATOM 1383 C CA . THR A 1 193 ? 2.065 9.247 -14.626 1.00 81.12 193 THR A CA 1
ATOM 1384 C C . THR A 1 193 ? 1.940 10.699 -14.174 1.00 81.12 193 THR A C 1
ATOM 1386 O O . THR A 1 193 ? 2.503 11.618 -14.771 1.00 81.12 193 THR A O 1
ATOM 1389 N N . LEU A 1 194 ? 1.221 10.909 -13.077 1.00 87.12 194 LEU A N 1
ATOM 1390 C CA . LEU A 1 194 ? 1.020 12.197 -12.432 1.00 87.12 194 LEU A CA 1
ATOM 1391 C C . LEU A 1 194 ? 1.485 12.115 -10.983 1.00 87.12 194 LEU A C 1
ATOM 1393 O O . LEU A 1 194 ? 1.007 11.272 -10.231 1.00 87.12 194 LEU A O 1
ATOM 1397 N N . THR A 1 195 ? 2.333 13.053 -10.574 1.00 89.19 195 THR A N 1
ATOM 1398 C CA . THR A 1 195 ? 2.660 13.272 -9.161 1.00 89.19 195 THR A CA 1
ATOM 1399 C C . THR A 1 195 ? 1.905 14.496 -8.666 1.00 89.19 195 THR A C 1
ATOM 1401 O O . THR A 1 195 ? 1.966 15.568 -9.277 1.00 89.19 195 THR A O 1
ATOM 1404 N N . LEU A 1 196 ? 1.170 14.334 -7.572 1.00 94.44 196 LEU A N 1
ATOM 1405 C CA . LEU A 1 196 ? 0.406 15.384 -6.916 1.00 94.44 196 LEU A CA 1
ATOM 1406 C C . LEU A 1 196 ? 0.808 15.452 -5.446 1.00 94.44 196 LEU A C 1
ATOM 1408 O O . LEU A 1 196 ? 0.984 14.430 -4.790 1.00 94.44 196 LEU A O 1
ATOM 1412 N N . GLU A 1 197 ? 0.887 16.661 -4.913 1.00 95.94 197 GLU A N 1
ATOM 1413 C CA . GLU A 1 197 ? 1.180 16.898 -3.502 1.00 95.94 197 GLU A CA 1
ATOM 1414 C C . GLU A 1 197 ? 0.115 17.805 -2.902 1.00 95.94 197 GLU A C 1
ATOM 1416 O O . GLU A 1 197 ? -0.465 18.664 -3.583 1.00 95.94 197 GLU A O 1
ATOM 1421 N N . GLY A 1 198 ? -0.155 17.633 -1.617 1.00 97.12 198 GLY A N 1
ATOM 1422 C CA . GLY A 1 198 ? -1.088 18.498 -0.927 1.00 97.12 198 GLY A CA 1
ATOM 1423 C C . GLY A 1 198 ? -1.366 18.070 0.498 1.00 97.12 198 GLY A C 1
ATOM 1424 O O . GLY A 1 198 ? -0.478 17.578 1.187 1.00 97.12 198 GLY A O 1
ATOM 1425 N N . THR A 1 199 ? -2.586 18.318 0.963 1.00 97.81 199 THR A N 1
ATOM 1426 C CA . THR A 1 199 ? -2.938 18.125 2.370 1.00 97.81 199 THR A CA 1
ATOM 1427 C C . THR A 1 199 ? -4.282 17.441 2.555 1.00 97.81 199 THR A C 1
ATOM 1429 O O . THR A 1 199 ? -5.185 17.607 1.730 1.00 97.81 199 THR A O 1
ATOM 1432 N N . ILE A 1 200 ? -4.439 16.765 3.688 1.00 97.69 200 ILE A N 1
ATOM 1433 C CA . ILE A 1 200 ? -5.685 16.200 4.201 1.00 97.69 200 ILE A CA 1
ATOM 1434 C C . ILE A 1 200 ? -5.975 16.747 5.599 1.00 97.69 200 ILE A C 1
ATOM 1436 O O . ILE A 1 200 ? -5.078 16.892 6.422 1.00 97.69 200 ILE A O 1
ATOM 1440 N N . ASP A 1 201 ? -7.240 17.048 5.875 1.00 96.75 201 ASP A N 1
ATOM 1441 C CA . ASP A 1 201 ? -7.732 17.232 7.237 1.00 96.75 201 ASP A CA 1
ATOM 1442 C C . ASP A 1 201 ? -8.118 15.853 7.799 1.00 96.75 201 ASP A C 1
ATOM 1444 O O . ASP A 1 201 ? -9.171 15.323 7.427 1.00 96.75 201 ASP A O 1
ATOM 1448 N N . PRO A 1 202 ? -7.316 15.256 8.698 1.00 93.75 202 PRO A N 1
ATOM 1449 C CA . PRO A 1 202 ? -7.562 13.908 9.203 1.00 93.75 202 PRO A CA 1
ATOM 1450 C C . PRO A 1 202 ? -8.859 13.801 10.012 1.00 93.75 202 PRO A C 1
ATOM 1452 O O . PRO A 1 202 ? -9.370 12.702 10.198 1.00 93.75 202 PRO A O 1
ATOM 1455 N N . ALA A 1 203 ? -9.427 14.908 10.499 1.00 92.62 203 ALA A N 1
ATOM 1456 C CA . ALA A 1 203 ? -10.695 14.869 11.223 1.00 92.62 203 ALA A CA 1
ATOM 1457 C C . ALA A 1 203 ? -11.905 14.768 10.284 1.00 92.62 203 ALA A C 1
ATOM 1459 O O . ALA A 1 203 ? -12.964 14.290 10.696 1.00 92.62 203 ALA A O 1
ATOM 1460 N N . THR A 1 204 ? -11.778 15.251 9.045 1.00 95.06 204 THR A N 1
ATOM 1461 C CA . THR A 1 204 ? -12.893 15.319 8.089 1.00 95.06 204 THR A CA 1
ATOM 1462 C C . THR A 1 204 ? -12.681 14.480 6.833 1.00 95.06 204 THR A C 1
ATOM 1464 O O . THR A 1 204 ? -13.648 14.252 6.110 1.00 95.06 204 THR A O 1
ATOM 1467 N N . GLY A 1 205 ? -11.454 14.039 6.553 1.00 96.00 205 GLY A N 1
ATOM 1468 C CA . GLY A 1 205 ? -11.064 13.400 5.298 1.00 96.00 205 GLY A CA 1
ATOM 1469 C C . GLY A 1 205 ? -11.002 14.367 4.111 1.00 96.00 205 GLY A C 1
ATOM 1470 O O . GLY A 1 205 ? -10.786 13.926 2.984 1.00 96.00 205 GLY A O 1
ATOM 1471 N N . ALA A 1 206 ? -11.226 15.671 4.319 1.00 97.69 206 ALA A N 1
ATOM 1472 C CA . ALA A 1 206 ? -11.184 16.660 3.248 1.00 97.69 206 ALA A CA 1
ATOM 1473 C C . ALA A 1 206 ? -9.745 16.842 2.760 1.00 97.69 206 ALA A C 1
ATOM 1475 O O . ALA A 1 206 ? -8.858 17.128 3.560 1.00 97.69 206 ALA A O 1
ATOM 1476 N N . PHE A 1 207 ? -9.517 16.717 1.456 1.00 98.19 207 PHE A N 1
ATOM 1477 C CA . PHE A 1 207 ? -8.184 16.806 0.871 1.00 98.19 207 PHE A CA 1
ATOM 1478 C C . PHE A 1 207 ? -8.115 17.812 -0.274 1.00 98.19 207 PHE A C 1
ATOM 1480 O O . PHE A 1 207 ? -9.098 18.089 -0.970 1.00 98.19 207 PHE A O 1
ATOM 1487 N N . ARG A 1 208 ? -6.912 18.341 -0.488 1.00 98.06 208 ARG A N 1
ATOM 1488 C CA . ARG A 1 208 ? -6.547 19.165 -1.641 1.00 98.06 208 ARG A CA 1
ATOM 1489 C C . ARG A 1 208 ? -5.192 18.723 -2.144 1.00 98.06 208 ARG A C 1
ATOM 1491 O O . ARG A 1 208 ? -4.246 18.737 -1.372 1.00 98.06 208 ARG A O 1
ATOM 1498 N N . LEU A 1 209 ? -5.110 18.383 -3.421 1.00 97.44 209 LEU A N 1
ATOM 1499 C CA . LEU A 1 209 ? -3.889 17.960 -4.098 1.00 97.44 209 LEU A CA 1
ATOM 1500 C C . LEU A 1 209 ? -3.632 18.881 -5.286 1.00 97.44 209 LEU A C 1
ATOM 1502 O O . LEU A 1 209 ? -4.565 19.328 -5.959 1.00 97.44 209 LEU A O 1
ATOM 1506 N N . SER A 1 210 ? -2.367 19.160 -5.558 1.00 95.62 210 SER A N 1
ATOM 1507 C CA . SER A 1 210 ? -1.942 20.047 -6.632 1.00 95.62 210 SER A CA 1
ATOM 1508 C C . SER A 1 210 ? -0.733 19.490 -7.377 1.00 95.62 210 SER A C 1
ATOM 1510 O O . SER A 1 210 ? 0.155 18.882 -6.792 1.00 95.62 210 SER A O 1
ATOM 1512 N N . GLY A 1 211 ? -0.730 19.714 -8.686 1.00 93.38 211 GLY A N 1
ATOM 1513 C CA . GLY A 1 211 ? 0.319 19.348 -9.632 1.00 93.38 211 GLY A CA 1
ATOM 1514 C C . GLY A 1 211 ? -0.093 19.845 -11.018 1.00 93.38 211 GLY A C 1
ATOM 1515 O O . GLY A 1 211 ? -0.585 20.967 -11.153 1.00 93.38 211 GLY A O 1
ATOM 1516 N N . PHE A 1 212 ? 0.018 19.004 -12.048 1.00 88.56 212 PHE A N 1
ATOM 1517 C CA . PHE A 1 212 ? -0.541 19.307 -13.379 1.00 88.56 212 PHE A CA 1
ATOM 1518 C C . PHE A 1 212 ? -2.083 19.385 -13.382 1.00 88.56 212 PHE A C 1
ATOM 1520 O O . PHE A 1 212 ? -2.701 20.099 -14.180 1.00 88.56 212 PHE A O 1
ATOM 1527 N N . VAL A 1 213 ? -2.712 18.666 -12.452 1.00 92.69 213 VAL A N 1
ATOM 1528 C CA . VAL A 1 213 ? -4.145 18.712 -12.153 1.00 92.69 213 VAL A CA 1
ATOM 1529 C C . VAL A 1 213 ? -4.303 19.133 -10.692 1.00 92.69 213 VAL A C 1
ATOM 1531 O O . VAL A 1 213 ? -3.478 18.798 -9.849 1.00 92.69 213 VAL A O 1
ATOM 1534 N N . SER A 1 214 ? -5.340 19.907 -10.382 1.00 96.56 214 SER A N 1
ATOM 1535 C CA . SER A 1 214 ? -5.743 20.186 -9.001 1.00 96.56 214 SER A CA 1
ATOM 1536 C C . SER A 1 214 ? -6.935 19.310 -8.637 1.00 96.56 214 SER A C 1
ATOM 1538 O O . SER A 1 214 ? -7.938 19.336 -9.354 1.00 96.56 214 SER A O 1
ATOM 1540 N N . LEU A 1 215 ? -6.835 18.561 -7.541 1.00 97.44 215 LEU A N 1
ATOM 1541 C CA . LEU A 1 215 ? -7.912 17.733 -6.999 1.00 97.44 215 LEU A CA 1
ATOM 1542 C C . LEU A 1 215 ? -8.375 18.318 -5.662 1.00 97.44 215 LEU A C 1
ATOM 1544 O O . LEU A 1 215 ? -7.558 18.703 -4.829 1.00 97.44 215 LEU A O 1
ATOM 1548 N N . GLU A 1 216 ? -9.681 18.370 -5.441 1.00 98.25 216 GLU A N 1
ATOM 1549 C CA . GLU A 1 216 ? -10.275 18.749 -4.157 1.00 98.25 216 GLU A CA 1
ATOM 1550 C C . GLU A 1 216 ? -11.428 17.800 -3.857 1.00 98.25 216 GLU A C 1
ATOM 1552 O O . GLU A 1 216 ? -12.325 17.634 -4.686 1.00 98.25 216 GLU A O 1
ATOM 1557 N N . GLY A 1 217 ? -11.415 17.173 -2.686 1.00 97.62 217 GLY A N 1
ATOM 1558 C CA . GLY A 1 217 ? -12.382 16.137 -2.360 1.00 97.62 217 GLY A CA 1
ATOM 1559 C C . GLY A 1 217 ? -12.441 15.791 -0.883 1.00 97.62 217 GLY A C 1
ATOM 1560 O O . GLY A 1 217 ? -11.963 16.532 -0.026 1.00 97.62 217 GLY A O 1
ATOM 1561 N N . GLN A 1 218 ? -13.076 14.664 -0.600 1.00 97.88 218 GLN A N 1
ATOM 1562 C CA . GLN A 1 218 ? -13.234 14.104 0.726 1.00 97.88 218 GLN A CA 1
ATOM 1563 C C . GLN A 1 218 ? -13.144 12.579 0.652 1.00 97.88 218 GLN A C 1
ATOM 1565 O O . GLN A 1 218 ? -13.840 11.957 -0.155 1.00 97.88 218 GLN A O 1
ATOM 1570 N N . ILE A 1 219 ? -12.306 11.998 1.506 1.00 96.75 219 ILE A N 1
ATOM 1571 C CA . ILE A 1 219 ? -12.331 10.572 1.836 1.00 96.75 219 ILE A CA 1
ATOM 1572 C C . ILE A 1 219 ? -13.500 10.350 2.793 1.00 96.75 219 ILE A C 1
ATOM 1574 O O . ILE A 1 219 ? -13.654 11.079 3.779 1.00 96.75 219 ILE A O 1
ATOM 1578 N N . LEU A 1 220 ? -14.377 9.408 2.459 1.00 95.25 220 LEU A N 1
ATOM 1579 C CA . LEU A 1 220 ? -15.573 9.130 3.237 1.00 95.25 220 LEU A CA 1
ATOM 1580 C C . LEU A 1 220 ? -15.207 8.412 4.541 1.00 95.25 220 LEU A C 1
ATOM 1582 O O . LEU A 1 220 ? -14.110 7.896 4.731 1.00 95.25 220 LEU A O 1
ATOM 1586 N N . SER A 1 221 ? -16.153 8.394 5.479 1.00 88.88 221 SER A N 1
ATOM 1587 C CA . SER A 1 221 ? -15.946 7.821 6.814 1.00 88.88 221 SER A CA 1
ATOM 1588 C C . SER A 1 221 ? -15.730 6.304 6.828 1.00 88.88 221 SER A C 1
ATOM 1590 O O . SER A 1 221 ? -15.489 5.755 7.898 1.00 88.88 221 SER A O 1
ATOM 1592 N N . ASP A 1 222 ? -15.907 5.629 5.692 1.00 89.69 222 ASP A N 1
ATOM 1593 C CA . ASP A 1 222 ? -15.568 4.214 5.539 1.00 89.69 222 ASP A CA 1
ATOM 1594 C C . ASP A 1 222 ? -14.054 3.988 5.414 1.00 89.69 222 ASP A C 1
ATOM 1596 O O . ASP A 1 222 ? -13.604 2.891 5.703 1.00 89.69 222 ASP A O 1
ATOM 1600 N N . GLY A 1 223 ? -13.274 5.017 5.055 1.00 91.12 223 GLY A N 1
ATOM 1601 C CA . GLY A 1 223 ? -11.833 4.902 4.804 1.00 91.12 223 GLY A CA 1
ATOM 1602 C C . GLY A 1 223 ? -11.479 4.277 3.450 1.00 91.12 223 GLY A C 1
ATOM 1603 O O . GLY A 1 223 ? -10.300 4.250 3.092 1.00 91.12 223 GLY A O 1
ATOM 1604 N N . ASP A 1 224 ? -12.485 3.855 2.682 1.00 94.88 224 ASP A N 1
ATOM 1605 C CA . ASP A 1 224 ? -12.339 3.024 1.480 1.00 94.88 224 ASP A CA 1
ATOM 1606 C C . ASP A 1 224 ? -12.919 3.680 0.229 1.00 94.88 224 ASP A C 1
ATOM 1608 O O . ASP A 1 224 ? -12.726 3.191 -0.883 1.00 94.88 224 ASP A O 1
ATOM 1612 N N . SER A 1 225 ? -13.621 4.803 0.373 1.00 96.44 225 SER A N 1
ATOM 1613 C CA . SER A 1 225 ? -14.126 5.563 -0.761 1.00 96.44 225 SER A CA 1
ATOM 1614 C C . SER A 1 225 ? -13.775 7.042 -0.663 1.00 96.44 225 SER A C 1
ATOM 1616 O O . SER A 1 225 ? -13.673 7.631 0.414 1.00 96.44 225 SER A O 1
ATOM 1618 N N . LEU A 1 226 ? -13.576 7.675 -1.816 1.00 97.62 226 LEU A N 1
ATOM 1619 C CA . LEU A 1 226 ? -13.343 9.110 -1.920 1.00 97.62 226 LEU A CA 1
ATOM 1620 C C . LEU A 1 226 ? -14.199 9.723 -3.022 1.00 97.62 226 LEU A C 1
ATOM 1622 O O . LEU A 1 226 ? -14.533 9.091 -4.025 1.00 97.62 226 LEU A O 1
ATOM 1626 N N . THR A 1 227 ? -14.559 10.989 -2.845 1.00 97.94 227 THR A N 1
ATOM 1627 C CA . THR A 1 227 ? -15.287 11.771 -3.851 1.00 97.94 227 THR A CA 1
ATOM 1628 C C . THR A 1 227 ? -14.704 13.168 -3.940 1.00 97.94 227 THR A C 1
ATOM 1630 O O . THR A 1 227 ? -14.185 13.696 -2.960 1.00 97.94 227 THR A O 1
ATOM 1633 N N . GLY A 1 228 ? -14.778 13.799 -5.105 1.00 97.75 228 GLY A N 1
ATOM 1634 C CA . GLY A 1 228 ? -14.250 15.144 -5.258 1.00 97.75 228 GLY A CA 1
ATOM 1635 C C . GLY A 1 228 ? -14.486 15.745 -6.627 1.00 97.75 228 GLY A C 1
ATOM 1636 O O . GLY A 1 228 ? -15.304 15.289 -7.429 1.00 97.75 228 GLY A O 1
ATOM 1637 N N . THR A 1 229 ? -13.722 16.788 -6.894 1.00 97.88 229 THR A N 1
ATOM 1638 C CA . THR A 1 229 ? -13.640 17.461 -8.178 1.00 97.88 229 THR A CA 1
ATOM 1639 C C . THR A 1 229 ? -12.188 17.584 -8.603 1.00 97.88 229 THR A C 1
ATOM 1641 O O . THR A 1 229 ? -11.283 17.645 -7.772 1.00 97.88 229 THR A O 1
ATOM 1644 N N . TRP A 1 230 ? -11.971 17.622 -9.910 1.00 97.19 230 TRP A N 1
ATOM 1645 C CA . TRP A 1 230 ? -10.669 17.894 -10.499 1.00 97.19 230 TRP A CA 1
ATOM 1646 C C . TRP A 1 230 ? -10.760 19.132 -11.386 1.00 97.19 230 TRP A C 1
ATOM 1648 O O . TRP A 1 230 ? -11.820 19.439 -11.942 1.00 97.19 230 TRP A O 1
ATOM 1658 N N . SER A 1 231 ? -9.649 19.846 -11.540 1.00 96.38 231 SER A N 1
ATOM 1659 C CA . SER A 1 231 ? -9.529 20.943 -12.496 1.00 96.38 231 SER A CA 1
ATOM 1660 C C . SER A 1 231 ? -8.129 21.026 -13.097 1.00 96.38 231 SER A C 1
ATOM 1662 O O . SER A 1 231 ? -7.127 20.813 -12.417 1.00 96.38 231 SER A O 1
ATOM 1664 N N . SER A 1 232 ? -8.055 21.325 -14.391 1.00 94.06 232 SER A N 1
ATOM 1665 C CA . SER A 1 232 ? -6.802 21.538 -15.118 1.00 94.06 232 SER A CA 1
ATOM 1666 C C . SER A 1 232 ? -7.061 22.422 -16.341 1.00 94.06 232 SER A C 1
ATOM 1668 O O . SER A 1 232 ? -8.047 22.233 -17.052 1.00 94.06 232 SER A O 1
ATOM 1670 N N . PHE A 1 233 ? -6.226 23.442 -16.560 1.00 92.25 233 PHE A N 1
ATOM 1671 C CA . PHE A 1 233 ? -6.328 24.402 -17.678 1.00 92.25 233 PHE A CA 1
ATOM 1672 C C . PHE A 1 233 ? -7.724 25.015 -17.913 1.00 92.25 233 PHE A C 1
ATOM 1674 O O . PHE A 1 233 ? -8.111 25.298 -19.045 1.00 92.25 233 PHE A O 1
ATOM 1681 N N . GLY A 1 234 ? -8.496 25.243 -16.847 1.00 92.44 234 GLY A N 1
ATOM 1682 C CA . GLY A 1 234 ? -9.856 25.793 -16.940 1.00 92.44 234 GLY A CA 1
ATOM 1683 C C . GLY A 1 234 ? -10.935 24.773 -17.324 1.00 92.44 234 GLY A C 1
ATOM 1684 O O . GLY A 1 234 ? -12.109 25.134 -17.399 1.00 92.44 234 GLY A O 1
ATOM 1685 N N . PHE A 1 235 ? -10.560 23.510 -17.519 1.00 93.94 235 PHE A N 1
ATOM 1686 C CA . PHE A 1 235 ? -11.471 22.373 -17.526 1.00 93.94 235 PHE A CA 1
ATOM 1687 C C . PHE A 1 235 ? -11.588 21.791 -16.120 1.00 93.94 235 PHE A C 1
ATOM 1689 O O . PHE A 1 235 ? -10.731 22.013 -15.264 1.00 93.94 235 PHE A O 1
ATOM 1696 N N . GLY A 1 236 ? -12.656 21.040 -15.884 1.00 95.69 236 GLY A N 1
ATOM 1697 C CA . GLY A 1 236 ? -12.831 20.315 -14.639 1.00 95.69 236 GLY A CA 1
ATOM 1698 C C . GLY A 1 236 ? -13.993 19.344 -14.699 1.00 95.69 236 GLY A C 1
ATOM 1699 O O . GLY A 1 236 ? -14.702 19.247 -15.708 1.00 95.69 236 GLY A O 1
ATOM 1700 N N . GLY A 1 237 ? -14.182 18.634 -13.599 1.00 96.75 237 GLY A N 1
ATOM 1701 C CA . GLY A 1 237 ? -15.221 17.631 -13.476 1.00 96.75 237 GLY A CA 1
ATOM 1702 C C . GLY A 1 237 ? -15.230 16.970 -12.106 1.00 96.75 237 GLY A C 1
ATOM 1703 O O . GLY A 1 237 ? -14.662 17.503 -11.154 1.00 96.75 237 GLY A O 1
ATOM 1704 N N . SER A 1 238 ? -15.911 15.834 -11.999 1.00 97.50 238 SER A N 1
ATOM 1705 C CA . SER A 1 238 ? -16.023 15.055 -10.762 1.00 97.50 238 SER A CA 1
ATOM 1706 C C . SER A 1 238 ? -15.070 13.870 -10.768 1.00 97.50 238 SER A C 1
ATOM 1708 O O . SER A 1 238 ? -14.810 13.293 -11.824 1.00 97.50 238 SER A O 1
ATOM 1710 N N . LEU A 1 239 ? -14.588 13.488 -9.590 1.00 97.31 239 LEU A N 1
ATOM 1711 C CA . LEU A 1 239 ? -13.850 12.248 -9.375 1.00 97.31 239 LEU A CA 1
ATOM 1712 C C . LEU A 1 239 ? -14.501 11.422 -8.264 1.00 97.31 239 LEU A C 1
ATOM 1714 O O . LEU A 1 239 ? -15.086 11.970 -7.326 1.00 97.31 239 LEU A O 1
ATOM 1718 N N . THR A 1 240 ? -14.379 10.110 -8.381 1.00 97.62 240 THR A N 1
ATOM 1719 C CA . THR A 1 240 ? -14.744 9.113 -7.372 1.00 97.62 240 THR A CA 1
ATOM 1720 C C . THR A 1 240 ? -13.620 8.095 -7.305 1.00 97.62 240 THR A C 1
ATOM 1722 O O . THR A 1 240 ? -13.088 7.731 -8.350 1.00 97.62 240 THR A O 1
ATOM 1725 N N . GLY A 1 241 ? -13.260 7.623 -6.122 1.00 97.12 241 GLY A N 1
ATOM 1726 C CA . GLY A 1 241 ? -12.237 6.597 -5.966 1.00 97.12 241 GLY A CA 1
ATOM 1727 C C . GLY A 1 241 ? -12.648 5.549 -4.952 1.00 97.12 241 GLY A C 1
ATOM 1728 O O . GLY A 1 241 ? -13.376 5.857 -4.010 1.00 97.12 241 GLY A O 1
ATOM 1729 N N . GLU A 1 242 ? -12.179 4.331 -5.172 1.00 97.19 242 GLU A N 1
ATOM 1730 C CA . GLU A 1 242 ? -12.330 3.203 -4.256 1.00 97.19 242 GLU A CA 1
ATOM 1731 C C . GLU A 1 242 ? -10.938 2.662 -3.934 1.00 97.19 242 GLU A C 1
ATOM 1733 O O . GLU A 1 242 ? -10.076 2.588 -4.819 1.00 97.19 242 GLU A O 1
ATOM 1738 N N . ARG A 1 243 ? -10.708 2.330 -2.667 1.00 95.75 243 ARG A N 1
ATOM 1739 C CA . ARG A 1 243 ? -9.501 1.641 -2.223 1.00 95.75 243 ARG A CA 1
ATOM 1740 C C . ARG A 1 243 ? -9.488 0.237 -2.825 1.00 95.75 243 ARG A C 1
ATOM 1742 O O . ARG A 1 243 ? -10.530 -0.404 -2.955 1.00 95.75 243 ARG A O 1
ATOM 1749 N N . VAL A 1 244 ? -8.313 -0.220 -3.234 1.00 94.44 244 VAL A N 1
ATOM 1750 C CA . VAL A 1 244 ? -8.105 -1.546 -3.823 1.00 94.44 244 VAL A CA 1
ATOM 1751 C C . VAL A 1 244 ? -7.014 -2.250 -3.034 1.00 94.44 244 VAL A C 1
ATOM 1753 O O . VAL A 1 244 ? -5.919 -1.712 -2.891 1.00 94.44 244 VAL A O 1
ATOM 1756 N N . ASP A 1 245 ? -7.332 -3.441 -2.533 1.00 79.31 245 ASP A N 1
ATOM 1757 C CA . ASP A 1 245 ? -6.461 -4.183 -1.613 1.00 79.31 245 ASP A CA 1
ATOM 1758 C C . ASP A 1 245 ? -5.295 -4.899 -2.316 1.00 79.31 245 ASP A C 1
ATOM 1760 O O . ASP A 1 245 ? -4.323 -5.265 -1.667 1.00 79.31 245 ASP A O 1
ATOM 1764 N N . ASP A 1 246 ? -5.346 -5.026 -3.643 1.00 62.28 246 ASP A N 1
ATOM 1765 C CA . ASP A 1 246 ? -4.418 -5.845 -4.422 1.00 62.28 246 ASP A CA 1
ATOM 1766 C C . ASP A 1 246 ? -4.021 -5.134 -5.720 1.00 62.28 246 ASP A C 1
ATOM 1768 O O . ASP A 1 246 ? -4.521 -5.453 -6.803 1.00 62.28 246 ASP A O 1
ATOM 1772 N N . ILE A 1 247 ? -3.116 -4.159 -5.640 1.00 67.69 247 ILE A N 1
ATOM 1773 C CA . ILE A 1 247 ? -2.255 -3.916 -6.798 1.00 67.69 247 ILE A CA 1
ATOM 1774 C C . ILE A 1 247 ? -0.882 -4.457 -6.442 1.00 67.69 247 ILE A C 1
ATOM 1776 O O . ILE A 1 247 ? -0.200 -3.901 -5.582 1.00 67.69 247 ILE A O 1
ATOM 1780 N N . GLU A 1 248 ? -0.522 -5.578 -7.071 1.00 69.94 248 GLU A N 1
ATOM 1781 C CA . GLU A 1 248 ? 0.847 -6.086 -7.067 1.00 69.94 248 GLU A CA 1
ATOM 1782 C C . GLU A 1 248 ? 1.724 -5.017 -7.719 1.00 69.94 248 GLU A C 1
ATOM 1784 O O . GLU A 1 248 ? 1.766 -4.878 -8.939 1.00 69.94 248 GLU A O 1
ATOM 1789 N N . LEU A 1 249 ? 2.363 -4.201 -6.886 1.00 73.62 249 LEU A N 1
ATOM 1790 C CA . LEU A 1 249 ? 3.431 -3.322 -7.329 1.00 73.62 249 LEU A CA 1
ATOM 1791 C C . LEU A 1 249 ? 4.641 -4.207 -7.619 1.00 73.62 249 LEU A C 1
ATOM 1793 O O . LEU A 1 249 ? 4.994 -5.049 -6.788 1.00 73.62 249 LEU A O 1
ATOM 1797 N N . LEU A 1 250 ? 5.280 -4.024 -8.776 1.00 78.00 250 LEU A N 1
ATOM 1798 C CA . LEU A 1 250 ? 6.564 -4.669 -9.013 1.00 78.00 250 LEU A CA 1
ATOM 1799 C C . LEU A 1 250 ? 7.589 -4.104 -8.031 1.00 78.00 250 LEU A C 1
ATOM 1801 O O . LEU A 1 250 ? 7.904 -2.912 -8.040 1.00 78.00 250 LEU A O 1
ATOM 1805 N N . ASP A 1 251 ? 8.103 -4.987 -7.181 1.00 80.31 251 ASP A N 1
ATOM 1806 C CA . ASP A 1 251 ? 9.211 -4.677 -6.297 1.00 80.31 251 ASP A CA 1
ATOM 1807 C C . ASP A 1 251 ? 10.501 -4.600 -7.118 1.00 80.31 251 ASP A C 1
ATOM 1809 O O . ASP A 1 251 ? 11.035 -5.606 -7.585 1.00 80.31 251 ASP A O 1
ATOM 1813 N N . ILE A 1 252 ? 10.971 -3.374 -7.325 1.00 84.31 252 ILE A N 1
ATOM 1814 C CA . ILE A 1 252 ? 12.249 -3.079 -7.980 1.00 84.31 252 ILE A CA 1
ATOM 1815 C C . ILE A 1 252 ? 13.383 -2.831 -6.990 1.00 84.31 252 ILE A C 1
ATOM 1817 O O . ILE A 1 252 ? 14.497 -2.516 -7.413 1.00 84.31 252 ILE A O 1
ATOM 1821 N N . SER A 1 253 ? 13.110 -2.911 -5.687 1.00 85.62 253 SER A N 1
ATOM 1822 C CA . SER A 1 253 ? 14.089 -2.565 -4.665 1.00 85.62 253 SER A CA 1
ATOM 1823 C C . SER A 1 253 ? 15.309 -3.488 -4.698 1.00 85.62 253 SER A C 1
ATOM 1825 O O . SER A 1 253 ? 15.262 -4.6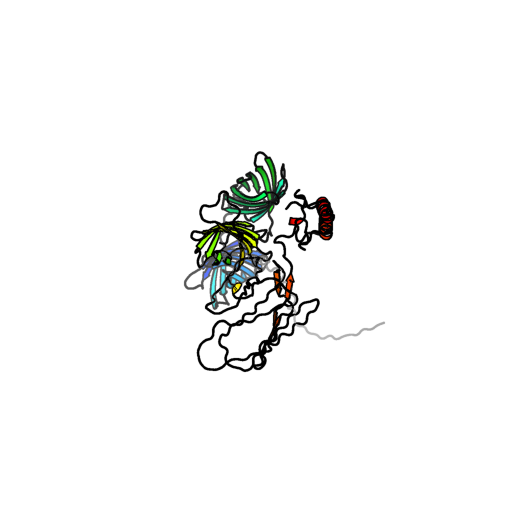35 -5.149 1.00 85.62 253 SER A O 1
ATOM 1827 N N . GLY A 1 254 ? 16.434 -2.958 -4.222 1.00 88.50 254 GLY A N 1
ATOM 1828 C CA . GLY A 1 254 ? 17.694 -3.687 -4.140 1.00 88.50 254 GLY A CA 1
ATOM 1829 C C . GLY A 1 254 ? 18.666 -3.378 -5.273 1.00 88.50 254 GLY A C 1
ATOM 1830 O O . GLY A 1 254 ? 18.490 -2.441 -6.054 1.00 88.50 254 GLY A O 1
ATOM 1831 N N . ASP A 1 255 ? 19.739 -4.164 -5.301 1.00 91.38 255 ASP A N 1
ATOM 1832 C CA . ASP A 1 255 ? 20.865 -3.984 -6.210 1.00 91.38 255 ASP A CA 1
ATOM 1833 C C . ASP A 1 255 ? 20.673 -4.806 -7.485 1.00 91.38 255 ASP A C 1
ATOM 1835 O O . ASP A 1 255 ? 20.378 -6.001 -7.432 1.00 91.38 255 ASP A O 1
ATOM 1839 N N . TRP A 1 256 ? 20.920 -4.185 -8.633 1.00 91.94 256 TRP A N 1
ATOM 1840 C CA . TRP A 1 256 ? 20.856 -4.810 -9.948 1.00 91.94 256 TRP A CA 1
ATOM 1841 C C . TRP A 1 256 ? 22.225 -4.738 -10.612 1.00 91.94 256 TRP A C 1
ATOM 1843 O O . TRP A 1 256 ? 22.753 -3.654 -10.843 1.00 91.94 256 TRP A O 1
ATOM 1853 N N . GLY A 1 257 ? 22.815 -5.881 -10.948 1.00 89.81 257 GLY A N 1
ATOM 1854 C CA . GLY A 1 257 ? 24.016 -5.901 -11.773 1.00 89.81 257 GLY A CA 1
ATOM 1855 C C . GLY A 1 257 ? 23.651 -5.553 -13.215 1.00 89.81 257 GLY A C 1
ATOM 1856 O O . GLY A 1 257 ? 22.774 -6.183 -13.808 1.00 89.81 257 GLY A O 1
ATOM 1857 N N . MET A 1 258 ? 24.320 -4.555 -13.773 1.00 88.12 258 MET A N 1
ATOM 1858 C CA . MET A 1 258 ? 24.089 -4.018 -15.107 1.00 88.12 258 MET A CA 1
ATOM 1859 C C . MET A 1 258 ? 25.410 -3.932 -15.865 1.00 88.12 258 MET A C 1
ATOM 1861 O O . MET A 1 258 ? 26.448 -3.604 -15.296 1.00 88.12 258 MET A O 1
ATOM 1865 N N . VAL A 1 259 ? 25.368 -4.196 -17.167 1.00 84.25 259 VAL A N 1
ATOM 1866 C CA . VAL A 1 259 ? 26.501 -3.940 -18.061 1.00 84.25 259 VAL A CA 1
ATOM 1867 C C . VAL A 1 259 ? 26.098 -2.828 -19.015 1.00 84.25 259 VAL A C 1
ATOM 1869 O O . VAL A 1 259 ? 25.145 -2.990 -19.781 1.00 84.25 259 VAL A O 1
ATOM 1872 N N . LEU A 1 260 ? 26.815 -1.706 -18.957 1.00 83.25 260 LEU A N 1
ATOM 1873 C CA . LEU A 1 260 ? 26.666 -0.629 -19.928 1.00 83.25 260 LEU A CA 1
ATOM 1874 C C . LEU A 1 260 ? 27.455 -1.015 -21.177 1.00 83.25 260 LEU A C 1
ATOM 1876 O O . LEU A 1 260 ? 28.658 -1.278 -21.120 1.00 83.25 260 LEU A O 1
ATOM 1880 N N . LEU A 1 261 ? 26.759 -1.117 -22.304 1.00 75.06 261 LEU A N 1
ATOM 1881 C CA . LEU A 1 261 ? 27.368 -1.407 -23.596 1.00 75.06 261 LEU A CA 1
ATOM 1882 C C . LEU A 1 261 ? 27.488 -0.075 -24.331 1.00 75.06 261 LEU A C 1
ATOM 1884 O O . LEU A 1 261 ? 26.495 0.609 -24.496 1.00 75.06 261 LEU A O 1
ATOM 1888 N N . GLY A 1 262 ? 28.671 0.335 -24.775 1.00 73.75 262 GLY A N 1
ATOM 1889 C CA . GLY A 1 262 ? 28.831 1.615 -25.469 1.00 73.75 262 GLY A CA 1
ATOM 1890 C C . GLY A 1 262 ? 30.284 1.976 -25.727 1.00 73.75 262 GLY A C 1
ATOM 1891 O O . GLY A 1 262 ? 31.156 1.110 -25.691 1.00 73.75 262 GLY A O 1
ATOM 1892 N N . ASP A 1 263 ? 30.547 3.260 -25.988 1.00 68.75 263 ASP A N 1
ATOM 1893 C CA . ASP A 1 263 ? 31.920 3.777 -26.116 1.00 68.75 263 ASP A CA 1
ATOM 1894 C C . ASP A 1 263 ? 32.718 3.608 -24.809 1.00 68.75 263 ASP A C 1
ATOM 1896 O O . ASP A 1 263 ? 33.949 3.548 -24.835 1.00 68.75 263 ASP A O 1
ATOM 1900 N N . VAL A 1 264 ? 32.010 3.487 -23.682 1.00 69.81 264 VAL A N 1
ATOM 1901 C CA . VAL A 1 264 ? 32.546 3.071 -22.388 1.00 69.81 264 VAL A CA 1
ATOM 1902 C C . VAL A 1 264 ? 31.811 1.794 -21.991 1.00 69.81 264 VAL A C 1
ATOM 1904 O O . VAL A 1 264 ? 30.639 1.839 -21.634 1.00 69.81 264 VAL A O 1
ATOM 1907 N N . SER A 1 265 ? 32.466 0.642 -22.129 1.00 78.81 265 SER A N 1
ATOM 1908 C CA . SER A 1 265 ? 31.942 -0.612 -21.587 1.00 78.81 265 SER A CA 1
ATOM 1909 C C . SER A 1 265 ? 32.306 -0.692 -20.110 1.00 78.81 265 SER A C 1
ATOM 1911 O O . SER A 1 265 ? 33.495 -0.767 -19.802 1.00 78.81 265 SER A O 1
ATOM 1913 N N . ASP A 1 266 ? 31.319 -0.692 -19.220 1.00 84.25 266 ASP A N 1
ATOM 1914 C CA . ASP A 1 266 ? 31.550 -0.723 -17.773 1.00 84.25 266 ASP A CA 1
ATOM 1915 C C . ASP A 1 266 ? 30.563 -1.670 -17.075 1.00 84.25 266 ASP A C 1
ATOM 1917 O O . ASP A 1 266 ? 29.432 -1.877 -17.532 1.00 84.25 266 ASP A O 1
ATOM 1921 N N . SER A 1 267 ? 31.009 -2.271 -15.975 1.00 87.56 267 SER A N 1
ATOM 1922 C CA . SER A 1 267 ? 30.177 -3.089 -15.098 1.00 87.56 267 SER A CA 1
ATOM 1923 C C . SER A 1 267 ? 29.671 -2.212 -13.966 1.00 87.56 267 SER A C 1
ATOM 1925 O O . SER A 1 267 ? 30.459 -1.647 -13.208 1.00 87.56 267 SER A O 1
ATOM 1927 N N . CYS A 1 268 ? 28.355 -2.134 -13.822 1.00 92.94 268 CYS A N 1
ATOM 1928 C CA . CYS A 1 268 ? 27.710 -1.271 -12.850 1.00 92.94 268 CYS A CA 1
ATOM 1929 C C . CYS A 1 268 ? 26.746 -2.039 -11.945 1.00 92.94 268 CYS A C 1
ATOM 1931 O O . CYS A 1 268 ? 26.191 -3.070 -12.319 1.00 92.94 268 CYS A O 1
ATOM 1933 N N . THR A 1 269 ? 26.493 -1.484 -10.768 1.00 93.94 269 THR A N 1
ATOM 1934 C CA . THR A 1 269 ? 25.393 -1.862 -9.885 1.00 93.94 269 THR A CA 1
ATOM 1935 C C . THR A 1 269 ? 24.399 -0.710 -9.848 1.00 93.94 269 THR A C 1
ATOM 1937 O O . THR A 1 269 ? 24.766 0.408 -9.491 1.00 93.94 269 THR A O 1
ATOM 1940 N N . LEU A 1 270 ? 23.154 -0.972 -10.235 1.00 92.81 270 LEU A N 1
ATOM 1941 C CA . LEU A 1 270 ? 22.028 -0.051 -10.134 1.00 92.81 270 LEU A CA 1
ATOM 1942 C C . LEU A 1 270 ? 21.216 -0.413 -8.884 1.00 92.81 270 LEU A C 1
ATOM 1944 O O . LEU A 1 270 ? 20.513 -1.418 -8.877 1.00 92.81 270 LEU A O 1
ATOM 1948 N N . GLY A 1 271 ? 21.349 0.374 -7.823 1.00 91.44 271 GLY A N 1
ATOM 1949 C CA . GLY A 1 271 ? 20.618 0.196 -6.570 1.00 91.44 271 GLY A CA 1
ATOM 1950 C C . GLY A 1 271 ? 19.382 1.087 -6.511 1.00 91.44 271 GLY A C 1
ATOM 1951 O O . GLY A 1 271 ? 19.495 2.307 -6.644 1.00 91.44 271 GLY A O 1
ATOM 1952 N N . PHE A 1 272 ? 18.210 0.501 -6.282 1.00 88.81 272 PHE A N 1
ATOM 1953 C CA . PHE A 1 272 ? 16.981 1.240 -5.987 1.00 88.81 272 PHE A CA 1
ATOM 1954 C C . PHE A 1 272 ? 16.770 1.282 -4.469 1.00 88.81 272 PHE A C 1
ATOM 1956 O O . PHE A 1 272 ? 16.711 0.236 -3.819 1.00 88.81 272 PHE A O 1
ATOM 1963 N N . GLU A 1 273 ? 16.658 2.483 -3.894 1.00 81.69 273 GLU A N 1
ATOM 1964 C CA . GLU A 1 273 ? 16.312 2.624 -2.475 1.00 81.69 273 GLU A CA 1
ATOM 1965 C C . GLU A 1 273 ? 14.853 2.205 -2.240 1.00 81.69 273 GLU A C 1
ATOM 1967 O O . GLU A 1 273 ? 13.968 2.559 -3.021 1.00 81.69 273 GLU A O 1
ATOM 1972 N N . GLU A 1 274 ? 14.597 1.454 -1.161 1.00 61.94 274 GLU A N 1
ATOM 1973 C CA . GLU A 1 274 ? 13.245 1.038 -0.775 1.00 61.94 274 GLU A CA 1
ATOM 1974 C C . GLU A 1 274 ? 12.338 2.261 -0.560 1.00 61.94 274 GLU A C 1
ATOM 1976 O O . GLU A 1 274 ? 12.491 3.038 0.386 1.00 61.94 274 GLU A O 1
ATOM 1981 N N . GLY A 1 275 ? 11.351 2.401 -1.439 1.00 59.84 275 GLY A N 1
ATOM 1982 C CA . GLY A 1 275 ? 10.261 3.358 -1.334 1.00 59.84 275 GLY A CA 1
ATOM 1983 C C . GLY A 1 275 ? 9.173 2.986 -2.332 1.00 59.84 275 GLY A C 1
ATOM 1984 O O . GLY A 1 275 ? 9.480 2.531 -3.432 1.00 59.84 275 GLY A O 1
ATOM 1985 N N . LEU A 1 276 ? 7.898 3.197 -1.981 1.00 56.09 276 LEU A N 1
ATOM 1986 C CA . LEU A 1 276 ? 6.757 2.934 -2.881 1.00 56.09 276 LEU A CA 1
ATOM 1987 C C . LEU A 1 276 ? 6.839 3.723 -4.199 1.00 56.09 276 LEU A C 1
ATOM 1989 O O . LEU A 1 276 ? 6.128 3.432 -5.159 1.00 56.09 276 LEU A O 1
ATOM 1993 N N . VAL A 1 277 ? 7.719 4.723 -4.235 1.00 59.19 277 VAL A N 1
ATOM 1994 C CA . VAL A 1 277 ? 8.059 5.511 -5.405 1.00 59.19 277 VAL A CA 1
ATOM 1995 C C . VAL A 1 277 ? 9.562 5.718 -5.407 1.00 59.19 277 VAL A C 1
ATOM 1997 O O . VAL A 1 277 ? 10.075 6.615 -4.730 1.00 59.19 277 VAL A O 1
ATOM 2000 N N . VAL A 1 278 ? 10.273 4.926 -6.199 1.00 59.34 278 VAL A N 1
ATOM 2001 C CA . VAL A 1 278 ? 11.701 5.153 -6.379 1.00 59.34 278 VAL A CA 1
ATOM 2002 C C . VAL A 1 278 ? 11.891 6.320 -7.343 1.00 59.34 278 VAL A C 1
ATOM 2004 O O . VAL A 1 278 ? 11.705 6.193 -8.550 1.00 59.34 278 VAL A O 1
ATOM 2007 N N . THR A 1 279 ? 12.211 7.493 -6.797 1.00 65.75 279 THR A N 1
ATOM 2008 C CA . THR A 1 279 ? 12.558 8.686 -7.590 1.00 65.75 279 THR A CA 1
ATOM 2009 C C . THR A 1 279 ? 14.042 8.774 -7.902 1.00 65.75 279 THR A C 1
ATOM 2011 O O . THR A 1 279 ? 14.442 9.615 -8.702 1.00 65.75 279 THR A O 1
ATOM 2014 N N . SER A 1 280 ? 14.857 7.943 -7.2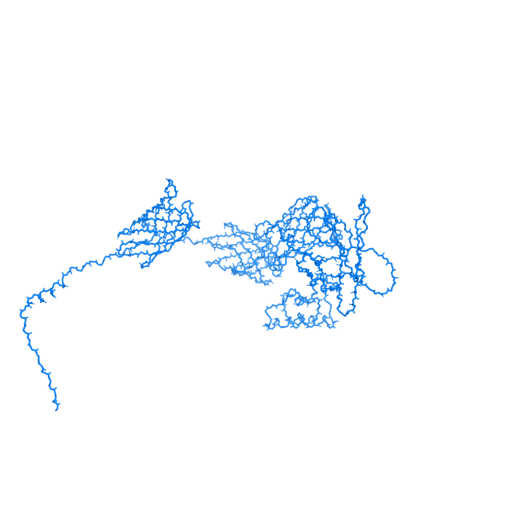53 1.00 84.56 280 SER A N 1
ATOM 2015 C CA . SER A 1 280 ? 16.305 7.955 -7.387 1.00 84.56 280 SER A CA 1
ATOM 2016 C C . SER A 1 280 ? 16.882 6.549 -7.312 1.00 84.56 280 SER A C 1
ATOM 2018 O O . SER A 1 280 ? 16.537 5.788 -6.412 1.00 84.56 280 SER A O 1
ATOM 2020 N N . ALA A 1 281 ? 17.796 6.232 -8.218 1.00 91.38 281 ALA A N 1
ATOM 2021 C CA . ALA A 1 281 ? 18.613 5.031 -8.169 1.00 91.38 281 ALA A CA 1
ATOM 2022 C C . ALA A 1 281 ? 20.089 5.428 -8.086 1.00 91.38 281 ALA A C 1
ATOM 2024 O O . ALA A 1 281 ? 20.513 6.412 -8.697 1.00 91.38 281 ALA A O 1
ATOM 2025 N N . VAL A 1 282 ? 20.882 4.674 -7.337 1.00 94.38 282 VAL A N 1
ATOM 2026 C CA . VAL A 1 282 ? 22.334 4.848 -7.291 1.00 94.38 282 VAL A CA 1
ATOM 2027 C C . VAL A 1 282 ? 22.944 3.950 -8.354 1.00 94.38 282 VAL A C 1
ATOM 2029 O O . VAL A 1 282 ? 22.784 2.735 -8.299 1.00 94.38 282 VAL A O 1
ATOM 2032 N N . LEU A 1 283 ? 23.636 4.540 -9.325 1.00 94.69 283 LEU A N 1
ATOM 2033 C CA . LEU A 1 283 ? 24.429 3.801 -10.295 1.00 94.69 283 LEU A CA 1
ATOM 2034 C C . LEU A 1 283 ? 25.902 3.857 -9.889 1.00 94.69 283 LEU A C 1
ATOM 2036 O O . LEU A 1 283 ? 26.508 4.926 -9.909 1.00 94.69 283 LEU A O 1
ATOM 2040 N N . ALA A 1 284 ? 26.475 2.710 -9.536 1.00 94.88 284 ALA A N 1
ATOM 2041 C CA . ALA A 1 284 ? 27.882 2.568 -9.177 1.00 94.88 284 ALA A CA 1
ATOM 2042 C C . ALA A 1 284 ? 28.607 1.696 -10.205 1.00 94.88 284 ALA A C 1
ATOM 2044 O O . ALA A 1 284 ? 28.357 0.498 -10.276 1.00 94.88 284 ALA A O 1
ATOM 2045 N N . CYS A 1 285 ? 29.506 2.286 -10.983 1.00 94.19 285 CYS A N 1
ATOM 2046 C CA . CYS A 1 285 ? 30.287 1.625 -12.026 1.00 94.19 285 CYS A CA 1
ATOM 2047 C C . CYS A 1 285 ? 31.781 1.562 -11.662 1.00 94.19 285 CYS A C 1
ATOM 2049 O O . CYS A 1 285 ? 32.268 2.397 -10.891 1.00 94.19 285 CYS A O 1
ATOM 2051 N N . GLU A 1 286 ? 32.524 0.592 -12.204 1.00 91.69 286 GLU A N 1
ATOM 2052 C CA . GLU A 1 286 ? 33.945 0.397 -11.873 1.00 91.69 286 GLU A CA 1
ATOM 2053 C C . GLU A 1 286 ? 34.835 1.525 -12.422 1.00 91.69 286 GLU A C 1
ATOM 2055 O O . GLU A 1 286 ? 35.712 2.019 -11.705 1.00 91.69 286 GLU A O 1
ATOM 2060 N N . GLU A 1 287 ? 34.598 1.972 -13.658 1.00 90.12 287 GLU A N 1
ATOM 2061 C CA . GLU A 1 287 ? 35.377 3.028 -14.317 1.00 90.12 287 GLU A CA 1
ATOM 2062 C C . GLU A 1 287 ? 34.701 4.406 -14.254 1.00 90.12 287 GLU A C 1
ATOM 2064 O O . GLU A 1 287 ? 35.375 5.405 -13.982 1.00 90.12 287 GLU A O 1
ATOM 2069 N N . LEU A 1 288 ? 33.383 4.483 -14.475 1.00 89.50 288 LEU A N 1
ATOM 2070 C CA . LEU A 1 288 ? 32.617 5.741 -14.472 1.00 89.50 288 LEU A CA 1
ATOM 2071 C C . LEU A 1 288 ? 32.415 6.314 -13.059 1.00 89.50 288 LEU A C 1
ATOM 2073 O O . LEU A 1 288 ? 32.151 7.509 -12.907 1.00 89.50 288 LEU A O 1
ATOM 2077 N N . GLY A 1 289 ? 32.583 5.492 -12.021 1.00 94.00 289 GLY A N 1
ATOM 2078 C CA . GLY A 1 289 ? 32.357 5.868 -10.629 1.00 94.00 289 GLY A CA 1
ATOM 2079 C C . GLY A 1 289 ? 30.886 5.780 -10.221 1.00 94.00 289 GLY A C 1
ATOM 2080 O O . GLY A 1 289 ? 30.104 5.037 -10.803 1.00 94.00 289 GLY A O 1
ATOM 2081 N N . GLU A 1 290 ? 30.516 6.516 -9.176 1.00 95.56 290 GLU A N 1
ATOM 2082 C CA . GLU A 1 290 ? 29.174 6.481 -8.588 1.00 95.56 290 GLU A CA 1
ATOM 2083 C C . GLU A 1 290 ? 28.395 7.758 -8.919 1.00 95.56 290 GLU A C 1
ATOM 2085 O O . GLU A 1 290 ? 28.958 8.858 -8.952 1.00 95.56 290 GLU A O 1
ATOM 2090 N N . GLY A 1 291 ? 27.094 7.615 -9.154 1.00 94.50 291 GLY A N 1
ATOM 2091 C CA . GLY A 1 291 ? 26.174 8.716 -9.384 1.00 94.50 291 GLY A CA 1
ATOM 2092 C C . GLY A 1 291 ? 24.748 8.385 -8.974 1.00 94.50 291 GLY A C 1
ATOM 2093 O O . GLY A 1 291 ? 24.361 7.223 -8.880 1.00 94.50 291 GLY A O 1
ATOM 2094 N N . THR A 1 292 ? 23.950 9.422 -8.741 1.00 94.88 292 THR A N 1
ATOM 2095 C CA . THR A 1 292 ? 22.515 9.282 -8.482 1.00 94.88 292 THR A CA 1
ATOM 2096 C C . THR A 1 292 ? 21.760 9.636 -9.752 1.00 94.88 292 THR A C 1
ATOM 2098 O O . THR A 1 292 ? 21.895 10.744 -10.276 1.00 94.88 292 THR A O 1
ATOM 2101 N N . LEU A 1 293 ? 20.975 8.689 -10.250 1.00 93.12 293 LEU A N 1
ATOM 2102 C CA . LEU A 1 293 ? 20.035 8.904 -11.335 1.00 93.12 293 LEU A CA 1
ATOM 2103 C C . LEU A 1 293 ? 18.673 9.224 -10.735 1.00 93.12 293 LEU A C 1
ATOM 2105 O O . LEU A 1 293 ? 18.191 8.479 -9.891 1.00 93.12 293 LEU A O 1
ATOM 2109 N N . GLU A 1 294 ? 18.042 10.298 -11.185 1.00 89.25 294 GLU A N 1
ATOM 2110 C CA . GLU A 1 294 ? 16.692 10.679 -10.783 1.00 89.25 294 GLU A CA 1
ATOM 2111 C C . GLU A 1 294 ? 15.722 10.480 -11.945 1.00 89.25 294 GLU A C 1
ATOM 2113 O O . GLU A 1 294 ? 16.057 10.712 -13.111 1.00 89.25 294 GLU A O 1
ATOM 2118 N N . GLY A 1 295 ? 14.497 10.063 -11.651 1.00 84.62 295 GLY A N 1
ATOM 2119 C CA . GLY A 1 295 ? 13.490 9.919 -12.689 1.00 84.62 295 GLY A CA 1
ATOM 2120 C C . GLY A 1 295 ? 12.222 9.219 -12.238 1.00 84.62 295 GLY A C 1
ATOM 2121 O O . GLY A 1 295 ? 11.885 9.203 -11.055 1.00 84.62 295 GLY A O 1
ATOM 2122 N N . ALA A 1 296 ? 11.488 8.698 -13.213 1.00 78.94 296 ALA A N 1
ATOM 2123 C CA . ALA A 1 296 ? 10.235 8.002 -12.994 1.00 78.94 296 ALA A CA 1
ATOM 2124 C C . ALA A 1 296 ? 10.457 6.499 -13.134 1.00 78.94 296 ALA A C 1
ATOM 2126 O O . ALA A 1 296 ? 10.935 6.029 -14.167 1.00 78.94 296 ALA A O 1
ATOM 2127 N N . VAL A 1 297 ? 10.054 5.757 -12.111 1.00 81.25 297 VAL A N 1
ATOM 2128 C CA . VAL A 1 297 ? 9.789 4.329 -12.233 1.00 81.25 297 VAL A CA 1
ATOM 2129 C C . VAL A 1 297 ? 8.286 4.132 -12.147 1.00 81.25 297 VAL A C 1
ATOM 2131 O O . VAL A 1 297 ? 7.624 4.675 -11.263 1.00 81.25 297 VAL A O 1
ATOM 2134 N N . ASP A 1 298 ? 7.759 3.393 -13.107 1.00 77.69 298 ASP A N 1
ATOM 2135 C CA . ASP A 1 298 ? 6.399 2.904 -13.147 1.00 77.69 298 ASP A CA 1
ATOM 2136 C C . ASP A 1 298 ? 6.350 1.523 -12.474 1.00 77.69 298 ASP A C 1
ATOM 2138 O O . ASP A 1 298 ? 6.772 0.537 -13.084 1.00 77.69 298 ASP A O 1
ATOM 2142 N N . PRO A 1 299 ? 5.864 1.420 -11.224 1.00 71.56 299 PRO A N 1
ATOM 2143 C CA . PRO A 1 299 ? 5.775 0.137 -10.535 1.00 71.56 299 PRO A CA 1
ATOM 2144 C C . PRO A 1 299 ? 4.636 -0.758 -11.051 1.00 71.56 299 PRO A C 1
ATOM 2146 O O . PRO A 1 299 ? 4.531 -1.894 -10.599 1.00 71.56 299 PRO A O 1
ATOM 2149 N N . PHE A 1 300 ? 3.776 -0.279 -11.957 1.00 73.31 300 PHE A N 1
ATOM 2150 C CA . PHE A 1 300 ? 2.659 -1.049 -12.512 1.00 73.31 300 PHE A CA 1
ATOM 2151 C C . PHE A 1 300 ? 3.060 -1.733 -13.820 1.00 73.31 300 PHE A C 1
ATOM 2153 O O . PHE A 1 300 ? 2.873 -2.939 -13.975 1.00 73.31 300 PHE A O 1
ATOM 2160 N N . ASP A 1 301 ? 3.664 -0.972 -14.732 1.00 76.69 301 ASP A N 1
ATOM 2161 C CA . ASP A 1 301 ? 4.046 -1.455 -16.065 1.00 76.69 301 ASP A CA 1
ATOM 2162 C C . ASP A 1 301 ? 5.543 -1.797 -16.158 1.00 76.69 301 ASP A C 1
ATOM 2164 O O . ASP A 1 301 ? 6.028 -2.259 -17.200 1.00 76.69 301 ASP A O 1
ATOM 2168 N N . GLY A 1 302 ? 6.295 -1.541 -15.083 1.00 80.00 302 GLY A N 1
ATOM 2169 C CA . GLY A 1 302 ? 7.728 -1.800 -15.001 1.00 80.00 302 GLY A CA 1
ATOM 2170 C C . GLY A 1 302 ? 8.580 -0.841 -15.832 1.00 80.00 302 GLY A C 1
ATOM 2171 O O . GLY A 1 302 ? 9.765 -1.098 -16.042 1.00 80.00 302 GLY A O 1
ATOM 2172 N N . PHE A 1 303 ? 8.001 0.236 -16.368 1.00 83.00 303 PHE A N 1
ATOM 2173 C CA . PHE A 1 303 ? 8.731 1.202 -17.183 1.00 83.00 303 PHE A CA 1
ATOM 2174 C C . PHE A 1 303 ? 9.647 2.070 -16.317 1.00 83.00 303 PHE A C 1
ATOM 2176 O O . PHE A 1 303 ? 9.239 2.634 -15.308 1.00 83.00 303 PHE A O 1
ATOM 2183 N N . ILE A 1 304 ? 10.899 2.215 -16.730 1.00 86.69 304 ILE A N 1
ATOM 2184 C CA . ILE A 1 304 ? 11.929 2.946 -15.999 1.00 86.69 304 ILE A CA 1
ATOM 2185 C C . ILE A 1 304 ? 12.460 4.040 -16.915 1.00 86.69 304 ILE A C 1
ATOM 2187 O O . ILE A 1 304 ? 12.880 3.767 -18.039 1.00 86.69 304 ILE A O 1
ATOM 2191 N N . PHE A 1 305 ? 12.472 5.278 -16.431 1.00 87.69 305 PHE A N 1
ATOM 2192 C CA . PHE A 1 305 ? 13.190 6.383 -17.051 1.00 87.69 305 PHE A CA 1
ATOM 2193 C C . PHE A 1 305 ? 13.956 7.156 -15.983 1.00 87.69 305 PHE A C 1
ATOM 2195 O O . PHE A 1 305 ? 13.357 7.892 -15.203 1.00 87.69 305 PHE A O 1
ATOM 2202 N N . LEU A 1 306 ? 15.275 6.999 -15.959 1.00 91.12 306 LEU A N 1
ATOM 2203 C CA . LEU A 1 306 ? 16.172 7.615 -14.985 1.00 91.12 306 LEU A CA 1
ATOM 2204 C C . LEU A 1 306 ? 17.216 8.454 -15.711 1.00 91.12 306 LEU A C 1
ATOM 2206 O O . LEU A 1 306 ? 17.654 8.084 -16.793 1.00 91.12 306 LEU A O 1
ATOM 2210 N N . SER A 1 307 ? 17.649 9.562 -15.123 1.00 92.06 307 SER A N 1
ATOM 2211 C CA . SER A 1 307 ? 18.736 10.374 -15.669 1.00 92.06 307 SER A CA 1
ATOM 2212 C C . SER A 1 307 ? 19.544 11.048 -14.572 1.00 92.06 307 SER A C 1
ATOM 2214 O O . SER A 1 307 ? 18.988 11.471 -13.564 1.00 92.06 307 SER A O 1
ATOM 2216 N N . GLY A 1 308 ? 20.851 11.173 -14.752 1.00 92.88 308 GLY A N 1
ATOM 2217 C CA . GLY A 1 308 ? 21.720 11.804 -13.767 1.00 92.88 308 GLY A CA 1
ATOM 2218 C C . GLY A 1 308 ? 23.180 11.812 -14.188 1.00 92.88 308 GLY A C 1
ATOM 2219 O O . GLY A 1 308 ? 23.536 11.359 -15.274 1.00 92.88 308 GLY A O 1
ATOM 2220 N N . LEU A 1 309 ? 24.027 12.359 -13.319 1.00 93.06 309 LEU A N 1
ATOM 2221 C CA . LEU A 1 309 ? 25.474 12.355 -13.513 1.00 93.06 309 LEU A CA 1
ATOM 2222 C C . LEU A 1 309 ? 26.084 11.159 -12.787 1.00 93.06 309 LEU A C 1
ATOM 2224 O O . LEU A 1 309 ? 25.854 10.992 -11.589 1.00 93.06 309 LEU A O 1
ATOM 2228 N N . VAL A 1 310 ? 26.890 10.379 -13.501 1.00 92.31 310 VAL A N 1
ATOM 2229 C CA . VAL A 1 310 ? 27.701 9.278 -12.968 1.00 92.31 310 VAL A CA 1
ATOM 2230 C C . VAL A 1 310 ? 29.156 9.617 -13.251 1.00 92.31 310 VAL A C 1
ATOM 2232 O O . VAL A 1 310 ? 29.582 9.702 -14.406 1.00 92.31 310 VAL A O 1
ATOM 2235 N N . GLY A 1 311 ? 29.884 9.957 -12.186 1.00 91.50 311 GLY A N 1
ATOM 2236 C CA . GLY A 1 311 ? 31.138 10.693 -12.319 1.00 91.50 311 GLY A CA 1
ATOM 2237 C C . GLY A 1 311 ? 30.915 12.050 -12.999 1.00 91.50 311 GLY A C 1
ATOM 2238 O O . GLY A 1 311 ? 30.169 12.890 -12.497 1.00 91.50 311 GLY A O 1
ATOM 2239 N N . ASP A 1 312 ? 31.560 12.253 -14.149 1.00 90.62 312 ASP A N 1
ATOM 2240 C CA . ASP A 1 312 ? 31.419 13.461 -14.978 1.00 90.62 312 ASP A CA 1
ATOM 2241 C C . ASP A 1 312 ? 30.508 13.241 -16.206 1.00 90.62 312 ASP A C 1
ATOM 2243 O O . ASP A 1 312 ? 30.370 14.144 -17.032 1.00 90.62 312 ASP A O 1
ATOM 2247 N N . THR A 1 313 ? 29.894 12.062 -16.347 1.00 86.75 313 THR A N 1
ATOM 2248 C CA . THR A 1 313 ? 29.106 11.665 -17.524 1.00 86.75 313 THR A CA 1
ATOM 2249 C C . THR A 1 313 ? 27.612 11.765 -17.234 1.00 86.75 313 THR A C 1
ATOM 2251 O O . THR A 1 313 ? 27.143 11.264 -16.215 1.00 86.75 313 THR A O 1
ATOM 2254 N N . GLU A 1 314 ? 26.845 12.391 -18.129 1.00 90.00 314 GLU A N 1
ATOM 2255 C CA . GLU A 1 314 ? 25.382 12.402 -18.048 1.00 90.00 314 GLU A CA 1
ATOM 2256 C C . GLU A 1 314 ? 24.823 11.132 -18.694 1.00 90.00 314 GLU A C 1
ATOM 2258 O O . GLU A 1 314 ? 25.050 10.868 -19.878 1.00 90.00 314 GLU A O 1
ATOM 2263 N N . ILE A 1 315 ? 24.111 10.343 -17.894 1.00 89.75 315 ILE A N 1
ATOM 2264 C CA . ILE A 1 315 ? 23.512 9.069 -18.282 1.00 89.75 315 ILE A CA 1
ATOM 2265 C C . ILE A 1 315 ? 22.000 9.205 -18.165 1.00 89.75 315 ILE A C 1
ATOM 2267 O O . ILE A 1 315 ? 21.497 9.676 -17.144 1.00 89.75 315 ILE A O 1
ATOM 2271 N N . ALA A 1 316 ? 21.272 8.755 -19.185 1.00 90.19 316 ALA A N 1
ATOM 2272 C CA . ALA A 1 316 ? 19.848 8.474 -19.083 1.00 90.19 316 ALA A CA 1
ATOM 2273 C C . ALA A 1 316 ? 19.567 7.005 -19.417 1.00 90.19 316 ALA A C 1
ATOM 2275 O O . ALA A 1 316 ? 19.975 6.507 -20.463 1.00 90.19 316 ALA A O 1
ATOM 2276 N N . LEU A 1 317 ? 18.846 6.321 -18.537 1.00 90.00 317 LEU A N 1
ATOM 2277 C CA . LEU A 1 317 ? 18.396 4.946 -18.700 1.00 90.00 317 LEU A CA 1
ATOM 2278 C C . LEU A 1 317 ? 16.905 4.956 -19.021 1.00 90.00 317 LEU A C 1
ATOM 2280 O O . LEU A 1 317 ? 16.119 5.547 -18.285 1.00 90.00 317 LEU A O 1
ATOM 2284 N N . SER A 1 318 ? 16.505 4.280 -20.095 1.00 89.62 318 SER A N 1
ATOM 2285 C CA . SER A 1 318 ? 15.102 3.992 -20.388 1.00 89.62 318 SER A CA 1
ATOM 2286 C C . SER A 1 318 ? 14.929 2.495 -20.567 1.00 89.62 318 SER A C 1
ATOM 2288 O O . SER A 1 318 ? 15.511 1.930 -21.485 1.00 89.62 318 SER A O 1
ATOM 2290 N N . GLY A 1 319 ? 14.139 1.846 -19.722 1.00 89.00 319 GLY A N 1
ATOM 2291 C CA . GLY A 1 319 ? 13.960 0.400 -19.774 1.00 89.00 319 GLY A CA 1
ATOM 2292 C C . GLY A 1 319 ? 12.568 -0.050 -19.375 1.00 89.00 319 GLY A C 1
ATOM 2293 O O . GLY A 1 319 ? 11.728 0.750 -18.971 1.00 89.00 319 GLY A O 1
ATOM 2294 N N . GLN A 1 320 ? 12.339 -1.347 -19.510 1.00 87.56 320 GLN A N 1
ATOM 2295 C CA . GLN A 1 320 ? 11.157 -2.026 -19.022 1.00 87.56 320 GLN A CA 1
ATOM 2296 C C . GLN A 1 320 ? 11.581 -3.271 -18.250 1.00 87.56 320 GLN A C 1
ATOM 2298 O O . GLN A 1 320 ? 12.396 -4.075 -18.710 1.00 87.56 320 GLN A O 1
ATOM 2303 N N . LEU A 1 321 ? 11.041 -3.387 -17.050 1.00 84.50 321 LEU A N 1
ATOM 2304 C CA . LEU A 1 321 ? 11.147 -4.548 -16.194 1.00 84.50 321 LEU A CA 1
ATOM 2305 C C . LEU A 1 321 ? 10.306 -5.686 -16.777 1.00 84.50 321 LEU A C 1
ATOM 2307 O O . LEU A 1 321 ? 9.210 -5.470 -17.300 1.00 84.50 321 LEU A O 1
ATOM 2311 N N . SER A 1 322 ? 10.830 -6.903 -16.718 1.00 81.75 322 SER A N 1
ATOM 2312 C CA . SER A 1 322 ? 10.095 -8.090 -17.127 1.00 81.75 322 SER A CA 1
ATOM 2313 C C . SER A 1 322 ? 8.865 -8.296 -16.240 1.00 81.75 322 SER A C 1
ATOM 2315 O O . SER A 1 322 ? 8.854 -7.925 -15.069 1.00 81.75 322 SER A O 1
ATOM 2317 N N . ALA A 1 323 ? 7.824 -8.930 -16.786 1.00 72.56 323 ALA A N 1
ATOM 2318 C CA . ALA A 1 323 ? 6.571 -9.159 -16.059 1.00 72.56 323 ALA A CA 1
ATOM 2319 C C . ALA A 1 323 ? 6.743 -9.979 -14.763 1.00 72.56 323 ALA A C 1
ATOM 2321 O O . ALA A 1 323 ? 5.896 -9.915 -13.882 1.00 72.56 323 ALA A O 1
ATOM 2322 N N . ASP A 1 324 ? 7.823 -10.759 -14.655 1.00 77.44 324 ASP A N 1
ATOM 2323 C CA . ASP A 1 324 ? 8.182 -11.542 -13.469 1.00 77.44 324 ASP A CA 1
ATOM 2324 C C . ASP A 1 324 ? 9.207 -10.847 -12.550 1.00 77.44 324 ASP A C 1
ATOM 2326 O O . ASP A 1 324 ? 9.654 -11.453 -11.578 1.00 77.44 324 ASP A O 1
ATOM 2330 N N . GLY A 1 325 ? 9.613 -9.611 -12.863 1.00 80.56 325 GLY A N 1
ATOM 2331 C CA . GLY A 1 325 ? 10.592 -8.845 -12.089 1.00 80.56 325 GLY A CA 1
ATOM 2332 C C . GLY A 1 325 ? 12.016 -9.411 -12.118 1.00 80.56 325 GLY A C 1
ATOM 2333 O O . GLY A 1 325 ? 12.826 -9.061 -11.267 1.00 80.56 325 GLY A O 1
ATOM 2334 N N . SER A 1 326 ? 12.344 -10.309 -13.051 1.00 83.00 326 SER A N 1
ATOM 2335 C CA . SER A 1 326 ? 13.648 -10.987 -13.090 1.00 83.00 326 SER A CA 1
ATOM 2336 C C . SER A 1 326 ? 14.753 -10.231 -13.837 1.00 83.00 326 SER A C 1
ATOM 2338 O O . SER A 1 326 ? 15.932 -10.500 -13.595 1.00 83.00 326 SER A O 1
ATOM 2340 N N . TYR A 1 327 ? 14.420 -9.294 -14.729 1.00 86.19 327 TYR A N 1
ATOM 2341 C CA . TYR A 1 327 ? 15.400 -8.464 -15.441 1.00 86.19 327 TYR A CA 1
ATOM 2342 C C . TYR A 1 327 ? 14.800 -7.137 -15.923 1.00 86.19 327 TYR A C 1
ATOM 2344 O O . TYR A 1 327 ? 13.599 -7.029 -16.154 1.00 86.19 327 TYR A O 1
ATOM 2352 N N . ILE A 1 328 ? 15.655 -6.140 -16.146 1.00 86.06 328 ILE A N 1
ATOM 2353 C CA . ILE A 1 328 ? 15.321 -4.882 -16.824 1.00 86.06 328 ILE A CA 1
ATOM 2354 C C . ILE A 1 328 ? 16.020 -4.885 -18.182 1.00 86.06 328 ILE A C 1
ATOM 2356 O O . ILE A 1 328 ? 17.235 -5.081 -18.256 1.00 86.06 328 ILE A O 1
ATOM 2360 N N . PHE A 1 329 ? 15.268 -4.647 -19.255 1.00 85.62 329 PHE A N 1
ATOM 2361 C CA . PHE A 1 329 ? 15.811 -4.458 -20.601 1.00 85.62 329 PHE A CA 1
ATOM 2362 C C . PHE A 1 329 ? 15.562 -3.026 -21.064 1.00 85.62 329 PHE A C 1
ATOM 2364 O O . PHE A 1 329 ? 14.447 -2.520 -20.936 1.00 85.62 329 PHE A O 1
ATOM 2371 N N . GLY A 1 330 ? 16.572 -2.363 -21.620 1.00 87.88 330 GLY A N 1
ATOM 2372 C CA . GLY A 1 330 ? 16.421 -0.969 -22.010 1.00 87.88 330 GLY A CA 1
ATOM 2373 C C . GLY A 1 330 ? 17.510 -0.430 -22.918 1.00 87.88 330 GLY A C 1
ATOM 2374 O O . GLY A 1 330 ? 18.341 -1.166 -23.444 1.00 87.88 330 GLY A O 1
ATOM 2375 N N . TYR A 1 331 ? 17.481 0.886 -23.091 1.00 83.81 331 TYR A N 1
ATOM 2376 C CA . TYR A 1 331 ? 18.467 1.669 -23.810 1.00 83.81 331 TYR A CA 1
ATOM 2377 C C . TYR A 1 331 ? 19.070 2.728 -22.894 1.00 83.81 331 TYR A C 1
ATOM 2379 O O . TYR A 1 331 ? 18.368 3.414 -22.146 1.00 83.81 331 TYR A O 1
ATOM 2387 N N . GLU A 1 332 ? 20.374 2.883 -23.011 1.00 82.44 332 GLU A N 1
ATOM 2388 C CA . GLU A 1 332 ? 21.150 3.954 -22.426 1.00 82.44 332 GLU A CA 1
ATOM 2389 C C . GLU A 1 332 ? 21.314 5.093 -23.442 1.00 82.44 332 GLU A C 1
ATOM 2391 O O . GLU A 1 332 ? 21.460 4.888 -24.655 1.00 82.44 332 GLU A O 1
ATOM 2396 N N . PHE A 1 333 ? 21.298 6.315 -22.918 1.00 81.56 333 PHE A N 1
ATOM 2397 C CA . PHE A 1 333 ? 21.718 7.519 -23.610 1.00 81.56 333 PHE A CA 1
ATOM 2398 C C . PHE A 1 333 ? 22.859 8.149 -22.819 1.00 81.56 333 PHE A C 1
ATOM 2400 O O . PHE A 1 333 ? 22.647 8.662 -21.721 1.00 81.56 333 PHE A O 1
ATOM 2407 N N . VAL A 1 334 ? 24.052 8.150 -23.403 1.00 78.69 334 VAL A N 1
ATOM 2408 C CA . VAL A 1 334 ? 25.188 8.911 -22.881 1.00 78.69 334 VAL A CA 1
ATOM 2409 C C . VAL A 1 334 ? 25.215 10.260 -23.584 1.00 78.69 334 VAL A C 1
ATOM 2411 O O . VAL A 1 334 ? 25.302 10.325 -24.817 1.00 78.69 334 VAL A O 1
ATOM 2414 N N . THR A 1 335 ? 25.129 11.351 -22.825 1.00 71.25 335 THR A N 1
ATOM 2415 C CA . THR A 1 335 ? 25.284 12.702 -23.373 1.00 71.25 335 THR A CA 1
ATOM 2416 C C . THR A 1 335 ? 26.549 13.362 -22.853 1.00 71.25 335 THR A C 1
ATOM 2418 O O . THR A 1 335 ? 26.820 13.400 -21.657 1.00 71.25 335 THR A O 1
ATOM 2421 N N . ASP A 1 336 ? 27.332 13.918 -23.780 1.00 67.88 336 ASP A N 1
ATOM 2422 C CA . ASP A 1 336 ? 28.477 14.754 -23.431 1.00 67.88 336 ASP A CA 1
ATOM 2423 C C . ASP A 1 336 ? 27.979 15.969 -22.619 1.00 67.88 336 ASP A C 1
ATOM 2425 O O . ASP A 1 336 ? 27.057 16.669 -23.082 1.00 67.88 336 ASP A O 1
ATOM 2429 N N . PRO A 1 337 ? 28.580 16.274 -21.453 1.00 53.59 337 PRO A N 1
ATOM 2430 C CA . PRO A 1 337 ? 28.172 17.397 -20.619 1.00 53.59 337 PRO A CA 1
ATOM 2431 C C . PRO A 1 337 ? 28.185 18.708 -21.419 1.00 53.59 337 PRO A C 1
ATOM 2433 O O . PRO A 1 337 ? 29.237 19.248 -21.770 1.00 53.59 337 PRO A O 1
ATOM 2436 N N . GLY A 1 338 ? 26.995 19.244 -21.714 1.00 50.53 338 GLY A N 1
ATOM 2437 C CA . GLY A 1 338 ? 26.821 20.533 -22.397 1.00 50.53 338 GLY A CA 1
ATOM 2438 C C . GLY A 1 338 ? 26.238 20.504 -23.818 1.00 50.53 338 GLY A C 1
ATOM 2439 O O . GLY A 1 338 ? 26.192 21.566 -24.446 1.00 50.53 338 GLY A O 1
ATOM 2440 N N . VAL A 1 339 ? 25.755 19.361 -24.329 1.00 50.19 339 VAL A N 1
ATOM 2441 C CA . VAL A 1 339 ? 25.220 19.233 -25.712 1.00 50.19 339 VAL A CA 1
ATOM 2442 C C . VAL A 1 339 ? 23.693 19.002 -25.782 1.00 50.19 339 VAL A C 1
ATOM 2444 O O . VAL A 1 339 ? 23.153 18.637 -26.820 1.00 50.19 339 VAL A O 1
ATOM 2447 N N . LEU A 1 340 ? 22.923 19.307 -24.732 1.00 37.22 340 LEU A N 1
ATOM 2448 C CA . LEU A 1 340 ? 21.464 19.070 -24.713 1.00 37.22 340 LEU A CA 1
ATOM 2449 C C . LEU A 1 340 ? 20.583 20.116 -25.439 1.00 37.22 340 LEU A C 1
ATOM 2451 O O . LEU A 1 340 ? 19.390 20.233 -25.164 1.00 37.22 340 LEU A O 1
ATOM 2455 N N . SER A 1 341 ? 21.101 20.866 -26.421 1.00 36.19 341 SER A N 1
ATOM 2456 C CA . SER A 1 341 ? 20.217 21.659 -27.297 1.00 36.19 341 SER A CA 1
ATOM 2457 C C . SER A 1 341 ? 20.607 21.587 -28.777 1.00 36.19 341 SER A C 1
ATOM 2459 O O . SER A 1 341 ? 21.515 22.270 -29.243 1.00 36.19 341 SER A O 1
ATOM 2461 N N . GLY A 1 342 ? 19.873 20.769 -29.542 1.00 33.84 342 GLY A N 1
ATOM 2462 C CA . GLY A 1 342 ? 19.777 20.894 -31.003 1.00 33.84 342 GLY A CA 1
ATOM 2463 C C . GLY A 1 342 ? 20.682 20.011 -31.876 1.00 33.84 342 GLY A C 1
ATOM 2464 O O . GLY A 1 342 ? 20.898 20.375 -33.033 1.00 33.84 342 GLY A O 1
ATOM 2465 N N . HIS A 1 343 ? 21.200 18.879 -31.389 1.00 38.12 343 HIS A N 1
ATOM 2466 C CA . HIS A 1 343 ? 21.886 17.871 -32.221 1.00 38.12 343 HIS A CA 1
ATOM 2467 C C . HIS A 1 343 ? 21.037 16.603 -32.436 1.00 38.12 343 HIS A C 1
ATOM 2469 O O . HIS A 1 343 ? 20.117 16.361 -31.654 1.00 38.12 343 HIS A O 1
ATOM 2475 N N . PRO A 1 344 ? 21.269 15.837 -33.529 1.00 43.50 344 PRO A N 1
ATOM 2476 C CA . PRO A 1 344 ? 20.565 14.577 -33.775 1.00 43.50 344 PRO A CA 1
ATOM 2477 C C . PRO A 1 344 ? 20.745 13.628 -32.586 1.00 43.50 344 PRO A C 1
ATOM 2479 O O . PRO A 1 344 ? 21.794 13.655 -31.947 1.00 43.50 344 PRO A O 1
ATOM 2482 N N . ALA A 1 345 ? 19.707 12.838 -32.289 1.00 49.41 345 ALA A N 1
ATOM 2483 C CA . ALA A 1 345 ? 19.667 11.965 -31.119 1.00 49.41 345 ALA A CA 1
ATOM 2484 C C . ALA A 1 345 ? 20.954 11.118 -31.016 1.00 49.41 345 ALA A C 1
ATOM 2486 O O . ALA A 1 345 ? 21.366 10.554 -32.037 1.00 49.41 345 ALA A O 1
ATOM 2487 N N . PRO A 1 346 ? 21.595 11.055 -29.833 1.00 57.16 346 PRO A N 1
ATOM 2488 C CA . PRO A 1 346 ? 22.793 10.248 -29.631 1.00 57.16 346 PRO A CA 1
ATOM 2489 C C . PRO A 1 346 ? 22.519 8.768 -29.951 1.00 57.16 346 PRO A C 1
ATOM 2491 O O . PRO A 1 346 ? 21.355 8.340 -29.928 1.00 57.16 346 PRO A O 1
ATOM 2494 N N . PRO A 1 347 ? 23.563 7.990 -30.298 1.00 60.22 347 PRO A N 1
ATOM 2495 C CA . PRO A 1 347 ? 23.429 6.552 -30.494 1.00 60.22 347 PRO A CA 1
ATOM 2496 C C . PRO A 1 347 ? 22.815 5.918 -29.245 1.00 60.22 347 PRO A C 1
ATOM 2498 O O . PRO A 1 347 ? 23.180 6.259 -28.124 1.00 60.22 347 PRO A O 1
ATOM 2501 N N . ARG A 1 348 ? 21.841 5.033 -29.463 1.00 72.25 348 ARG A N 1
ATOM 2502 C CA . ARG A 1 348 ? 21.195 4.265 -28.401 1.00 72.25 348 ARG A CA 1
ATOM 2503 C C . ARG A 1 348 ? 21.971 2.985 -28.220 1.00 72.25 348 ARG A C 1
ATOM 2505 O O . ARG A 1 348 ? 22.157 2.258 -29.199 1.00 72.25 348 ARG A O 1
ATOM 2512 N N . THR A 1 349 ? 22.369 2.699 -26.998 1.00 75.88 349 THR A N 1
ATOM 2513 C CA . THR A 1 349 ? 23.017 1.439 -26.677 1.00 75.88 349 THR A CA 1
ATOM 2514 C C . THR A 1 349 ? 22.117 0.606 -25.775 1.00 75.88 349 THR A C 1
ATOM 2516 O O . THR A 1 349 ? 21.560 1.138 -24.820 1.00 75.88 349 THR A O 1
ATOM 2519 N N . PRO A 1 350 ? 21.877 -0.675 -26.092 1.00 75.38 350 PRO A N 1
ATOM 2520 C CA . PRO A 1 350 ? 21.047 -1.518 -25.244 1.00 75.38 350 PRO A CA 1
ATOM 2521 C C . PRO A 1 350 ? 21.776 -1.850 -23.935 1.00 75.38 350 PRO A C 1
ATOM 2523 O O . PRO A 1 350 ? 22.991 -2.037 -23.937 1.00 75.38 350 PRO A O 1
ATOM 2526 N N . PHE A 1 351 ? 21.031 -1.994 -22.841 1.00 80.88 351 PHE A N 1
ATOM 2527 C CA . PHE A 1 351 ? 21.529 -2.547 -21.581 1.00 80.88 351 PHE A CA 1
ATOM 2528 C C . PHE A 1 351 ? 20.592 -3.644 -21.060 1.00 80.88 351 PHE A C 1
ATOM 2530 O O . PHE A 1 351 ? 19.397 -3.677 -21.369 1.00 80.88 351 PHE A O 1
ATOM 2537 N N . ILE A 1 352 ? 21.153 -4.533 -20.241 1.00 82.69 352 ILE A N 1
ATOM 2538 C CA . ILE A 1 352 ? 20.418 -5.496 -19.417 1.00 82.69 352 ILE A CA 1
ATOM 2539 C C . ILE A 1 352 ? 20.870 -5.317 -17.973 1.00 82.69 352 ILE A C 1
ATOM 2541 O O . ILE A 1 352 ? 22.073 -5.262 -17.707 1.00 82.69 352 ILE A O 1
ATOM 2545 N N . ALA A 1 353 ? 19.907 -5.262 -17.055 1.00 81.62 353 ALA A N 1
ATOM 2546 C CA . ALA A 1 353 ? 20.156 -5.341 -15.623 1.00 81.62 353 ALA A CA 1
ATOM 2547 C C . ALA A 1 353 ? 19.430 -6.554 -15.028 1.00 81.62 353 ALA A C 1
ATOM 2549 O O . ALA A 1 353 ? 18.296 -6.851 -15.402 1.00 81.62 353 ALA A O 1
ATOM 2550 N N . VAL A 1 354 ? 20.075 -7.259 -14.102 1.00 86.38 354 VAL A N 1
ATOM 2551 C CA . VAL A 1 354 ? 19.510 -8.411 -13.376 1.00 86.38 354 VAL A CA 1
ATOM 2552 C C . VAL A 1 354 ? 19.769 -8.263 -11.876 1.00 86.38 354 VAL A C 1
ATOM 2554 O O . VAL A 1 354 ? 20.770 -7.644 -11.513 1.00 86.38 354 VAL A O 1
ATOM 2557 N N . PRO A 1 355 ? 18.941 -8.841 -10.988 1.00 84.50 355 PRO A N 1
ATOM 2558 C CA . PRO A 1 355 ? 19.160 -8.757 -9.548 1.00 84.50 355 PRO A CA 1
ATOM 2559 C C . PRO A 1 355 ? 20.565 -9.228 -9.149 1.00 84.50 355 PRO A C 1
ATOM 2561 O O . PRO A 1 355 ? 21.079 -10.232 -9.663 1.00 84.50 355 PRO A O 1
ATOM 2564 N N . ALA A 1 356 ? 21.207 -8.515 -8.228 1.00 76.31 356 ALA A N 1
ATOM 2565 C CA . ALA A 1 356 ? 22.534 -8.849 -7.733 1.00 76.31 356 ALA A CA 1
ATOM 2566 C C . ALA A 1 356 ? 22.556 -10.287 -7.179 1.00 76.31 356 ALA A C 1
ATOM 2568 O O . ALA A 1 356 ? 21.692 -10.704 -6.410 1.00 76.31 356 ALA A O 1
ATOM 2569 N N . GLY A 1 357 ? 23.542 -11.077 -7.615 1.00 63.94 357 GLY A N 1
ATOM 2570 C CA . GLY A 1 357 ? 23.644 -12.511 -7.311 1.00 63.94 357 GLY A CA 1
ATOM 2571 C C . GLY A 1 357 ? 23.020 -13.448 -8.357 1.00 63.94 357 GLY A C 1
ATOM 2572 O O . GLY A 1 357 ? 23.346 -14.636 -8.361 1.00 63.94 357 GLY A O 1
ATOM 2573 N N . ALA A 1 358 ? 22.212 -12.952 -9.305 1.00 60.19 358 ALA A N 1
ATOM 2574 C CA . ALA A 1 358 ? 21.750 -13.754 -10.447 1.00 60.19 358 ALA A CA 1
ATOM 2575 C C . ALA A 1 358 ? 22.913 -14.169 -11.372 1.00 60.19 358 ALA A C 1
ATOM 2577 O O . ALA A 1 358 ? 22.921 -15.283 -11.901 1.00 60.19 358 ALA A O 1
ATOM 2578 N N . PHE A 1 359 ? 23.948 -13.324 -11.477 1.00 53.38 359 PHE A N 1
ATOM 2579 C CA . PHE A 1 359 ? 25.186 -13.619 -12.210 1.00 53.38 359 PHE A CA 1
ATOM 2580 C C . PHE A 1 359 ? 25.947 -14.845 -11.679 1.00 53.38 359 PHE A C 1
ATOM 2582 O O . PHE A 1 359 ? 26.672 -15.481 -12.437 1.00 53.38 359 PHE A O 1
ATOM 2589 N N . GLU A 1 360 ? 25.764 -15.235 -10.412 1.00 43.44 360 GLU A N 1
ATOM 2590 C CA . GLU A 1 360 ? 26.456 -16.400 -9.840 1.00 43.44 360 GLU A CA 1
ATOM 2591 C C . GLU A 1 360 ? 25.846 -17.747 -10.281 1.00 43.44 360 GLU A C 1
ATOM 2593 O O . GLU A 1 360 ? 26.409 -18.803 -9.980 1.00 43.44 360 GLU A O 1
ATOM 2598 N N . ARG A 1 361 ? 24.676 -17.759 -10.948 1.00 33.72 361 ARG A N 1
ATOM 2599 C CA . ARG A 1 361 ? 23.876 -18.990 -11.132 1.00 33.72 361 ARG A CA 1
ATOM 2600 C C . ARG A 1 361 ? 23.365 -19.295 -12.544 1.00 33.72 361 ARG A C 1
ATOM 2602 O O . ARG A 1 361 ? 22.742 -20.345 -12.705 1.00 33.72 361 ARG A O 1
ATOM 2609 N N . GLY A 1 362 ? 23.625 -18.483 -13.569 1.00 32.59 362 GLY A N 1
ATOM 2610 C CA . GLY A 1 362 ? 23.069 -18.754 -14.901 1.00 32.59 362 GLY A CA 1
ATOM 2611 C C . GLY A 1 362 ? 23.702 -17.996 -16.067 1.00 32.59 362 GLY A C 1
ATOM 2612 O O . GLY A 1 362 ? 24.333 -16.961 -15.893 1.00 32.59 362 GLY A O 1
ATOM 2613 N N . ILE A 1 363 ? 23.506 -18.552 -17.268 1.00 34.38 363 ILE A N 1
ATOM 2614 C CA . ILE A 1 363 ? 23.939 -18.006 -18.562 1.00 34.38 363 ILE A CA 1
ATOM 2615 C C . ILE A 1 363 ? 22.889 -16.998 -19.044 1.00 34.38 363 ILE A C 1
ATOM 2617 O O . ILE A 1 363 ? 21.726 -17.365 -19.203 1.00 34.38 363 ILE A O 1
ATOM 2621 N N . ILE A 1 364 ? 23.302 -15.762 -19.329 1.00 33.84 364 ILE A N 1
ATOM 2622 C CA . ILE A 1 364 ? 22.477 -14.748 -20.002 1.00 33.84 364 ILE A CA 1
ATOM 2623 C C . ILE A 1 364 ? 22.896 -14.705 -21.476 1.00 33.84 364 ILE A C 1
ATOM 2625 O O . ILE A 1 364 ? 24.072 -14.517 -21.785 1.00 33.84 364 ILE A O 1
ATOM 2629 N N . ILE A 1 365 ? 21.940 -14.902 -22.390 1.00 33.97 365 ILE A N 1
ATOM 2630 C CA . ILE A 1 365 ? 22.147 -14.755 -23.837 1.00 33.97 365 ILE A CA 1
ATOM 2631 C C . ILE A 1 365 ? 21.714 -13.339 -24.218 1.00 33.97 365 ILE A C 1
ATOM 2633 O O . ILE A 1 365 ? 20.531 -13.017 -24.149 1.00 33.97 365 ILE A O 1
ATOM 2637 N N . VAL A 1 366 ? 22.667 -12.501 -24.623 1.00 33.72 366 VAL A N 1
ATOM 2638 C CA . VAL A 1 366 ? 22.404 -11.151 -25.140 1.00 33.72 366 VAL A CA 1
ATOM 2639 C C . VAL A 1 366 ? 22.456 -11.201 -26.667 1.00 33.72 366 VAL A C 1
ATOM 2641 O O . VAL A 1 366 ? 23.441 -11.659 -27.243 1.00 33.72 366 VAL A O 1
ATOM 2644 N N . GLY A 1 367 ? 21.389 -10.758 -27.335 1.00 29.00 367 GLY A N 1
ATOM 2645 C CA . GLY A 1 367 ? 21.376 -10.557 -28.786 1.00 29.00 367 GLY A CA 1
ATOM 2646 C C . GLY A 1 367 ? 21.906 -9.166 -29.147 1.00 29.00 367 GLY A C 1
ATOM 2647 O O . GLY A 1 367 ? 21.412 -8.173 -28.622 1.00 29.00 367 GLY A O 1
ATOM 2648 N N . CYS A 1 368 ? 22.891 -9.083 -30.046 1.00 26.73 368 CYS A N 1
ATOM 2649 C CA . CYS A 1 368 ? 23.465 -7.815 -30.518 1.00 26.73 368 CYS A CA 1
ATOM 2650 C C . CYS A 1 368 ? 22.813 -7.302 -31.818 1.00 26.73 368 CYS A C 1
ATOM 2652 O O . CYS A 1 368 ? 22.496 -8.085 -32.717 1.00 26.73 368 CYS A O 1
ATOM 2654 N N . GLN A 1 369 ? 22.741 -5.970 -31.967 1.00 30.30 369 GLN A N 1
ATOM 2655 C CA . GLN A 1 369 ? 22.669 -5.272 -33.261 1.00 30.30 369 GLN A CA 1
ATOM 2656 C C . GLN A 1 369 ? 24.015 -4.605 -33.610 1.00 30.30 369 GLN A C 1
ATOM 2658 O O . GLN A 1 369 ? 24.851 -4.358 -32.749 1.00 30.30 369 GLN A O 1
ATOM 2663 N N . GLN A 1 370 ? 24.225 -4.371 -34.910 1.00 30.64 370 GLN A N 1
ATOM 2664 C CA . GLN A 1 370 ? 25.502 -4.066 -35.567 1.00 30.64 370 GLN A CA 1
ATOM 2665 C C . GLN A 1 370 ? 26.419 -3.023 -34.903 1.00 30.64 370 GLN A C 1
ATOM 2667 O O . GLN A 1 370 ? 26.048 -1.865 -34.742 1.00 30.64 370 GLN A O 1
ATOM 2672 N N . GLY A 1 371 ? 27.705 -3.391 -34.831 1.00 34.44 371 GLY A N 1
ATOM 2673 C CA . GLY A 1 371 ? 28.799 -2.479 -35.163 1.00 34.44 371 GLY A CA 1
ATOM 2674 C C . GLY A 1 371 ? 29.601 -1.925 -33.992 1.00 34.44 371 GLY A C 1
ATOM 2675 O O . GLY A 1 371 ? 29.584 -0.722 -33.797 1.00 34.44 371 GLY A O 1
ATOM 2676 N N . ASN A 1 372 ? 30.365 -2.776 -33.303 1.00 30.91 372 ASN A N 1
ATOM 2677 C CA . ASN A 1 372 ? 31.695 -2.481 -32.749 1.00 30.91 372 ASN A CA 1
ATOM 2678 C C . ASN A 1 372 ? 32.347 -3.803 -32.305 1.00 30.91 372 ASN A C 1
ATOM 2680 O O . ASN A 1 372 ? 31.653 -4.725 -31.896 1.00 30.91 372 ASN A O 1
ATOM 2684 N N . ALA A 1 373 ? 33.669 -3.921 -32.457 1.00 27.52 373 ALA A N 1
ATOM 2685 C CA . ALA A 1 373 ? 34.428 -5.093 -32.020 1.00 27.52 373 ALA A CA 1
ATOM 2686 C C . ALA A 1 373 ? 34.971 -4.848 -30.608 1.00 27.52 373 ALA A C 1
ATOM 2688 O O . ALA A 1 373 ? 35.680 -3.859 -30.407 1.00 27.52 373 ALA A O 1
ATOM 2689 N N . LEU A 1 374 ? 34.685 -5.747 -29.665 1.00 29.94 374 LEU A N 1
ATOM 2690 C CA . LEU A 1 374 ? 35.203 -5.692 -28.300 1.00 29.94 374 LEU A CA 1
ATOM 2691 C C . LEU A 1 374 ? 36.182 -6.852 -28.052 1.00 29.94 374 LEU A C 1
ATOM 2693 O O . LEU A 1 374 ? 35.992 -7.970 -28.525 1.00 29.94 374 LEU A O 1
ATOM 2697 N N . ALA A 1 375 ? 37.255 -6.580 -27.311 1.00 26.25 375 ALA A N 1
ATOM 2698 C CA . ALA A 1 375 ? 38.143 -7.595 -26.755 1.00 26.25 375 ALA A CA 1
ATOM 2699 C C . ALA A 1 375 ? 38.041 -7.519 -25.229 1.00 26.25 375 ALA A C 1
ATOM 2701 O O . ALA A 1 375 ? 38.349 -6.475 -24.658 1.00 26.25 375 ALA A O 1
ATOM 2702 N N . ILE A 1 376 ? 37.633 -8.610 -24.576 1.00 28.34 376 ILE A N 1
ATOM 2703 C CA . ILE A 1 376 ? 37.525 -8.683 -23.112 1.00 28.34 376 ILE A CA 1
ATOM 2704 C C . ILE A 1 376 ? 38.656 -9.557 -22.560 1.00 28.34 376 ILE A C 1
ATOM 2706 O O . ILE A 1 376 ? 38.935 -10.643 -23.068 1.00 28.34 376 ILE A O 1
ATOM 2710 N N . ASN A 1 377 ? 39.319 -9.065 -21.513 1.00 25.16 377 ASN A N 1
ATOM 2711 C CA . ASN A 1 377 ? 40.380 -9.753 -20.786 1.00 25.16 377 ASN A CA 1
ATOM 2712 C C . ASN A 1 377 ? 39.838 -10.238 -19.434 1.00 25.16 377 ASN A C 1
ATOM 2714 O O . ASN A 1 377 ? 39.603 -9.431 -18.539 1.00 25.16 377 ASN A O 1
ATOM 2718 N N . CYS A 1 378 ? 39.648 -11.548 -19.276 1.00 25.19 378 CYS A N 1
ATOM 2719 C CA . CYS A 1 378 ? 39.196 -12.141 -18.019 1.00 25.19 378 CYS A CA 1
ATOM 2720 C C . CYS A 1 378 ? 40.402 -12.625 -17.206 1.00 25.19 378 CYS A C 1
ATOM 2722 O O . CYS A 1 378 ? 41.037 -13.623 -17.554 1.00 25.19 378 CYS A O 1
ATOM 2724 N N . SER A 1 379 ? 40.700 -11.965 -16.084 1.00 28.50 379 SER A N 1
ATOM 2725 C CA . SER A 1 379 ? 41.601 -12.522 -15.076 1.00 28.50 379 SER A CA 1
ATOM 2726 C C . SER A 1 379 ? 40.801 -12.942 -13.845 1.00 28.50 379 SER A C 1
ATOM 2728 O O . SER A 1 379 ? 40.399 -12.100 -13.052 1.00 28.50 379 SER A O 1
ATOM 2730 N N . GLN A 1 380 ? 40.683 -14.262 -13.681 1.00 28.25 380 GLN A N 1
ATOM 2731 C CA . GLN A 1 380 ? 40.149 -15.024 -12.542 1.00 28.25 380 GLN A CA 1
ATOM 2732 C C . GLN A 1 380 ? 38.745 -15.628 -12.712 1.00 28.25 380 GLN A C 1
ATOM 2734 O O . GLN A 1 380 ? 37.930 -15.195 -13.511 1.00 28.25 380 GLN A O 1
ATOM 2739 N N . ARG A 1 381 ? 38.596 -16.773 -12.038 1.00 32.47 381 ARG A N 1
ATOM 2740 C CA . ARG A 1 381 ? 37.645 -17.865 -12.268 1.00 32.47 381 ARG A CA 1
ATOM 2741 C C . ARG A 1 381 ? 36.180 -17.415 -12.206 1.00 32.47 381 ARG A C 1
ATOM 2743 O O . ARG A 1 381 ? 35.734 -17.087 -11.120 1.00 32.47 381 ARG A O 1
ATOM 2750 N N . GLU A 1 382 ? 35.460 -17.533 -13.321 1.00 32.28 382 GLU A N 1
ATOM 2751 C CA . GLU A 1 382 ? 34.216 -18.310 -13.524 1.00 32.28 382 GLU A CA 1
ATOM 2752 C C . GLU A 1 382 ? 33.385 -17.752 -14.699 1.00 32.28 382 GLU A C 1
ATOM 2754 O O . GLU A 1 382 ? 33.197 -16.553 -14.811 1.00 32.28 382 GLU A O 1
ATOM 2759 N N . GLN A 1 383 ? 32.942 -18.686 -15.558 1.00 32.41 383 GLN A N 1
ATOM 2760 C CA . GLN A 1 383 ? 31.959 -18.639 -16.663 1.00 32.41 383 GLN A CA 1
ATOM 2761 C C . GLN A 1 383 ? 32.074 -17.572 -17.779 1.00 32.41 383 GLN A C 1
ATOM 2763 O O . GLN A 1 383 ? 32.337 -16.398 -17.572 1.00 32.41 383 GLN A O 1
ATOM 2768 N N . VAL A 1 384 ? 31.888 -18.044 -19.019 1.00 27.97 384 VAL A N 1
ATOM 2769 C CA . VAL A 1 384 ? 32.162 -17.336 -20.281 1.00 27.97 384 VAL A CA 1
ATOM 2770 C C . VAL A 1 384 ? 30.854 -16.872 -20.928 1.00 27.97 384 VAL A C 1
ATOM 2772 O O . VAL A 1 384 ? 29.964 -17.691 -21.150 1.00 27.97 384 VAL A O 1
ATOM 2775 N N . ILE A 1 385 ? 30.785 -15.593 -21.305 1.00 30.06 385 ILE A N 1
ATOM 2776 C CA . ILE A 1 385 ? 29.834 -15.036 -22.281 1.00 30.06 385 ILE A CA 1
ATOM 2777 C C . ILE A 1 385 ? 30.617 -14.812 -23.586 1.00 30.06 385 ILE A C 1
ATOM 2779 O O . ILE A 1 385 ? 31.741 -14.311 -23.551 1.00 30.06 385 ILE A O 1
ATOM 2783 N N . VAL A 1 386 ? 30.073 -15.250 -24.725 1.00 27.34 386 VAL A N 1
ATOM 2784 C CA . VAL A 1 386 ? 30.759 -15.245 -26.032 1.00 27.34 386 VAL A CA 1
ATOM 2785 C C . VAL A 1 386 ? 30.284 -14.065 -26.881 1.00 27.34 386 VAL A C 1
ATOM 2787 O O . VAL A 1 386 ? 29.091 -13.947 -27.140 1.00 27.34 386 VAL A O 1
ATOM 2790 N N . ASP A 1 387 ? 31.231 -13.256 -27.363 1.00 29.38 387 ASP A N 1
ATOM 2791 C CA . ASP A 1 387 ? 31.049 -12.253 -28.423 1.00 29.38 387 ASP A CA 1
ATOM 2792 C C . ASP A 1 387 ? 31.752 -12.723 -29.713 1.00 29.38 387 ASP A C 1
ATOM 2794 O O . ASP A 1 387 ? 32.789 -13.397 -29.662 1.00 29.38 387 ASP A O 1
ATOM 2798 N N . VAL A 1 388 ? 31.189 -12.391 -30.877 1.00 28.33 388 VAL A N 1
ATOM 2799 C CA . VAL A 1 388 ? 31.730 -12.750 -32.194 1.00 28.33 388 VAL A CA 1
ATOM 2800 C C . VAL A 1 388 ? 31.657 -11.570 -33.161 1.00 28.33 388 VAL A C 1
ATOM 2802 O O . VAL A 1 388 ? 30.585 -11.185 -33.622 1.00 28.33 388 VAL A O 1
ATOM 2805 N N . GLY A 1 389 ? 32.826 -11.078 -33.580 1.00 25.11 389 GLY A N 1
ATOM 2806 C CA . GLY A 1 389 ? 32.980 -10.191 -34.735 1.00 25.11 389 GLY A CA 1
ATOM 2807 C C . GLY A 1 389 ? 33.722 -10.874 -35.891 1.00 25.11 389 GLY A C 1
ATOM 2808 O O . GLY A 1 389 ? 34.697 -11.591 -35.667 1.00 25.11 389 GLY A O 1
ATOM 2809 N N . VAL A 1 390 ? 33.311 -10.611 -37.139 1.00 28.23 390 VAL A N 1
ATOM 2810 C CA . VAL A 1 390 ? 34.031 -11.036 -38.361 1.00 28.23 390 VAL A CA 1
ATOM 2811 C C . VAL A 1 390 ? 34.266 -9.832 -39.290 1.00 28.23 390 VAL A C 1
ATOM 2813 O O . VAL A 1 390 ? 33.351 -9.028 -39.479 1.00 28.23 390 VAL A O 1
ATOM 2816 N N . PRO A 1 391 ? 35.456 -9.679 -39.910 1.00 29.47 391 PRO A N 1
ATOM 2817 C CA . PRO A 1 391 ? 35.696 -8.681 -40.947 1.00 29.47 391 PRO A CA 1
ATOM 2818 C C . PRO A 1 391 ? 35.323 -9.192 -42.353 1.00 29.47 391 PRO A C 1
ATOM 2820 O O . PRO A 1 391 ? 35.526 -10.351 -42.702 1.00 29.47 391 PRO A O 1
ATOM 2823 N N . VAL A 1 392 ? 34.834 -8.278 -43.193 1.00 29.77 392 VAL A N 1
ATOM 2824 C CA . VAL A 1 392 ? 34.335 -8.525 -44.559 1.00 29.77 392 VAL A CA 1
ATOM 2825 C C . VAL A 1 392 ? 35.446 -8.919 -45.552 1.00 29.77 392 VAL A C 1
ATOM 2827 O O . VAL A 1 392 ? 36.450 -8.215 -45.673 1.00 29.77 392 VAL A O 1
ATOM 2830 N N . ALA A 1 393 ? 35.202 -9.945 -46.380 1.00 29.47 393 ALA A N 1
ATOM 2831 C CA . ALA A 1 393 ? 35.882 -10.168 -47.666 1.00 29.47 393 ALA A CA 1
ATOM 2832 C C . ALA A 1 393 ? 34.867 -10.534 -48.780 1.00 29.47 393 ALA A C 1
ATOM 2834 O O . ALA A 1 393 ? 33.793 -11.050 -48.478 1.00 29.47 393 ALA A O 1
ATOM 2835 N N . PRO A 1 394 ? 35.137 -10.234 -50.071 1.00 38.44 394 PRO A N 1
ATOM 2836 C CA . PRO A 1 394 ? 34.078 -10.148 -51.074 1.00 38.44 394 PRO A CA 1
ATOM 2837 C C . PRO A 1 394 ? 33.794 -11.458 -51.836 1.00 38.44 394 PRO A C 1
ATOM 2839 O O . PRO A 1 394 ? 34.692 -12.080 -52.394 1.00 38.44 394 PRO A O 1
ATOM 2842 N N . ALA A 1 395 ? 32.494 -11.758 -51.923 1.00 40.19 395 ALA A N 1
ATOM 2843 C CA . ALA A 1 395 ? 31.717 -12.474 -52.945 1.00 40.19 395 ALA A CA 1
ATOM 2844 C C . ALA A 1 395 ? 32.348 -13.650 -53.732 1.00 40.19 395 ALA A C 1
ATOM 2846 O O . ALA A 1 395 ? 33.057 -13.449 -54.722 1.00 40.19 395 ALA A O 1
ATOM 2847 N N . GLY A 1 396 ? 31.861 -14.868 -53.441 1.00 31.67 396 GLY A N 1
ATOM 2848 C CA . GLY A 1 396 ? 31.740 -15.946 -54.432 1.00 31.67 396 GLY A CA 1
ATOM 2849 C C . GLY A 1 396 ? 31.403 -17.348 -53.888 1.00 31.67 396 GLY A C 1
ATOM 2850 O O . GLY A 1 396 ? 32.302 -18.029 -53.424 1.00 31.67 396 GLY A O 1
ATOM 2851 N N . GLY A 1 397 ? 30.163 -17.821 -54.106 1.00 29.95 397 GLY A N 1
ATOM 2852 C CA . GLY A 1 397 ? 29.793 -19.251 -54.239 1.00 29.95 397 GLY A CA 1
ATOM 2853 C C . GLY A 1 397 ? 29.509 -20.071 -52.961 1.00 29.95 397 GLY A C 1
ATOM 2854 O O . GLY A 1 397 ? 30.412 -20.346 -52.189 1.00 29.95 397 GLY A O 1
ATOM 2855 N N . TYR A 1 398 ? 28.254 -20.529 -52.828 1.00 32.97 398 TYR A N 1
ATOM 2856 C CA . TYR A 1 398 ? 27.566 -21.106 -51.651 1.00 32.97 398 TYR A CA 1
ATOM 2857 C C . TYR A 1 398 ? 27.980 -22.520 -51.169 1.00 32.97 398 TYR A C 1
ATOM 2859 O O . TYR A 1 398 ? 28.086 -23.425 -51.997 1.00 32.97 398 TYR A O 1
ATOM 2867 N N . THR A 1 399 ? 28.094 -22.705 -49.837 1.00 32.12 399 THR A N 1
ATOM 2868 C CA . THR A 1 399 ? 27.320 -23.584 -48.902 1.00 32.12 399 THR A CA 1
ATOM 2869 C C . THR A 1 399 ? 28.165 -23.918 -47.658 1.00 32.12 399 THR A C 1
ATOM 2871 O O . THR A 1 399 ? 29.147 -24.647 -47.794 1.00 32.12 399 THR A O 1
ATOM 2874 N N . GLY A 1 400 ? 27.750 -23.496 -46.455 1.00 32.66 400 GLY A N 1
ATOM 2875 C CA . GLY A 1 400 ? 28.276 -24.026 -45.184 1.00 32.66 400 GLY A CA 1
ATOM 2876 C C . GLY A 1 400 ? 28.171 -23.061 -43.997 1.00 32.66 400 GLY A C 1
ATOM 2877 O O . GLY A 1 400 ? 28.344 -21.865 -44.172 1.00 32.66 400 GLY A O 1
ATOM 2878 N N . VAL A 1 401 ? 27.903 -23.593 -42.798 1.00 34.34 401 VAL A N 1
ATOM 2879 C CA . VAL A 1 401 ? 28.249 -22.938 -41.523 1.00 34.34 401 VAL A CA 1
ATOM 2880 C C . VAL A 1 401 ? 29.700 -23.311 -41.234 1.00 34.34 401 VAL A C 1
ATOM 2882 O O . VAL A 1 401 ? 30.014 -24.503 -41.174 1.00 34.34 401 VAL A O 1
ATOM 2885 N N . GLU A 1 402 ? 30.587 -22.329 -41.101 1.00 37.25 402 GLU A N 1
ATOM 2886 C CA . GLU A 1 402 ? 32.007 -22.568 -40.833 1.00 37.25 402 GLU A CA 1
ATOM 2887 C C . GLU A 1 402 ? 32.280 -22.403 -39.331 1.00 37.25 402 GLU A C 1
ATOM 2889 O O . GLU A 1 402 ? 32.215 -21.306 -38.785 1.00 37.25 402 GLU A O 1
ATOM 2894 N N . ALA A 1 403 ? 32.556 -23.509 -38.637 1.00 34.94 403 ALA A N 1
ATOM 2895 C CA . ALA A 1 403 ? 32.993 -23.480 -37.244 1.00 34.94 403 ALA A CA 1
ATOM 2896 C C . ALA A 1 403 ? 34.526 -23.423 -37.210 1.00 34.94 403 ALA A C 1
ATOM 2898 O O . ALA A 1 403 ? 35.189 -24.365 -37.649 1.00 34.94 403 ALA A O 1
ATOM 2899 N N . THR A 1 404 ? 35.094 -22.336 -36.685 1.00 36.50 404 THR A N 1
ATOM 2900 C CA . THR A 1 404 ? 36.551 -22.181 -36.561 1.00 36.50 404 THR A CA 1
ATOM 2901 C C . THR A 1 404 ? 36.964 -22.257 -35.095 1.00 36.50 404 THR A C 1
ATOM 2903 O O . THR A 1 404 ? 36.490 -21.484 -34.270 1.00 36.50 404 THR A O 1
ATOM 2906 N N . LEU A 1 405 ? 37.875 -23.176 -34.773 1.00 31.27 405 LEU A N 1
ATOM 2907 C CA . LEU A 1 405 ? 38.533 -23.270 -33.466 1.00 31.27 405 LEU A CA 1
ATOM 2908 C C . LEU A 1 405 ? 39.897 -22.579 -33.546 1.00 31.27 405 LEU A C 1
ATOM 2910 O O . LEU A 1 405 ? 40.698 -22.893 -34.429 1.00 31.27 405 LEU A O 1
ATOM 2914 N N . SER A 1 406 ? 40.185 -21.662 -32.623 1.00 34.72 406 SER A N 1
ATOM 2915 C CA . SER A 1 406 ? 41.498 -21.015 -32.518 1.00 34.72 406 SER A CA 1
ATOM 2916 C C . SER A 1 406 ? 42.025 -21.046 -31.082 1.00 34.72 406 SER A C 1
ATOM 2918 O O . SER A 1 406 ? 41.251 -21.118 -30.132 1.00 34.72 406 SER A O 1
ATOM 2920 N N . TRP A 1 407 ? 43.353 -21.027 -30.946 1.00 31.20 407 TRP A N 1
ATOM 2921 C CA . TRP A 1 407 ? 44.080 -21.098 -29.675 1.00 31.20 407 TRP A CA 1
ATOM 2922 C C . TRP A 1 407 ? 44.952 -19.845 -29.535 1.00 31.20 407 TRP A C 1
ATOM 2924 O O . TRP A 1 407 ? 45.606 -19.456 -30.507 1.00 31.20 407 TRP A O 1
ATOM 2934 N N . SER A 1 408 ? 45.000 -19.222 -28.356 1.00 30.80 408 SER A N 1
ATOM 2935 C CA . SER A 1 408 ? 45.829 -18.034 -28.114 1.00 30.80 408 SER A CA 1
ATOM 2936 C C . SER A 1 408 ? 47.147 -18.380 -27.401 1.00 30.80 408 SER A C 1
ATOM 2938 O O . SER A 1 408 ? 47.132 -18.752 -26.233 1.00 30.80 408 SER A O 1
ATOM 2940 N N . GLU A 1 409 ? 48.258 -18.160 -28.121 1.00 32.03 409 GLU A N 1
ATOM 2941 C CA . GLU A 1 409 ? 49.688 -18.145 -27.722 1.00 32.03 409 GLU A CA 1
ATOM 2942 C C . GLU A 1 409 ? 50.417 -19.494 -27.459 1.00 32.03 409 GLU A C 1
ATOM 2944 O O . GLU A 1 409 ? 49.924 -20.359 -26.738 1.00 32.03 409 GLU A O 1
ATOM 2949 N N . PRO A 1 410 ? 51.657 -19.680 -27.979 1.00 34.00 410 PRO A N 1
ATOM 2950 C CA . PRO A 1 410 ? 52.510 -20.816 -27.645 1.00 34.00 410 PRO A CA 1
ATOM 2951 C C . PRO A 1 410 ? 53.399 -20.498 -26.431 1.00 34.00 410 PRO A C 1
ATOM 2953 O O . PRO A 1 410 ? 54.358 -19.728 -26.528 1.00 34.00 410 PRO A O 1
ATOM 2956 N N . LEU A 1 411 ? 53.161 -21.150 -25.290 1.00 29.34 411 LEU A N 1
ATOM 2957 C CA . LEU A 1 411 ? 54.139 -21.154 -24.200 1.00 29.34 411 LEU A CA 1
ATOM 2958 C C . LEU A 1 411 ? 55.361 -21.985 -24.606 1.00 29.34 411 LEU A C 1
ATOM 2960 O O . LEU A 1 411 ? 55.303 -23.198 -24.797 1.00 29.34 411 LEU A O 1
ATOM 2964 N N . ALA A 1 412 ? 56.504 -21.315 -24.727 1.00 39.66 412 ALA A N 1
ATOM 2965 C CA . ALA A 1 412 ? 57.784 -21.962 -24.947 1.00 39.66 412 ALA A CA 1
ATOM 2966 C C . ALA A 1 412 ? 58.241 -22.702 -23.680 1.00 39.66 412 ALA A C 1
ATOM 2968 O O . ALA A 1 412 ? 58.972 -22.132 -22.880 1.00 39.66 412 ALA A O 1
ATOM 2969 N N . PHE A 1 413 ? 57.874 -23.976 -23.527 1.00 28.20 413 PHE A N 1
ATOM 2970 C CA . PHE A 1 413 ? 58.659 -24.959 -22.770 1.00 28.20 413 PHE A CA 1
ATOM 2971 C C . PHE A 1 413 ? 58.394 -26.387 -23.272 1.00 28.20 413 PHE A C 1
ATOM 2973 O O . PHE A 1 413 ? 57.305 -26.909 -23.102 1.00 28.20 413 PHE A O 1
ATOM 2980 N N . GLY A 1 414 ? 59.440 -27.021 -23.821 1.00 31.89 414 GLY A N 1
ATOM 2981 C CA . GLY A 1 414 ? 59.606 -28.481 -23.902 1.00 31.89 414 GLY A CA 1
ATOM 2982 C C . GLY A 1 414 ? 58.692 -29.249 -24.865 1.00 31.89 414 GLY A C 1
ATOM 2983 O O . GLY A 1 414 ? 57.523 -29.457 -24.594 1.00 31.89 414 GLY A O 1
ATOM 2984 N N . GLU A 1 415 ? 59.284 -29.741 -25.954 1.00 35.41 415 GLU A N 1
ATOM 2985 C CA . GLU A 1 415 ? 58.742 -30.649 -26.979 1.00 35.41 415 GLU A CA 1
ATOM 2986 C C . GLU A 1 415 ? 57.635 -31.635 -26.524 1.00 35.41 415 GLU A C 1
ATOM 2988 O O . GLU A 1 415 ? 57.914 -32.772 -26.147 1.00 35.41 415 GLU A O 1
ATOM 2993 N N . ALA A 1 416 ? 56.369 -31.243 -26.678 1.00 30.66 416 ALA A N 1
ATOM 2994 C CA . ALA A 1 416 ? 55.250 -32.142 -26.962 1.00 30.66 416 ALA A CA 1
ATOM 2995 C C . ALA A 1 416 ? 54.175 -31.354 -27.727 1.00 30.66 416 ALA A C 1
ATOM 2997 O O . ALA A 1 416 ? 53.665 -30.351 -27.243 1.00 30.66 416 ALA A O 1
ATOM 2998 N N . THR A 1 417 ? 53.865 -31.772 -28.953 1.00 30.14 417 THR A N 1
ATOM 2999 C CA . THR A 1 417 ? 52.742 -31.234 -29.736 1.00 30.14 417 THR A CA 1
ATOM 3000 C C . THR A 1 417 ? 51.508 -32.087 -29.433 1.00 30.14 417 THR A C 1
ATOM 3002 O O . THR A 1 417 ? 51.554 -33.284 -29.717 1.00 30.14 417 THR A O 1
ATOM 3005 N N . PRO A 1 418 ? 50.408 -31.542 -28.880 1.00 34.03 418 PRO A N 1
ATOM 3006 C CA . PRO A 1 418 ? 49.157 -32.283 -28.795 1.00 34.03 418 PRO A CA 1
ATOM 3007 C C . PRO A 1 418 ? 48.522 -32.318 -30.190 1.00 34.03 418 PRO A C 1
ATOM 3009 O O . PRO A 1 418 ? 48.212 -31.275 -30.763 1.00 34.03 418 PRO A O 1
ATOM 3012 N N . SER A 1 419 ? 48.339 -33.507 -30.763 1.00 33.75 419 SER A N 1
ATOM 3013 C CA . SER A 1 419 ? 47.532 -33.697 -31.973 1.00 33.75 419 SER A CA 1
ATOM 3014 C C . SER A 1 419 ? 46.154 -34.236 -31.581 1.00 33.75 419 SER A C 1
ATOM 3016 O O . SER A 1 419 ? 45.979 -35.447 -31.453 1.00 33.75 419 SER A O 1
ATOM 3018 N N . GLY A 1 420 ? 45.185 -33.346 -31.367 1.00 37.78 420 GLY A N 1
ATOM 3019 C CA . GLY A 1 420 ? 43.764 -33.695 -31.294 1.00 37.78 420 GLY A CA 1
ATOM 3020 C C . GLY A 1 420 ? 43.096 -33.450 -32.648 1.00 37.78 420 GLY A C 1
ATOM 3021 O O . GLY A 1 420 ? 43.344 -32.422 -33.275 1.00 37.78 420 GLY A O 1
ATOM 3022 N N . GLN A 1 421 ? 42.276 -34.391 -33.115 1.00 37.41 421 GLN A N 1
ATOM 3023 C CA . GLN A 1 421 ? 41.540 -34.297 -34.377 1.00 37.41 421 GLN A CA 1
ATOM 3024 C C . GLN A 1 421 ? 40.041 -34.255 -34.046 1.00 37.41 421 GLN A C 1
ATOM 3026 O O . GLN A 1 421 ? 39.538 -35.163 -33.390 1.00 37.41 421 GLN A O 1
ATOM 3031 N N . CYS A 1 422 ? 39.347 -33.182 -34.437 1.00 35.72 422 CYS A N 1
ATOM 3032 C CA . CYS A 1 422 ? 37.889 -33.083 -34.327 1.00 35.72 422 CYS A CA 1
ATOM 3033 C C . CYS A 1 422 ? 37.281 -33.458 -35.681 1.00 35.72 422 CYS A C 1
ATOM 3035 O O . CYS A 1 422 ? 37.591 -32.814 -36.684 1.00 35.72 422 CYS A O 1
ATOM 3037 N N . ASP A 1 423 ? 36.429 -34.480 -35.714 1.00 39.34 423 ASP A N 1
ATOM 3038 C CA . ASP A 1 423 ? 35.675 -34.836 -36.914 1.00 39.34 423 ASP A CA 1
ATOM 3039 C C . ASP A 1 423 ? 34.355 -34.051 -36.918 1.00 39.34 423 ASP A C 1
ATOM 3041 O O . ASP A 1 423 ? 33.486 -34.261 -36.071 1.00 39.34 423 ASP A O 1
ATOM 3045 N N . SER A 1 424 ? 34.191 -33.130 -37.870 1.00 39.47 424 SER A N 1
ATOM 3046 C CA . SER A 1 424 ? 32.917 -32.450 -38.106 1.00 39.47 424 SER A CA 1
ATOM 3047 C C . SER A 1 424 ? 32.087 -33.238 -39.124 1.00 39.47 424 SER A C 1
ATOM 3049 O O . SER A 1 424 ? 32.488 -33.439 -40.271 1.00 39.47 424 SER A O 1
ATOM 3051 N N . ALA A 1 425 ? 30.902 -33.694 -38.716 1.00 36.84 425 ALA A N 1
ATOM 3052 C CA . ALA A 1 425 ? 29.914 -34.286 -39.613 1.00 36.84 425 ALA A CA 1
ATOM 3053 C C . ALA A 1 425 ? 28.649 -33.418 -39.606 1.00 36.84 425 ALA A C 1
ATOM 3055 O O . ALA A 1 425 ? 27.750 -33.608 -38.791 1.00 36.84 425 ALA A O 1
ATOM 3056 N N . ALA A 1 426 ? 28.577 -32.447 -40.518 1.00 35.75 426 ALA A N 1
ATOM 3057 C CA . ALA A 1 426 ? 27.361 -31.671 -40.741 1.00 35.75 426 ALA A CA 1
ATOM 3058 C C . ALA A 1 426 ? 26.436 -32.433 -41.703 1.00 35.75 426 ALA A C 1
ATOM 3060 O O . ALA A 1 426 ? 26.811 -32.708 -42.845 1.00 35.75 426 ALA A O 1
ATOM 3061 N N . THR A 1 427 ? 25.222 -32.771 -41.262 1.00 32.22 427 THR A N 1
ATOM 3062 C CA . THR A 1 427 ? 24.182 -33.324 -42.145 1.00 32.22 427 THR A CA 1
ATOM 3063 C C . THR A 1 427 ? 23.096 -32.270 -42.312 1.00 32.22 427 THR A C 1
ATOM 3065 O O . THR A 1 427 ? 22.442 -31.904 -41.343 1.00 32.22 427 THR A O 1
ATOM 3068 N N . VAL A 1 428 ? 22.916 -31.750 -43.529 1.00 29.17 428 VAL A N 1
ATOM 3069 C CA . VAL A 1 428 ? 21.926 -30.696 -43.800 1.00 29.17 428 VAL A CA 1
ATOM 3070 C C . VAL A 1 428 ? 20.547 -31.330 -43.999 1.00 29.17 428 VAL A C 1
ATOM 3072 O O . VAL A 1 428 ? 20.324 -32.046 -44.977 1.00 29.17 428 VAL A O 1
ATOM 3075 N N . SER A 1 429 ? 19.625 -31.058 -43.076 1.00 37.53 429 SER A N 1
ATOM 3076 C CA . SER A 1 429 ? 18.183 -31.282 -43.226 1.00 37.53 429 SER A CA 1
ATOM 3077 C C . SER A 1 429 ? 17.444 -29.937 -43.114 1.00 37.53 429 SER A C 1
ATOM 3079 O O . SER A 1 429 ? 18.078 -28.920 -42.846 1.00 37.53 429 SER A O 1
ATOM 3081 N N . SER A 1 430 ? 16.125 -29.899 -43.344 1.00 32.09 430 SER A N 1
ATOM 3082 C CA . SER A 1 430 ? 15.308 -28.678 -43.188 1.00 32.09 430 SER A CA 1
ATOM 3083 C C . SER A 1 430 ? 15.311 -28.102 -41.764 1.00 32.09 430 SER A C 1
ATOM 3085 O O . SER A 1 430 ? 14.898 -26.965 -41.577 1.00 32.09 430 SER A O 1
ATOM 3087 N N . GLU A 1 431 ? 15.803 -28.869 -40.793 1.00 38.69 431 GLU A N 1
ATOM 3088 C CA . GLU A 1 431 ? 16.230 -28.417 -39.470 1.00 38.69 431 GLU A CA 1
ATOM 3089 C C . GLU A 1 431 ? 17.756 -28.602 -39.395 1.00 38.69 431 GLU A C 1
ATOM 3091 O O . GLU A 1 431 ? 18.278 -29.699 -39.645 1.00 38.69 431 GLU A O 1
ATOM 3096 N N . LEU A 1 432 ? 18.495 -27.520 -39.134 1.00 39.00 432 LEU A N 1
ATOM 3097 C CA . LEU A 1 432 ? 19.955 -27.544 -39.069 1.00 39.00 432 LEU A CA 1
ATOM 3098 C C . LEU A 1 432 ? 20.396 -28.083 -37.697 1.00 39.00 432 LEU A C 1
ATOM 3100 O O . LEU A 1 432 ? 20.520 -27.335 -36.734 1.00 39.00 432 LEU A O 1
ATOM 3104 N N . SER A 1 433 ? 20.651 -29.388 -37.599 1.00 36.25 433 SER A N 1
ATOM 3105 C CA . SER A 1 433 ? 21.281 -29.987 -36.416 1.00 36.25 433 SER A CA 1
ATOM 3106 C C . SER A 1 433 ? 22.802 -30.037 -36.602 1.00 36.25 433 SER A C 1
ATOM 3108 O O . SER A 1 433 ? 23.294 -30.780 -37.459 1.00 36.25 433 SER A O 1
ATOM 3110 N N . VAL A 1 434 ? 23.561 -29.274 -35.810 1.00 40.16 434 VAL A N 1
ATOM 3111 C CA . VAL A 1 434 ? 25.033 -29.331 -35.794 1.00 40.16 434 VAL A CA 1
ATOM 3112 C C . VAL A 1 434 ? 25.482 -30.149 -34.585 1.00 40.16 434 VAL A C 1
ATOM 3114 O O . VAL A 1 434 ? 25.343 -29.711 -33.451 1.00 40.16 434 VAL A O 1
ATOM 3117 N N . SER A 1 435 ? 26.038 -31.341 -34.822 1.00 37.34 435 SER A N 1
ATOM 3118 C CA . SER A 1 435 ? 26.678 -32.149 -33.779 1.00 37.34 435 SER A CA 1
ATOM 3119 C C . SER A 1 435 ? 28.196 -32.008 -33.888 1.00 37.34 435 SER A C 1
ATOM 3121 O O . SER A 1 435 ? 28.789 -32.371 -34.905 1.00 37.34 435 SER A O 1
ATOM 3123 N N . LEU A 1 436 ? 28.827 -31.468 -32.845 1.00 40.81 436 LEU A N 1
ATOM 3124 C CA . LEU A 1 436 ? 30.281 -31.428 -32.687 1.00 40.81 436 LEU A CA 1
ATOM 3125 C C . LEU A 1 436 ? 30.688 -32.510 -31.688 1.00 40.81 436 LEU A C 1
ATOM 3127 O O . LEU A 1 436 ? 30.279 -32.474 -30.531 1.00 40.81 436 LEU A O 1
ATOM 3131 N N . THR A 1 437 ? 31.486 -33.480 -32.133 1.00 39.22 437 THR A N 1
ATOM 3132 C CA . THR A 1 437 ? 32.072 -34.495 -31.249 1.00 39.22 437 THR A CA 1
ATOM 3133 C C . THR A 1 437 ? 33.575 -34.260 -31.170 1.00 39.22 437 THR A C 1
ATOM 3135 O O . THR A 1 437 ? 34.302 -34.524 -32.125 1.00 39.22 437 THR A O 1
ATOM 3138 N N . CYS A 1 438 ? 34.048 -33.752 -30.034 1.00 39.16 438 CYS A N 1
ATOM 3139 C CA . CYS A 1 438 ? 35.475 -33.576 -29.781 1.00 39.16 438 CYS A CA 1
ATOM 3140 C C . CYS A 1 438 ? 35.981 -34.765 -28.958 1.00 39.16 438 CYS A C 1
ATOM 3142 O O . CYS A 1 438 ? 35.626 -34.910 -27.790 1.00 39.16 438 CYS A O 1
ATOM 3144 N N . SER A 1 439 ? 36.799 -35.633 -29.555 1.00 40.59 439 SER A N 1
ATOM 3145 C CA . SER A 1 439 ? 37.470 -36.721 -28.837 1.00 40.59 439 SER A CA 1
ATOM 3146 C C . SER A 1 439 ? 38.889 -36.306 -28.456 1.00 40.59 439 SER A C 1
ATOM 3148 O O . SER A 1 439 ? 39.717 -36.054 -29.332 1.00 40.59 439 SER A O 1
ATOM 3150 N N . PHE A 1 440 ? 39.185 -36.267 -27.158 1.00 42.09 440 PHE A N 1
ATOM 3151 C CA . PHE A 1 440 ? 40.527 -35.987 -26.650 1.00 42.09 440 PHE A CA 1
ATOM 3152 C C . PHE A 1 440 ? 41.273 -37.301 -26.405 1.00 42.09 440 PHE A C 1
ATOM 3154 O O . PHE A 1 440 ? 40.759 -38.202 -25.741 1.00 42.09 440 PHE A O 1
ATOM 3161 N N . ALA A 1 441 ? 42.479 -37.428 -26.960 1.00 38.22 441 ALA A N 1
ATOM 3162 C CA . ALA A 1 441 ? 43.337 -38.580 -26.725 1.00 38.22 441 ALA A CA 1
ATOM 3163 C C . ALA A 1 441 ? 44.253 -38.315 -25.517 1.00 38.22 441 ALA A C 1
ATOM 3165 O O . ALA A 1 441 ? 45.107 -37.439 -25.573 1.00 38.22 441 ALA A O 1
ATOM 3166 N N . GLU A 1 442 ? 44.071 -39.135 -24.479 1.00 42.03 442 GLU A N 1
ATOM 3167 C CA . GLU A 1 442 ? 44.896 -39.299 -23.270 1.00 42.03 442 GLU A CA 1
ATOM 3168 C C . GLU A 1 442 ? 44.810 -38.241 -22.150 1.00 42.03 442 GLU A C 1
ATOM 3170 O O . GLU A 1 442 ? 44.808 -37.031 -22.349 1.00 42.03 442 GLU A O 1
ATOM 3175 N N . GLN A 1 443 ? 44.763 -38.770 -20.918 1.00 44.41 443 GLN A N 1
ATOM 3176 C CA . GLN A 1 443 ? 44.832 -38.039 -19.655 1.00 44.41 443 GLN A CA 1
ATOM 3177 C C . GLN A 1 443 ? 46.234 -37.445 -19.458 1.00 44.41 443 GLN A C 1
ATOM 3179 O O . GLN A 1 443 ? 47.142 -38.111 -18.958 1.00 44.41 443 GLN A O 1
ATOM 3184 N N . SER A 1 444 ? 46.399 -36.166 -19.768 1.00 39.81 444 SER A N 1
ATOM 3185 C CA . SER A 1 444 ? 47.299 -35.304 -19.003 1.00 39.81 444 SER A CA 1
ATOM 3186 C C . SER A 1 444 ? 46.451 -34.272 -18.276 1.00 39.81 444 SER A C 1
ATOM 3188 O O . SER A 1 444 ? 45.494 -33.764 -18.851 1.00 39.81 444 SER A O 1
ATOM 3190 N N . GLU A 1 445 ? 46.771 -33.999 -17.011 1.00 43.09 445 GLU A N 1
ATOM 3191 C CA . GLU A 1 445 ? 46.129 -32.974 -16.183 1.00 43.09 445 GLU A CA 1
ATOM 3192 C C . GLU A 1 445 ? 46.130 -31.615 -16.909 1.00 43.09 445 GLU A C 1
ATOM 3194 O O . GLU A 1 445 ? 47.082 -30.843 -16.815 1.00 43.09 445 GLU A O 1
ATOM 3199 N N . PHE A 1 446 ? 45.060 -31.319 -17.649 1.00 40.44 446 PHE A N 1
ATOM 3200 C CA . PHE A 1 446 ? 44.813 -29.998 -18.214 1.00 40.44 446 PHE A CA 1
ATOM 3201 C C . PHE A 1 446 ? 44.278 -29.102 -17.101 1.00 40.44 446 PHE A C 1
ATOM 3203 O O . PHE A 1 446 ? 43.075 -28.943 -16.900 1.00 40.44 446 PHE A O 1
ATOM 3210 N N . ALA A 1 447 ? 45.200 -28.521 -16.341 1.00 37.69 447 ALA A N 1
ATOM 3211 C CA . ALA A 1 447 ? 44.910 -27.355 -15.530 1.00 37.69 447 ALA A CA 1
ATOM 3212 C C . ALA A 1 447 ? 44.921 -26.113 -16.438 1.00 37.69 447 ALA A C 1
ATOM 3214 O O . ALA A 1 447 ? 45.943 -25.444 -16.549 1.00 37.69 447 ALA A O 1
ATOM 3215 N N . GLY A 1 448 ? 43.777 -25.798 -17.055 1.00 37.28 448 GLY A N 1
ATOM 3216 C CA . GLY A 1 448 ? 43.488 -24.427 -17.493 1.00 37.28 448 GLY A CA 1
ATOM 3217 C C . GLY A 1 448 ? 43.518 -24.095 -18.985 1.00 37.28 448 GLY A C 1
ATOM 3218 O O . GLY A 1 448 ? 43.669 -22.916 -19.292 1.00 37.28 448 GLY A O 1
ATOM 3219 N N . ASP A 1 449 ? 43.318 -25.045 -19.900 1.00 36.75 449 ASP A N 1
ATOM 3220 C CA . ASP A 1 449 ? 43.183 -24.677 -21.316 1.00 36.75 449 ASP A CA 1
ATOM 3221 C C . ASP A 1 449 ? 41.737 -24.298 -21.669 1.00 36.75 449 ASP A C 1
ATOM 3223 O O . ASP A 1 449 ? 40.796 -25.084 -21.538 1.00 36.75 449 ASP A O 1
ATOM 3227 N N . LEU A 1 450 ? 41.590 -23.042 -22.095 1.00 36.34 450 LEU A N 1
ATOM 3228 C CA . LEU A 1 450 ? 40.373 -22.423 -22.612 1.00 36.34 450 LEU A CA 1
ATOM 3229 C C . LEU A 1 450 ? 40.048 -22.981 -24.001 1.00 36.34 450 LEU A C 1
ATOM 3231 O O . LEU A 1 450 ? 40.918 -23.032 -24.869 1.00 36.34 450 LEU A O 1
ATOM 3235 N N . PHE A 1 451 ? 38.781 -23.312 -24.245 1.00 37.88 451 PHE A N 1
ATOM 3236 C CA . PHE A 1 451 ? 38.263 -23.459 -25.603 1.00 37.88 451 PHE A CA 1
ATOM 3237 C C . PHE A 1 451 ? 37.225 -22.368 -25.863 1.00 37.88 451 PHE A C 1
ATOM 3239 O O . PHE A 1 451 ? 36.401 -22.065 -25.003 1.00 37.88 451 PHE A O 1
ATOM 3246 N N . SER A 1 452 ? 37.276 -21.778 -27.055 1.00 38.56 452 SER A N 1
ATOM 3247 C CA . SER A 1 452 ? 36.243 -20.877 -27.561 1.00 38.56 452 SER A CA 1
ATOM 3248 C C . SER A 1 452 ? 35.510 -21.583 -28.694 1.00 38.56 452 SER A C 1
ATOM 3250 O O . SER A 1 452 ? 36.145 -22.115 -29.609 1.00 38.56 452 SER A O 1
ATOM 3252 N N . LEU A 1 453 ? 34.180 -21.627 -28.611 1.00 41.16 453 LEU A N 1
ATOM 3253 C CA . LEU A 1 453 ? 33.316 -22.063 -29.702 1.00 41.16 453 LEU A CA 1
ATOM 3254 C C . LEU A 1 453 ? 32.651 -20.822 -30.291 1.00 41.16 453 LEU A C 1
ATOM 3256 O O . LEU A 1 453 ? 31.777 -20.222 -29.674 1.00 41.16 453 LEU A O 1
ATOM 3260 N N . THR A 1 454 ? 33.066 -20.459 -31.497 1.00 45.22 454 THR A N 1
ATOM 3261 C CA . THR A 1 454 ? 32.486 -19.352 -32.252 1.00 45.22 454 THR A CA 1
ATOM 3262 C C . THR A 1 454 ? 31.447 -19.902 -33.223 1.00 45.22 454 THR A C 1
ATOM 3264 O O . THR A 1 454 ? 31.768 -20.736 -34.072 1.00 45.22 454 THR A O 1
ATOM 3267 N N . LEU A 1 455 ? 30.202 -19.441 -33.091 1.00 44.25 455 LEU A N 1
ATOM 3268 C CA . LEU A 1 455 ? 29.103 -19.754 -34.003 1.00 44.25 455 LEU A CA 1
ATOM 3269 C C . LEU A 1 455 ? 28.734 -18.483 -34.771 1.00 44.25 455 LEU A C 1
ATOM 3271 O O . LEU A 1 455 ? 28.412 -17.465 -34.164 1.00 44.25 455 LEU A O 1
ATOM 3275 N N . THR A 1 456 ? 28.771 -18.544 -36.098 1.00 48.88 456 THR A N 1
ATOM 3276 C CA . THR A 1 456 ? 28.436 -17.426 -36.990 1.00 48.88 456 THR A CA 1
ATOM 3277 C C . THR A 1 456 ? 27.290 -17.814 -37.920 1.00 48.88 456 THR A C 1
ATOM 3279 O O . THR A 1 456 ? 27.400 -18.775 -38.682 1.00 48.88 456 THR A O 1
ATOM 3282 N N . CYS A 1 457 ? 26.179 -17.064 -37.883 1.00 44.38 457 CYS A N 1
ATOM 3283 C CA . CYS A 1 457 ? 25.156 -17.118 -38.937 1.00 44.38 457 CYS A CA 1
ATOM 3284 C C . CYS A 1 457 ? 25.666 -16.234 -40.098 1.00 44.38 457 CYS A C 1
ATOM 3286 O O . CYS A 1 457 ? 25.499 -15.018 -40.076 1.00 44.38 457 CYS A O 1
ATOM 3288 N N . ASP A 1 458 ? 26.325 -16.829 -41.095 1.00 45.12 458 ASP A N 1
ATOM 3289 C CA . ASP A 1 458 ? 27.170 -16.089 -42.054 1.00 45.12 458 ASP A CA 1
ATOM 3290 C C . ASP A 1 458 ? 26.414 -15.308 -43.156 1.00 45.12 458 ASP A C 1
ATOM 3292 O O . ASP A 1 458 ? 27.028 -14.686 -44.016 1.00 45.12 458 ASP A O 1
ATOM 3296 N N . GLU A 1 459 ? 25.074 -15.292 -43.166 1.00 47.47 459 GLU A N 1
ATOM 3297 C CA . GLU A 1 459 ? 24.327 -14.657 -44.273 1.00 47.47 459 GLU A CA 1
ATOM 3298 C C . GLU A 1 459 ? 23.092 -13.829 -43.875 1.00 47.47 459 GLU A C 1
ATOM 3300 O O . GLU A 1 459 ? 22.449 -13.247 -44.752 1.00 47.47 459 GLU A O 1
ATOM 3305 N N . PHE A 1 460 ? 22.774 -13.683 -42.584 1.00 43.44 460 PHE A N 1
ATOM 3306 C CA . PHE A 1 460 ? 21.657 -12.836 -42.149 1.00 43.44 460 PHE A CA 1
ATOM 3307 C C . PHE A 1 460 ? 22.154 -11.609 -41.393 1.00 43.44 460 PHE A C 1
ATOM 3309 O O . PHE A 1 460 ? 22.512 -11.663 -40.220 1.00 43.44 460 PHE A O 1
ATOM 3316 N N . VAL A 1 461 ? 22.138 -10.470 -42.085 1.00 42.91 461 VAL A N 1
ATOM 3317 C CA . VAL A 1 461 ? 22.273 -9.156 -41.456 1.00 42.91 461 VAL A CA 1
ATOM 3318 C C . VAL A 1 461 ? 21.108 -9.007 -40.467 1.00 42.91 461 VAL A C 1
ATOM 3320 O O . VAL A 1 461 ? 19.961 -8.941 -40.902 1.00 42.91 461 VAL A O 1
ATOM 3323 N N . ASN A 1 462 ? 21.408 -8.979 -39.163 1.00 45.06 462 ASN A N 1
ATOM 3324 C CA . ASN A 1 462 ? 20.462 -8.872 -38.037 1.00 45.06 462 ASN A CA 1
ATOM 3325 C C . ASN A 1 462 ? 19.651 -10.142 -37.698 1.00 45.06 462 ASN A C 1
ATOM 3327 O O . ASN A 1 462 ? 18.464 -10.034 -37.406 1.00 45.06 462 ASN A O 1
ATOM 3331 N N . ALA A 1 463 ? 20.250 -11.337 -37.725 1.00 43.12 463 ALA A N 1
ATOM 3332 C CA . ALA A 1 463 ? 19.602 -12.521 -37.149 1.00 43.12 463 ALA A CA 1
ATOM 3333 C C . ALA A 1 463 ? 19.924 -12.702 -35.658 1.00 43.12 463 ALA A C 1
ATOM 3335 O O . ALA A 1 463 ? 21.087 -12.635 -35.262 1.00 43.12 463 ALA A O 1
ATOM 3336 N N . GLY A 1 464 ? 18.897 -12.985 -34.852 1.00 46.88 464 GLY A N 1
ATOM 3337 C CA . GLY A 1 464 ? 19.058 -13.456 -33.477 1.00 46.88 464 GLY A CA 1
ATOM 3338 C C . GLY A 1 464 ? 19.432 -14.940 -33.455 1.00 46.88 464 GLY A C 1
ATOM 3339 O O . GLY A 1 464 ? 18.897 -15.733 -34.235 1.00 46.88 464 GLY A O 1
ATOM 3340 N N . LEU A 1 465 ? 20.358 -15.317 -32.572 1.00 48.94 465 LEU A N 1
ATOM 3341 C CA . LEU A 1 465 ? 20.755 -16.705 -32.339 1.00 48.94 465 LEU A CA 1
ATOM 3342 C C . LEU A 1 465 ? 20.005 -17.234 -31.111 1.00 48.94 465 LEU A C 1
ATOM 3344 O O . LEU A 1 465 ? 20.217 -16.729 -30.011 1.00 48.94 465 LEU A O 1
ATOM 3348 N N . GLN A 1 466 ? 19.166 -18.260 -31.274 1.00 47.47 466 GLN A N 1
ATOM 3349 C CA . GLN A 1 466 ? 18.559 -18.963 -30.142 1.00 47.47 466 GLN A CA 1
ATOM 3350 C C . GLN A 1 466 ? 19.140 -20.373 -30.017 1.00 47.47 466 GLN A C 1
ATOM 3352 O O . GLN A 1 466 ? 19.245 -21.113 -30.999 1.00 47.47 466 GLN A O 1
ATOM 3357 N N . VAL A 1 467 ? 19.517 -20.738 -28.791 1.00 55.91 467 VAL A N 1
ATOM 3358 C CA . VAL A 1 467 ? 19.936 -22.093 -28.421 1.00 55.91 467 VAL A CA 1
ATOM 3359 C C . VAL A 1 467 ? 18.793 -22.724 -27.633 1.00 55.91 467 VAL A C 1
ATOM 3361 O O . VAL A 1 467 ? 18.608 -22.404 -26.463 1.00 55.91 467 VAL A O 1
ATOM 3364 N N . ASP A 1 468 ? 18.017 -23.608 -28.263 1.00 47.81 468 ASP A N 1
ATOM 3365 C CA . ASP A 1 468 ? 16.816 -24.179 -27.626 1.00 47.81 468 ASP A CA 1
ATOM 3366 C C . ASP A 1 468 ? 17.161 -25.125 -26.475 1.00 47.81 468 ASP A C 1
ATOM 3368 O O . ASP A 1 468 ? 16.446 -25.221 -25.479 1.00 47.81 468 ASP A O 1
ATOM 3372 N N . SER A 1 469 ? 18.258 -25.872 -26.618 1.00 49.03 469 SER A N 1
ATOM 3373 C CA . SER A 1 469 ? 18.804 -26.682 -25.536 1.00 49.03 469 SER A CA 1
ATOM 3374 C C . SER A 1 469 ? 20.274 -27.018 -25.767 1.00 49.03 469 SER A C 1
ATOM 3376 O O . SER A 1 469 ? 20.695 -27.450 -26.846 1.00 49.03 469 SER A O 1
ATOM 3378 N N . ALA A 1 470 ? 21.056 -26.857 -24.705 1.00 49.41 470 ALA A N 1
ATOM 3379 C CA . ALA A 1 470 ? 22.401 -27.388 -24.589 1.00 49.41 470 ALA A CA 1
ATOM 3380 C C . ALA A 1 470 ? 22.413 -28.356 -23.407 1.00 49.41 470 ALA A C 1
ATOM 3382 O O . ALA A 1 470 ? 21.960 -28.022 -22.312 1.00 49.41 470 ALA A O 1
ATOM 3383 N N . SER A 1 471 ? 22.907 -29.571 -23.621 1.00 48.44 471 SER A N 1
ATOM 3384 C CA . SER A 1 471 ? 23.052 -30.550 -22.548 1.00 48.44 471 SER A CA 1
ATOM 3385 C C . SER A 1 471 ? 24.466 -31.101 -22.526 1.00 48.44 471 SER A C 1
ATOM 3387 O O . SER A 1 471 ? 25.052 -31.418 -23.560 1.00 48.44 471 SER A O 1
ATOM 3389 N N . PHE A 1 472 ? 25.019 -31.219 -21.325 1.00 50.41 472 PHE A N 1
ATOM 3390 C CA . PHE A 1 472 ? 26.231 -31.985 -21.100 1.00 50.41 472 PHE A CA 1
ATOM 3391 C C . PHE A 1 472 ? 25.827 -33.410 -20.751 1.00 50.41 472 PHE A C 1
ATOM 3393 O O . PHE A 1 472 ? 25.244 -33.663 -19.697 1.00 50.41 472 PHE A O 1
ATOM 3400 N N . THR A 1 473 ? 26.150 -34.357 -21.623 1.00 48.41 473 THR A N 1
ATOM 3401 C CA . THR A 1 473 ? 26.036 -35.775 -21.296 1.00 48.41 473 THR A CA 1
ATOM 3402 C C . THR A 1 473 ? 27.426 -36.309 -20.999 1.00 48.41 473 THR A C 1
ATOM 3404 O O . THR A 1 473 ? 28.237 -36.535 -21.894 1.00 48.41 473 THR A O 1
ATOM 3407 N N . GLY A 1 474 ? 27.696 -36.488 -19.711 1.00 53.31 474 GLY A N 1
ATOM 3408 C CA . GLY A 1 474 ? 28.830 -37.238 -19.197 1.00 53.31 474 GLY A CA 1
ATOM 3409 C C . GLY A 1 474 ? 28.355 -38.003 -17.974 1.00 53.31 474 GLY A C 1
ATOM 3410 O O . GLY A 1 474 ? 28.093 -37.415 -16.927 1.00 53.31 474 GLY A O 1
ATOM 3411 N N . THR A 1 475 ? 28.177 -39.316 -18.096 1.00 46.88 475 THR A N 1
ATOM 3412 C CA . THR A 1 475 ? 28.016 -40.163 -16.913 1.00 46.88 475 THR A CA 1
ATOM 3413 C C . THR A 1 475 ? 29.382 -40.190 -16.253 1.00 46.88 475 THR A C 1
ATOM 3415 O O . THR A 1 475 ? 30.300 -40.710 -16.870 1.00 46.88 475 THR A O 1
ATOM 3418 N N . GLY A 1 476 ? 29.551 -39.599 -15.069 1.00 46.94 476 GLY A N 1
ATOM 3419 C CA . GLY A 1 476 ? 30.843 -39.434 -14.382 1.00 46.94 476 GLY A CA 1
ATOM 3420 C C . GLY A 1 476 ? 31.581 -40.724 -13.976 1.00 46.94 476 GLY A C 1
ATOM 3421 O O . GLY A 1 476 ? 32.124 -40.800 -12.881 1.00 46.94 476 GLY A O 1
ATOM 3422 N N . SER A 1 477 ? 31.586 -41.762 -14.811 1.00 51.62 477 SER A N 1
ATOM 3423 C CA . SER A 1 477 ? 32.607 -42.797 -14.817 1.00 51.62 477 SER A CA 1
ATOM 3424 C C . SER A 1 477 ? 33.851 -42.251 -15.512 1.00 51.62 477 SER A C 1
ATOM 3426 O O . SER A 1 477 ? 33.760 -41.800 -16.649 1.00 51.62 477 SER A O 1
ATOM 3428 N N . ASP A 1 478 ? 34.985 -42.348 -14.817 1.00 53.25 478 ASP A N 1
ATOM 3429 C CA . ASP A 1 478 ? 36.345 -41.836 -15.096 1.00 53.25 478 ASP A CA 1
ATOM 3430 C C . ASP A 1 478 ? 36.954 -42.059 -16.503 1.00 53.25 478 ASP A C 1
ATOM 3432 O O . ASP A 1 478 ? 38.147 -41.823 -16.700 1.00 53.25 478 ASP A O 1
ATOM 3436 N N . LEU A 1 479 ? 36.200 -42.544 -17.490 1.00 53.84 479 LEU A N 1
ATOM 3437 C CA . LEU A 1 479 ? 36.726 -42.976 -18.785 1.00 53.84 479 LEU A CA 1
ATOM 3438 C C . LEU A 1 479 ? 36.052 -42.352 -20.012 1.00 53.84 479 LEU A C 1
ATOM 3440 O O . LEU A 1 479 ? 36.616 -42.499 -21.093 1.00 53.84 479 LEU A O 1
ATOM 3444 N N . ASP A 1 480 ? 34.939 -41.624 -19.869 1.00 49.62 480 ASP A N 1
ATOM 3445 C CA . ASP A 1 480 ? 34.309 -40.938 -21.003 1.00 49.62 480 ASP A CA 1
ATOM 3446 C C . ASP A 1 480 ? 34.400 -39.409 -20.831 1.00 49.62 480 ASP A C 1
ATOM 3448 O O . ASP A 1 480 ? 33.924 -38.879 -19.821 1.00 49.62 480 ASP A O 1
ATOM 3452 N N . PRO A 1 481 ? 35.021 -38.675 -21.777 1.00 53.09 481 PRO A N 1
ATOM 3453 C CA . PRO A 1 481 ? 35.072 -37.220 -21.715 1.00 53.09 481 PRO A CA 1
ATOM 3454 C C . PRO A 1 481 ? 33.650 -36.635 -21.786 1.00 53.09 481 PRO A C 1
ATOM 3456 O O . PRO A 1 481 ? 32.792 -37.177 -22.494 1.00 53.09 481 PRO A O 1
ATOM 3459 N N . PRO A 1 482 ? 33.374 -35.527 -21.072 1.00 49.19 482 PRO A N 1
ATOM 3460 C CA . PRO A 1 482 ? 32.074 -34.876 -21.138 1.00 49.19 482 PRO A CA 1
ATOM 3461 C C . PRO A 1 482 ? 31.779 -34.485 -22.587 1.00 49.19 482 PRO A C 1
ATOM 3463 O O . PRO A 1 482 ? 32.572 -33.803 -23.233 1.00 49.19 482 PRO A O 1
ATOM 3466 N N . THR A 1 483 ? 30.635 -34.934 -23.101 1.00 51.28 483 THR A N 1
ATOM 3467 C CA . THR A 1 483 ? 30.186 -34.579 -24.447 1.00 51.28 483 THR A CA 1
ATOM 3468 C C . THR A 1 483 ? 29.167 -33.452 -24.329 1.00 51.28 483 THR A C 1
ATOM 3470 O O . THR A 1 483 ? 28.130 -33.619 -23.682 1.00 51.28 483 THR A O 1
ATOM 3473 N N . LEU A 1 484 ? 29.466 -32.298 -24.928 1.00 55.19 484 LEU A N 1
ATOM 3474 C CA . LEU A 1 484 ? 28.499 -31.218 -25.110 1.00 55.19 484 LEU A CA 1
ATOM 3475 C C . LEU A 1 484 ? 27.622 -31.557 -26.317 1.00 55.19 484 LEU A C 1
ATOM 3477 O O . LEU A 1 484 ? 28.118 -31.679 -27.435 1.00 55.19 484 LEU A O 1
ATOM 3481 N N . VAL A 1 485 ? 26.320 -31.696 -26.093 1.00 55.03 485 VAL A N 1
ATOM 3482 C CA . VAL A 1 485 ? 25.326 -31.889 -27.147 1.00 55.03 485 VAL A CA 1
ATOM 3483 C C . VAL A 1 485 ? 24.489 -30.618 -27.240 1.00 55.03 485 VAL A C 1
ATOM 3485 O O . VAL A 1 485 ? 23.705 -30.319 -26.338 1.00 55.03 485 VAL A O 1
ATOM 3488 N N . ILE A 1 486 ? 24.661 -29.873 -28.332 1.00 56.97 486 ILE A N 1
ATOM 3489 C CA . ILE A 1 486 ? 23.782 -28.761 -28.715 1.00 56.97 486 ILE A CA 1
ATOM 3490 C C . ILE A 1 486 ? 22.725 -29.355 -29.646 1.00 56.97 486 ILE A C 1
ATOM 3492 O O . ILE A 1 486 ? 23.069 -29.881 -30.704 1.00 56.97 486 ILE A O 1
ATOM 3496 N N . ALA A 1 487 ? 21.461 -29.373 -29.220 1.00 51.59 487 ALA A N 1
ATOM 3497 C CA . ALA A 1 487 ? 20.430 -30.147 -29.914 1.00 51.59 487 ALA A CA 1
ATOM 3498 C C . ALA A 1 487 ? 19.902 -29.431 -31.165 1.00 51.59 487 ALA A C 1
ATOM 3500 O O . ALA A 1 487 ? 19.739 -30.065 -32.208 1.00 51.59 487 ALA A O 1
ATOM 3501 N N . THR A 1 488 ? 19.691 -28.119 -31.079 1.00 50.94 488 THR A N 1
ATOM 3502 C CA . THR A 1 488 ? 19.205 -27.281 -32.180 1.00 50.94 488 THR A CA 1
ATOM 3503 C C . THR A 1 488 ? 19.691 -25.847 -32.011 1.00 50.94 488 THR A C 1
ATOM 3505 O O . THR A 1 488 ? 19.777 -25.326 -30.898 1.00 50.94 488 THR A O 1
ATOM 3508 N N . ILE A 1 489 ? 20.039 -25.227 -33.139 1.00 50.28 489 ILE A N 1
ATOM 3509 C CA . ILE A 1 489 ? 20.307 -23.794 -33.251 1.00 50.28 489 ILE A CA 1
ATOM 3510 C C . ILE A 1 489 ? 19.376 -23.277 -34.342 1.00 50.28 489 ILE A C 1
ATOM 3512 O O . ILE A 1 489 ? 19.439 -23.744 -35.483 1.00 50.28 489 ILE A O 1
ATOM 3516 N N . SER A 1 490 ? 18.537 -22.307 -34.003 1.00 56.19 490 SER A N 1
ATOM 3517 C CA . SER A 1 490 ? 17.682 -21.595 -34.953 1.00 56.19 490 SER A CA 1
ATOM 3518 C C . SER A 1 490 ? 18.164 -20.152 -35.090 1.00 56.19 490 SER A C 1
ATOM 3520 O O . SER A 1 490 ? 18.237 -19.420 -34.104 1.00 56.19 490 SER A O 1
ATOM 3522 N N . CYS A 1 491 ? 18.509 -19.741 -36.318 1.00 51.09 491 CYS A N 1
ATOM 3523 C CA . CYS A 1 491 ? 18.706 -18.326 -36.646 1.00 51.09 491 CYS A CA 1
ATOM 3524 C C . CYS A 1 491 ? 17.314 -17.750 -36.989 1.00 51.09 491 CYS A C 1
ATOM 3526 O O . CYS A 1 491 ? 16.689 -18.199 -37.955 1.00 51.09 491 CYS A O 1
ATOM 3528 N N . PHE A 1 492 ? 16.826 -16.776 -36.220 1.00 53.84 492 PHE A N 1
ATOM 3529 C CA . PHE A 1 492 ? 15.607 -16.026 -36.552 1.00 53.84 492 PHE A CA 1
ATOM 3530 C C . PHE A 1 492 ? 15.980 -14.737 -37.285 1.00 53.84 492 PHE A C 1
ATOM 3532 O O . PHE A 1 492 ? 17.038 -14.170 -37.030 1.00 53.84 492 PHE A O 1
ATOM 3539 N N . GLY A 1 493 ? 15.134 -14.279 -38.213 1.00 53.34 493 GLY A N 1
ATOM 3540 C CA . GLY A 1 493 ? 15.308 -12.972 -38.857 1.00 53.34 493 GLY A CA 1
ATOM 3541 C C . GLY A 1 493 ? 15.235 -11.812 -37.849 1.00 53.34 493 GLY A C 1
ATOM 3542 O O . GLY A 1 493 ? 14.945 -12.050 -36.678 1.00 53.34 493 GLY A O 1
ATOM 3543 N N . PRO A 1 494 ? 15.486 -10.562 -38.280 1.00 55.88 494 PRO A N 1
ATOM 3544 C CA . PRO A 1 494 ? 15.414 -9.399 -37.399 1.00 55.88 494 PRO A CA 1
ATOM 3545 C C . PRO A 1 494 ? 14.049 -9.336 -36.721 1.00 55.88 494 PRO A C 1
ATOM 3547 O O . PRO A 1 494 ? 13.040 -9.113 -37.390 1.00 55.88 494 PRO A O 1
ATOM 3550 N N . VAL A 1 495 ? 14.028 -9.540 -35.405 1.00 51.91 495 VAL A N 1
ATOM 3551 C CA . VAL A 1 495 ? 12.851 -9.266 -34.584 1.00 51.91 495 VAL A CA 1
ATOM 3552 C C . VAL A 1 495 ? 12.778 -7.744 -34.469 1.00 51.91 495 VAL A C 1
ATOM 3554 O O . VAL A 1 495 ? 13.751 -7.138 -34.017 1.00 51.91 495 VAL A O 1
ATOM 3557 N N . PRO A 1 496 ? 11.717 -7.083 -34.955 1.00 63.31 496 PRO A N 1
ATOM 3558 C CA . PRO A 1 496 ? 11.581 -5.652 -34.748 1.00 63.31 496 PRO A CA 1
ATOM 3559 C C . PRO A 1 496 ? 11.450 -5.367 -33.245 1.00 63.31 496 PRO A C 1
ATOM 3561 O O . PRO A 1 496 ? 10.692 -6.044 -32.559 1.00 63.31 496 PRO A O 1
ATOM 3564 N N . ASP A 1 497 ? 12.158 -4.344 -32.751 1.00 68.88 497 ASP A N 1
ATOM 3565 C CA . ASP A 1 497 ? 12.244 -3.955 -31.325 1.00 68.88 497 ASP A CA 1
ATOM 3566 C C . ASP A 1 497 ? 10.885 -3.650 -30.659 1.00 68.88 497 ASP A C 1
ATOM 3568 O O . ASP A 1 497 ? 10.798 -3.458 -29.447 1.00 68.88 497 ASP A O 1
ATOM 3572 N N . ARG A 1 498 ? 9.805 -3.587 -31.442 1.00 81.75 498 ARG A N 1
ATOM 3573 C CA . ARG A 1 498 ? 8.436 -3.462 -30.957 1.00 81.75 498 ARG A CA 1
ATOM 3574 C C . ARG A 1 498 ? 7.489 -4.200 -31.903 1.00 81.75 498 ARG A C 1
ATOM 3576 O O . ARG A 1 498 ? 7.633 -4.025 -33.120 1.00 81.75 498 ARG A O 1
ATOM 3583 N N . PRO A 1 499 ? 6.505 -4.959 -31.388 1.00 88.75 499 PRO A N 1
ATOM 3584 C CA . PRO A 1 499 ? 5.459 -5.487 -32.241 1.00 88.75 499 PRO A CA 1
ATOM 3585 C C . PRO A 1 499 ? 4.725 -4.316 -32.930 1.00 88.75 499 PRO A C 1
ATOM 3587 O O . PRO A 1 499 ? 4.523 -3.258 -32.317 1.00 88.75 499 PRO A O 1
ATOM 3590 N N . PRO A 1 500 ? 4.416 -4.432 -34.230 1.00 92.62 500 PRO A N 1
ATOM 3591 C CA . PRO A 1 500 ? 3.785 -3.360 -34.992 1.00 92.62 500 PRO A CA 1
ATOM 3592 C C . PRO A 1 500 ? 2.398 -3.009 -34.430 1.00 92.62 500 PRO A C 1
ATOM 3594 O O . PRO A 1 500 ? 1.678 -3.869 -33.937 1.00 92.62 500 PRO A O 1
ATOM 3597 N N . LEU A 1 501 ? 1.990 -1.737 -34.530 1.00 94.25 501 LEU A N 1
ATOM 3598 C CA . LEU A 1 501 ? 0.648 -1.308 -34.113 1.00 94.25 501 LEU A CA 1
ATOM 3599 C C . LEU A 1 501 ? -0.423 -2.176 -34.802 1.00 94.25 501 LEU A C 1
ATOM 3601 O O . LEU A 1 501 ? -0.402 -2.324 -36.025 1.00 94.25 501 LEU A O 1
ATOM 3605 N N . GLY A 1 502 ? -1.347 -2.738 -34.022 1.00 96.44 502 GLY A N 1
ATOM 3606 C CA . GLY A 1 502 ? -2.359 -3.684 -34.494 1.00 96.44 502 GLY A CA 1
ATOM 3607 C C . GLY A 1 502 ? -2.001 -5.165 -34.368 1.00 96.44 502 GLY A C 1
ATOM 3608 O O . GLY A 1 502 ? -2.860 -5.977 -34.688 1.00 96.44 502 GLY A O 1
ATOM 3609 N N . ASP A 1 503 ? -0.798 -5.516 -33.911 1.00 97.44 503 ASP A N 1
ATOM 3610 C CA . ASP A 1 503 ? -0.422 -6.876 -33.498 1.00 97.44 503 ASP A CA 1
ATOM 3611 C C . ASP A 1 503 ? -0.825 -7.094 -32.033 1.00 97.44 503 ASP A C 1
ATOM 3613 O O . ASP A 1 503 ? -0.180 -6.593 -31.111 1.00 97.44 503 ASP A O 1
ATOM 3617 N N . VAL A 1 504 ? -1.953 -7.764 -31.809 1.00 97.38 504 VAL A N 1
ATOM 3618 C CA . VAL A 1 504 ? -2.563 -7.896 -30.474 1.00 97.38 504 VAL A CA 1
ATOM 3619 C C . VAL A 1 504 ? -2.270 -9.243 -29.820 1.00 97.38 504 VAL A C 1
ATOM 3621 O O . VAL A 1 504 ? -2.581 -9.406 -28.637 1.00 97.38 504 VAL A O 1
ATOM 3624 N N . ASP A 1 505 ? -1.677 -10.185 -30.560 1.00 96.94 505 ASP A N 1
ATOM 3625 C CA . ASP A 1 505 ? -1.177 -11.469 -30.051 1.00 96.94 505 ASP A CA 1
ATOM 3626 C C . ASP A 1 505 ? 0.350 -11.525 -29.898 1.00 96.94 505 ASP A C 1
ATOM 3628 O O . ASP A 1 505 ? 0.897 -12.567 -29.536 1.00 96.94 505 ASP A O 1
ATOM 3632 N N . CYS A 1 506 ? 1.032 -10.396 -30.111 1.00 94.44 506 CYS A N 1
ATOM 3633 C CA . CYS A 1 506 ? 2.482 -10.268 -29.990 1.00 94.44 506 CYS A CA 1
ATOM 3634 C C . CYS A 1 506 ? 3.252 -11.213 -30.937 1.00 94.44 506 CYS A C 1
ATOM 3636 O O . CYS A 1 506 ? 4.373 -11.628 -30.626 1.00 94.44 506 CYS A O 1
ATOM 3638 N N . SER A 1 507 ? 2.665 -11.585 -32.079 1.00 94.50 507 SER A N 1
ATOM 3639 C CA . SER A 1 507 ? 3.279 -12.501 -33.052 1.00 94.50 507 SER A CA 1
ATOM 3640 C C . SER A 1 507 ? 4.309 -11.834 -33.969 1.00 94.50 507 SER A C 1
ATOM 3642 O O . SER A 1 507 ? 4.973 -12.516 -34.751 1.00 94.50 507 SER A O 1
ATOM 3644 N N . PHE A 1 508 ? 4.473 -10.515 -33.857 1.00 91.50 508 PHE A N 1
ATOM 3645 C CA . PHE A 1 508 ? 5.234 -9.619 -34.730 1.00 91.50 508 PHE A CA 1
ATOM 3646 C C . PHE A 1 508 ? 4.659 -9.475 -36.149 1.00 91.50 508 PHE A C 1
ATOM 3648 O O . PHE A 1 508 ? 5.304 -8.885 -37.023 1.00 91.50 508 PHE A O 1
ATOM 3655 N N . GLU A 1 509 ? 3.434 -9.948 -36.394 1.00 95.00 509 GLU A N 1
ATOM 3656 C CA . GLU A 1 509 ? 2.766 -9.885 -37.694 1.00 95.00 509 GLU A CA 1
ATOM 3657 C C . GLU A 1 509 ? 1.333 -9.348 -37.583 1.00 95.00 509 GLU A C 1
ATOM 3659 O O . GLU A 1 509 ? 0.430 -10.077 -37.196 1.00 95.00 509 GLU A O 1
ATOM 3664 N N . VAL A 1 510 ? 1.075 -8.124 -38.067 1.00 96.38 510 VAL A N 1
ATOM 3665 C CA . VAL A 1 510 ? -0.307 -7.611 -38.178 1.00 96.38 510 VAL A CA 1
ATOM 3666 C C . VAL A 1 510 ? -1.067 -8.375 -39.262 1.00 96.38 510 VAL A C 1
ATOM 3668 O O . VAL A 1 510 ? -0.823 -8.196 -40.463 1.00 96.38 510 VAL A O 1
ATOM 3671 N N . ASN A 1 511 ? -2.019 -9.209 -38.861 1.00 97.81 511 ASN A N 1
ATOM 3672 C CA . ASN A 1 511 ? -2.795 -10.056 -39.751 1.00 97.81 511 ASN A CA 1
ATOM 3673 C C . ASN A 1 511 ? -4.284 -10.146 -39.335 1.00 97.81 511 ASN A C 1
ATOM 3675 O O . ASN A 1 511 ? -4.807 -9.378 -38.530 1.00 97.81 511 ASN A O 1
ATOM 3679 N N . SER A 1 512 ? -5.058 -11.012 -39.999 1.00 98.06 512 SER A N 1
ATOM 3680 C CA . SER A 1 512 ? -6.500 -11.130 -39.725 1.00 98.06 512 SER A CA 1
ATOM 3681 C C . SER A 1 512 ? -6.828 -11.791 -38.381 1.00 98.06 512 SER A C 1
ATOM 3683 O O . SER A 1 512 ? -7.969 -11.687 -37.927 1.00 98.06 512 SER A O 1
ATOM 3685 N N . ILE A 1 513 ? -5.866 -12.498 -37.781 1.00 98.38 513 ILE A N 1
ATOM 3686 C CA . ILE A 1 513 ? -5.975 -13.086 -36.443 1.00 98.38 513 ILE A CA 1
ATOM 3687 C C . ILE A 1 513 ? -6.103 -11.959 -35.422 1.00 98.38 513 ILE A C 1
ATOM 3689 O O . ILE A 1 513 ? -7.048 -11.987 -34.636 1.00 98.38 513 ILE A O 1
ATOM 3693 N N . ASP A 1 514 ? -5.287 -10.910 -35.529 1.00 98.50 514 ASP A N 1
ATOM 3694 C CA . ASP A 1 514 ? -5.340 -9.762 -34.623 1.00 98.50 514 ASP A CA 1
ATOM 3695 C C . ASP A 1 514 ? -6.704 -9.080 -34.617 1.00 98.50 514 ASP A C 1
ATOM 3697 O O . ASP A 1 514 ? -7.328 -8.874 -33.576 1.00 98.50 514 ASP A O 1
ATOM 3701 N N . ALA A 1 515 ? -7.244 -8.817 -35.809 1.00 98.50 515 ALA A N 1
ATOM 3702 C CA . ALA A 1 515 ? -8.579 -8.249 -35.944 1.00 98.50 515 ALA A CA 1
ATOM 3703 C C . ALA A 1 515 ? -9.658 -9.156 -35.330 1.00 98.50 515 ALA A C 1
ATOM 3705 O O . ALA A 1 515 ? -10.624 -8.670 -34.736 1.00 98.50 515 ALA A O 1
ATOM 3706 N N . ALA A 1 516 ? -9.521 -10.478 -35.471 1.00 98.44 516 ALA A N 1
ATOM 3707 C CA . ALA A 1 516 ? -10.453 -11.430 -34.881 1.00 98.44 516 ALA A CA 1
ATOM 3708 C C . ALA A 1 516 ? -10.347 -11.468 -33.350 1.00 98.44 516 ALA A C 1
ATOM 3710 O O . ALA A 1 516 ? -11.366 -11.659 -32.686 1.00 98.44 516 ALA A O 1
ATOM 3711 N N . LEU A 1 517 ? -9.153 -11.285 -32.787 1.00 98.44 517 LEU A N 1
ATOM 3712 C CA . LEU A 1 517 ? -8.935 -11.192 -31.345 1.00 98.44 517 LEU A CA 1
ATOM 3713 C C . LEU A 1 517 ? -9.542 -9.909 -30.778 1.00 98.44 517 LEU A C 1
ATOM 3715 O O . LEU A 1 517 ? -10.306 -9.993 -29.818 1.00 98.44 517 LEU A O 1
ATOM 3719 N N . VAL A 1 518 ? -9.343 -8.759 -31.432 1.00 98.44 518 VAL A N 1
ATOM 3720 C CA . VAL A 1 518 ? -10.020 -7.501 -31.064 1.00 98.44 518 VAL A CA 1
ATOM 3721 C C . VAL A 1 518 ? -11.541 -7.675 -31.073 1.00 98.44 518 VAL A C 1
ATOM 3723 O O . VAL A 1 518 ? -12.205 -7.336 -30.099 1.00 98.44 518 VAL A O 1
ATOM 3726 N N . LEU A 1 519 ? -12.117 -8.283 -32.118 1.00 98.44 519 LEU A N 1
ATOM 3727 C CA . LEU A 1 519 ? -13.565 -8.534 -32.178 1.00 98.44 519 LEU A CA 1
ATOM 3728 C C . LEU A 1 519 ? -14.062 -9.469 -31.066 1.00 98.44 519 LEU A C 1
ATOM 3730 O O . LEU A 1 519 ? -15.159 -9.263 -30.547 1.00 98.44 519 LEU A O 1
ATOM 3734 N N . GLN A 1 520 ? -13.289 -10.498 -30.710 1.00 98.38 520 GLN A N 1
ATOM 3735 C CA . GLN A 1 520 ? -13.626 -11.407 -29.612 1.00 98.38 520 GLN A CA 1
ATOM 3736 C C . GLN A 1 520 ? -13.551 -10.704 -28.253 1.00 98.38 520 GLN A C 1
ATOM 3738 O O . GLN A 1 520 ? -14.456 -10.884 -27.437 1.00 98.38 520 GLN A O 1
ATOM 3743 N N . TYR A 1 521 ? -12.534 -9.869 -28.040 1.00 98.19 521 TYR A N 1
ATOM 3744 C CA . TYR A 1 521 ? -12.394 -9.023 -26.857 1.00 98.19 521 TYR A CA 1
ATOM 3745 C C . TYR A 1 521 ? -13.575 -8.052 -26.725 1.00 98.19 521 TYR A C 1
ATOM 3747 O O . TYR A 1 521 ? -14.282 -8.071 -25.720 1.00 98.19 521 TYR A O 1
ATOM 3755 N N . THR A 1 522 ? -13.911 -7.303 -27.780 1.00 98.00 522 THR A N 1
ATOM 3756 C CA . THR A 1 522 ? -15.076 -6.397 -27.783 1.00 98.00 522 THR A CA 1
ATOM 3757 C C . THR A 1 522 ? -16.404 -7.135 -27.574 1.00 98.00 522 THR A C 1
ATOM 3759 O O . THR A 1 522 ? -17.349 -6.579 -27.017 1.00 98.00 522 THR A O 1
ATOM 3762 N N . ALA A 1 523 ? -16.505 -8.394 -28.010 1.00 97.62 523 ALA A N 1
ATOM 3763 C CA . ALA A 1 523 ? -17.682 -9.234 -27.792 1.00 97.62 523 ALA A CA 1
ATOM 3764 C C . ALA A 1 523 ? -17.759 -9.848 -26.378 1.00 97.62 523 ALA A C 1
ATOM 3766 O O . ALA A 1 523 ? -18.739 -10.536 -26.082 1.00 97.62 523 ALA A O 1
ATOM 3767 N N . GLY A 1 524 ? -16.754 -9.632 -25.523 1.00 97.44 524 GLY A N 1
ATOM 3768 C CA . GLY A 1 524 ? -16.662 -10.235 -24.191 1.00 97.44 524 GLY A CA 1
ATOM 3769 C C . GLY A 1 524 ? -16.402 -11.743 -24.217 1.00 97.44 524 GLY A C 1
ATOM 3770 O O . GLY A 1 524 ? -16.768 -12.446 -23.279 1.00 97.44 524 GLY A O 1
ATOM 3771 N N . LEU A 1 525 ? -15.836 -12.261 -25.313 1.00 98.19 525 LEU A N 1
ATOM 3772 C CA . LEU A 1 525 ? -15.403 -13.659 -25.425 1.00 98.19 525 LEU A CA 1
ATOM 3773 C C . LEU A 1 525 ? -13.973 -13.858 -24.912 1.00 98.19 525 LEU A C 1
ATOM 3775 O O . LEU A 1 525 ? -13.609 -14.980 -24.567 1.00 98.19 525 LEU A O 1
ATOM 3779 N N . LEU A 1 526 ? -13.191 -12.778 -24.871 1.00 97.25 526 LEU A N 1
ATOM 3780 C CA . LEU A 1 526 ? -11.872 -12.709 -24.253 1.00 97.25 526 LEU A CA 1
ATOM 3781 C C . LEU A 1 526 ? -11.900 -11.636 -23.168 1.00 97.25 526 LEU A C 1
ATOM 3783 O O . LEU A 1 526 ? -12.434 -10.552 -23.389 1.00 97.25 526 LEU A O 1
ATOM 3787 N N . GLU A 1 527 ? -11.315 -11.946 -22.014 1.00 95.81 527 GLU A N 1
ATOM 3788 C CA . GLU A 1 527 ? -11.177 -10.997 -20.902 1.00 95.81 527 GLU A CA 1
ATOM 3789 C C . GLU A 1 527 ? -10.000 -10.033 -21.115 1.00 95.81 527 GLU A C 1
ATOM 3791 O O . GLU A 1 527 ? -10.026 -8.917 -20.605 1.00 95.81 527 GLU A O 1
ATOM 3796 N N . ARG A 1 528 ? -8.986 -10.447 -21.889 1.00 94.50 528 ARG A N 1
ATOM 3797 C CA . ARG A 1 528 ? -7.748 -9.701 -22.148 1.00 94.50 528 ARG A CA 1
ATOM 3798 C C . ARG A 1 528 ? -7.133 -10.092 -23.501 1.00 94.50 528 ARG A C 1
ATOM 3800 O O . ARG A 1 528 ? -7.404 -11.182 -24.006 1.00 94.50 528 ARG A O 1
ATOM 3807 N N . LEU A 1 529 ? -6.327 -9.192 -24.066 1.00 96.31 529 LEU A N 1
ATOM 3808 C CA . LEU A 1 529 ? -5.438 -9.429 -25.213 1.00 96.31 529 LEU A CA 1
ATOM 3809 C C . LEU A 1 529 ? -3.976 -9.460 -24.734 1.00 96.31 529 LEU A C 1
ATOM 3811 O O . LEU A 1 529 ? -3.633 -8.724 -23.805 1.00 96.31 529 LEU A O 1
ATOM 3815 N N . ASP A 1 530 ? -3.119 -10.259 -25.370 1.00 95.06 530 ASP A N 1
ATOM 3816 C CA . ASP A 1 530 ? -1.711 -10.403 -24.963 1.00 95.06 530 ASP A CA 1
ATOM 3817 C C . ASP A 1 530 ? -0.953 -9.077 -25.133 1.00 95.06 530 ASP A C 1
ATOM 3819 O O . ASP A 1 530 ? -0.362 -8.560 -24.184 1.00 95.06 530 ASP A O 1
ATOM 3823 N N . CYS A 1 531 ? -1.095 -8.449 -26.303 1.00 95.88 531 CYS A N 1
ATOM 3824 C CA . CYS A 1 531 ? -0.573 -7.119 -26.617 1.00 95.88 531 CYS A CA 1
ATOM 3825 C C . CYS A 1 531 ? -1.700 -6.071 -26.658 1.00 95.88 531 CYS A C 1
ATOM 3827 O O . CYS A 1 531 ? -1.881 -5.343 -27.634 1.00 95.88 531 CYS A O 1
ATOM 3829 N N . GLN A 1 532 ? -2.488 -5.972 -25.581 1.00 96.50 532 GLN A N 1
ATOM 3830 C CA . GLN A 1 532 ? -3.672 -5.099 -25.526 1.00 96.50 532 GLN A CA 1
ATOM 3831 C C . GLN A 1 532 ? -3.388 -3.618 -25.844 1.00 96.50 532 GLN A C 1
ATOM 3833 O O . GLN A 1 532 ? -4.216 -2.956 -26.466 1.00 96.50 532 GLN A O 1
ATOM 3838 N N . PHE A 1 533 ? -2.216 -3.102 -25.470 1.00 91.06 533 PHE A N 1
ATOM 3839 C CA . PHE A 1 533 ? -1.807 -1.716 -25.737 1.00 91.06 533 PHE A CA 1
ATOM 3840 C C . PHE A 1 533 ? -1.583 -1.408 -27.231 1.00 91.06 533 PHE A C 1
ATOM 3842 O O . PHE A 1 533 ? -1.493 -0.240 -27.602 1.00 91.06 533 PHE A O 1
ATOM 3849 N N . LEU A 1 534 ? -1.503 -2.429 -28.094 1.00 95.88 534 LEU A N 1
ATOM 3850 C CA . LEU A 1 534 ? -1.398 -2.286 -29.552 1.00 95.88 534 LEU A CA 1
ATOM 3851 C C . LEU A 1 534 ? -2.753 -2.385 -30.264 1.00 95.88 534 LEU A C 1
ATOM 3853 O O . LEU A 1 534 ? -2.812 -2.194 -31.478 1.00 95.88 534 LEU A O 1
ATOM 3857 N N . ALA A 1 535 ? -3.829 -2.686 -29.529 1.00 97.12 535 ALA A N 1
ATOM 3858 C CA . ALA A 1 535 ? -5.148 -2.944 -30.094 1.00 97.12 535 ALA A CA 1
ATOM 3859 C C . ALA A 1 535 ? -5.922 -1.672 -30.467 1.00 97.12 535 ALA A C 1
ATOM 3861 O O . ALA A 1 535 ? -6.737 -1.733 -31.380 1.00 97.12 535 ALA A O 1
ATOM 3862 N N . ASP A 1 536 ? -5.675 -0.535 -29.807 1.00 97.19 536 ASP A N 1
ATOM 3863 C CA . ASP A 1 536 ? -6.268 0.764 -30.166 1.00 97.19 536 ASP A CA 1
ATOM 3864 C C . ASP A 1 536 ? -5.457 1.422 -31.293 1.00 97.19 536 ASP A C 1
ATOM 3866 O O . ASP A 1 536 ? -4.641 2.322 -31.089 1.00 97.19 536 ASP A O 1
ATOM 3870 N N . VAL A 1 537 ? -5.651 0.924 -32.514 1.00 96.56 537 VAL A N 1
ATOM 3871 C CA . VAL A 1 537 ? -4.911 1.381 -33.702 1.00 96.56 537 VAL A CA 1
ATOM 3872 C C . VAL A 1 537 ? -5.368 2.755 -34.199 1.00 96.56 537 VAL A C 1
ATOM 3874 O O . VAL A 1 537 ? -4.766 3.312 -35.121 1.00 96.56 537 VAL A O 1
ATOM 3877 N N . ASN A 1 538 ? -6.457 3.286 -33.637 1.00 95.00 538 ASN A N 1
ATOM 3878 C CA . ASN A 1 538 ? -7.035 4.574 -34.006 1.00 95.00 538 ASN A CA 1
ATOM 3879 C C . ASN A 1 538 ? -6.799 5.679 -32.952 1.00 95.00 538 ASN A C 1
ATOM 3881 O O . ASN A 1 538 ? -7.002 6.857 -33.259 1.00 95.00 538 ASN A O 1
ATOM 3885 N N . PHE A 1 539 ? -6.279 5.301 -31.781 1.00 92.25 539 PHE A N 1
ATOM 3886 C CA . PHE A 1 539 ? -5.933 6.157 -30.647 1.00 92.25 539 PHE A CA 1
ATOM 3887 C C . PHE A 1 539 ? -7.119 6.960 -30.094 1.00 92.25 539 PHE A C 1
ATOM 3889 O O . PHE A 1 539 ? -6.941 8.096 -29.639 1.00 92.25 539 PHE A O 1
ATOM 3896 N N . ASP A 1 540 ? -8.338 6.411 -30.143 1.00 93.19 540 ASP A N 1
ATOM 3897 C CA . ASP A 1 540 ? -9.508 7.031 -29.501 1.00 93.19 540 ASP A CA 1
ATOM 3898 C C . ASP A 1 540 ? -9.713 6.582 -28.046 1.00 93.19 540 ASP A C 1
ATOM 3900 O O . ASP A 1 540 ? -10.670 7.010 -27.392 1.00 93.19 540 ASP A O 1
ATOM 3904 N N . GLY A 1 541 ? -8.789 5.777 -27.517 1.00 92.94 541 GLY A N 1
ATOM 3905 C CA . GLY A 1 541 ? -8.774 5.273 -26.150 1.00 92.94 541 GLY A CA 1
ATOM 3906 C C . GLY A 1 541 ? -9.736 4.110 -25.920 1.00 92.94 541 GLY A C 1
ATOM 3907 O O . GLY A 1 541 ? -9.936 3.714 -24.772 1.00 92.94 541 GLY A O 1
ATOM 3908 N N . THR A 1 542 ? -10.374 3.580 -26.968 1.00 96.44 542 THR A N 1
ATOM 3909 C CA . THR A 1 542 ? -11.353 2.493 -26.860 1.00 96.44 542 THR A CA 1
ATOM 3910 C C . THR A 1 542 ? -11.002 1.366 -27.820 1.00 96.44 542 THR A C 1
ATOM 3912 O O . THR A 1 542 ? -11.060 1.553 -29.021 1.00 96.44 542 THR A O 1
ATOM 3915 N N . ILE A 1 543 ? -10.753 0.162 -27.296 1.00 97.62 543 ILE A N 1
ATOM 3916 C CA . I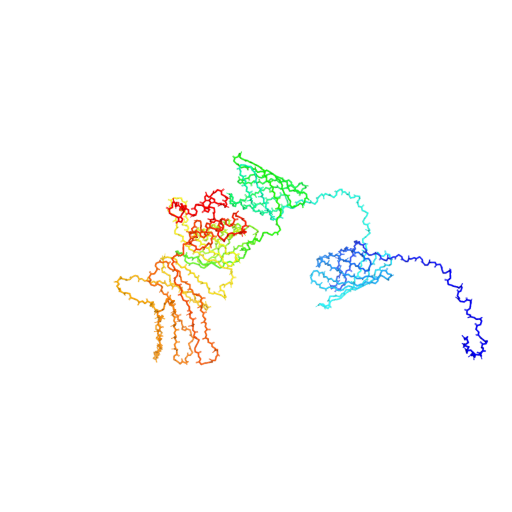LE A 1 543 ? -10.540 -1.032 -28.128 1.00 97.62 543 ILE A CA 1
ATOM 3917 C C . ILE A 1 543 ? -11.900 -1.582 -28.570 1.00 97.62 543 ILE A C 1
ATOM 3919 O O . ILE A 1 543 ? -12.603 -2.241 -27.792 1.00 97.62 543 ILE A O 1
ATOM 3923 N N . ASP A 1 544 ? -12.295 -1.318 -29.814 1.00 98.25 544 ASP A N 1
ATOM 3924 C CA . ASP A 1 544 ? -13.564 -1.785 -30.363 1.00 98.25 544 ASP A CA 1
ATOM 3925 C C . ASP A 1 544 ? -13.497 -2.298 -31.816 1.00 98.25 544 ASP A C 1
ATOM 3927 O O . ASP A 1 544 ? -12.449 -2.493 -32.431 1.00 98.25 544 ASP A O 1
ATOM 3931 N N . SER A 1 545 ? -14.665 -2.592 -32.394 1.00 98.38 545 SER A N 1
ATOM 3932 C CA . SER A 1 545 ? -14.774 -3.099 -33.770 1.00 98.38 545 SER A CA 1
ATOM 3933 C C . SER A 1 545 ? -14.198 -2.169 -34.853 1.00 98.38 545 SER A C 1
ATOM 3935 O O . SER A 1 545 ? -13.967 -2.617 -35.979 1.00 98.38 545 SER A O 1
ATOM 3937 N N . ARG A 1 546 ? -13.992 -0.882 -34.551 1.00 98.19 546 ARG A N 1
ATOM 3938 C CA . ARG A 1 546 ? -13.356 0.101 -35.435 1.00 98.19 546 ARG A CA 1
ATOM 3939 C C . ARG A 1 546 ? -11.866 -0.182 -35.567 1.00 98.19 546 ARG A C 1
ATOM 3941 O O . ARG A 1 546 ? -11.367 -0.142 -36.691 1.00 98.19 546 ARG A O 1
ATOM 3948 N N . ASP A 1 547 ? -11.202 -0.570 -34.484 1.00 98.50 547 ASP A N 1
ATOM 3949 C CA . ASP A 1 547 ? -9.799 -0.981 -34.512 1.00 98.50 547 ASP A CA 1
ATOM 3950 C C . ASP A 1 547 ? -9.608 -2.251 -35.326 1.00 98.50 547 ASP A C 1
ATOM 3952 O O . ASP A 1 547 ? -8.790 -2.293 -36.244 1.00 98.50 547 ASP A O 1
ATOM 3956 N N . ALA A 1 548 ? -10.464 -3.250 -35.096 1.00 98.44 548 ALA A N 1
ATOM 3957 C CA . ALA A 1 548 ? -10.470 -4.473 -35.893 1.00 98.44 548 ALA A CA 1
ATOM 3958 C C . ALA A 1 548 ? -10.667 -4.187 -37.392 1.00 98.44 548 ALA A C 1
ATOM 3960 O O . ALA A 1 548 ? -10.039 -4.818 -38.244 1.00 98.44 548 ALA A O 1
ATOM 3961 N N . LEU A 1 549 ? -11.532 -3.225 -37.739 1.00 98.12 549 LEU A N 1
ATOM 3962 C CA . LEU A 1 549 ? -11.732 -2.817 -39.127 1.00 98.12 549 LEU A CA 1
ATOM 3963 C C . LEU A 1 549 ? -10.475 -2.167 -39.718 1.00 98.12 549 LEU A C 1
ATOM 3965 O O . LEU A 1 549 ? -10.160 -2.433 -40.878 1.00 98.12 549 LEU A O 1
ATOM 3969 N N . ILE A 1 550 ? -9.765 -1.332 -38.958 1.00 97.88 550 ILE A N 1
ATOM 3970 C CA . ILE A 1 550 ? -8.516 -0.704 -39.406 1.00 97.88 550 ILE A CA 1
ATOM 3971 C C . ILE A 1 550 ? -7.425 -1.761 -39.587 1.00 97.88 550 ILE A C 1
ATOM 3973 O O . ILE A 1 550 ? -6.792 -1.774 -40.641 1.00 97.88 550 ILE A O 1
ATOM 3977 N N . ILE A 1 551 ? -7.274 -2.705 -38.653 1.00 98.19 551 ILE A N 1
ATOM 3978 C CA . ILE A 1 551 ? -6.357 -3.848 -38.793 1.00 98.19 551 ILE A CA 1
ATOM 3979 C C . ILE A 1 551 ? -6.669 -4.614 -40.090 1.00 98.19 551 ILE A C 1
ATOM 3981 O O . ILE A 1 551 ? -5.787 -4.816 -40.922 1.00 98.19 551 ILE A O 1
ATOM 3985 N N . LEU A 1 552 ? -7.939 -4.940 -40.363 1.00 98.12 552 LEU A N 1
ATOM 3986 C CA . LEU A 1 552 ? -8.332 -5.589 -41.624 1.00 98.12 552 LEU A CA 1
ATOM 3987 C C . LEU A 1 552 ? -8.020 -4.741 -42.868 1.00 98.12 552 LEU A C 1
ATOM 3989 O O . LEU A 1 552 ? -7.685 -5.294 -43.917 1.00 98.12 552 LEU A O 1
ATOM 3993 N N . GLN A 1 553 ? -8.127 -3.413 -42.785 1.00 97.88 553 GLN A N 1
ATOM 3994 C CA . GLN A 1 553 ? -7.754 -2.515 -43.881 1.00 97.88 553 GLN A CA 1
ATOM 3995 C C . GLN A 1 553 ? -6.240 -2.482 -44.112 1.00 97.88 553 GLN A C 1
ATOM 3997 O O . GLN A 1 553 ? -5.822 -2.433 -45.269 1.00 97.88 553 GLN A O 1
ATOM 4002 N N . VAL A 1 554 ? -5.432 -2.549 -43.052 1.00 96.44 554 VAL A N 1
ATOM 4003 C CA . VAL A 1 554 ? -3.965 -2.654 -43.127 1.00 96.44 554 VAL A CA 1
ATOM 4004 C C . VAL A 1 554 ? -3.567 -3.958 -43.806 1.00 96.44 554 VAL A C 1
ATOM 4006 O O . VAL A 1 554 ? -2.845 -3.937 -44.802 1.00 96.44 554 VAL A O 1
ATOM 4009 N N . VAL A 1 555 ? -4.138 -5.079 -43.361 1.00 97.00 555 VAL A N 1
ATOM 4010 C CA . VAL A 1 555 ? -3.911 -6.412 -43.946 1.00 97.00 555 VAL A CA 1
ATOM 4011 C C . VAL A 1 555 ? -4.340 -6.468 -45.414 1.00 97.00 555 VAL A C 1
ATOM 4013 O O . VAL A 1 555 ? -3.695 -7.109 -46.242 1.00 97.00 555 VAL A O 1
ATOM 4016 N N . ALA A 1 556 ? -5.411 -5.756 -45.774 1.00 96.88 556 ALA A N 1
ATOM 4017 C CA . ALA A 1 556 ? -5.875 -5.639 -47.154 1.00 96.88 556 ALA A CA 1
ATOM 4018 C C . ALA A 1 556 ? -5.059 -4.647 -48.012 1.00 96.88 556 ALA A C 1
ATOM 4020 O O . ALA A 1 556 ? -5.354 -4.494 -49.200 1.00 96.88 556 ALA A O 1
ATOM 4021 N N . GLY A 1 557 ? -4.073 -3.946 -47.440 1.00 96.00 557 GLY A N 1
ATOM 4022 C CA . GLY A 1 557 ? -3.292 -2.912 -48.125 1.00 96.00 557 GLY A CA 1
ATOM 4023 C C . GLY A 1 557 ? -4.103 -1.666 -48.502 1.00 96.00 557 GLY A C 1
ATOM 4024 O O . GLY A 1 557 ? -3.733 -0.936 -49.421 1.00 96.00 557 GLY A O 1
ATOM 4025 N N . LEU A 1 558 ? -5.235 -1.438 -47.834 1.00 96.31 558 LEU A N 1
ATOM 4026 C CA . LEU A 1 558 ? -6.117 -0.284 -48.036 1.00 96.31 558 LEU A CA 1
ATOM 4027 C C . LEU A 1 558 ? -5.742 0.901 -47.139 1.00 96.31 558 LEU A C 1
ATOM 4029 O O . LEU A 1 558 ? -6.146 2.029 -47.421 1.00 96.31 558 LEU A O 1
ATOM 4033 N N . PHE A 1 559 ? -4.986 0.640 -46.076 1.00 93.12 559 PHE A N 1
ATOM 4034 C CA . PHE A 1 559 ? -4.536 1.623 -45.103 1.00 93.12 559 PHE A CA 1
ATOM 4035 C C . PHE A 1 559 ? -3.089 1.326 -44.693 1.00 93.12 559 PHE A C 1
ATOM 4037 O O . PHE A 1 559 ? -2.660 0.176 -44.719 1.00 93.12 559 PHE A O 1
ATOM 4044 N N . GLN A 1 560 ? -2.329 2.358 -44.332 1.00 89.62 560 GLN A N 1
ATOM 4045 C CA . GLN A 1 560 ? -1.009 2.213 -43.718 1.00 89.62 560 GLN A CA 1
ATOM 4046 C C . GLN A 1 560 ? -1.049 2.925 -42.375 1.00 89.62 560 GLN A C 1
ATOM 4048 O O . GLN A 1 560 ? -1.375 4.112 -42.325 1.00 89.62 560 GLN A O 1
ATOM 4053 N N . LEU A 1 561 ? -0.737 2.198 -41.303 1.00 83.56 561 LEU A N 1
ATOM 4054 C CA . LEU A 1 561 ? -0.548 2.805 -39.993 1.00 83.56 561 LEU A CA 1
ATOM 4055 C C . LEU A 1 561 ? 0.719 3.657 -40.065 1.00 83.56 561 LEU A C 1
ATOM 4057 O O . LEU A 1 561 ? 1.775 3.179 -40.485 1.00 83.56 561 LEU A O 1
ATOM 4061 N N . SER A 1 562 ? 0.586 4.940 -39.733 1.00 71.75 562 SER A N 1
ATOM 4062 C CA . SER A 1 562 ? 1.763 5.763 -39.482 1.00 71.75 562 SER A CA 1
ATOM 4063 C C . SER A 1 562 ? 2.356 5.302 -38.151 1.00 71.75 562 SER A C 1
ATOM 4065 O O . SER A 1 562 ? 1.576 5.150 -37.210 1.00 71.75 562 SER A O 1
ATOM 4067 N N . PRO A 1 563 ? 3.676 5.068 -38.075 1.00 58.81 563 PRO A N 1
ATOM 4068 C CA . PRO A 1 563 ? 4.342 4.797 -36.808 1.00 58.81 563 PRO A CA 1
ATOM 4069 C C . PRO A 1 563 ? 4.224 5.975 -35.839 1.00 58.81 563 PRO A C 1
ATOM 4071 O O . PRO A 1 563 ? 4.023 7.124 -36.321 1.00 58.81 563 PRO A O 1
#

Sequence (563 aa):
MLKRHRTLAASGTAGLILLAVSLLAVFGPATPAQAQIDISGDWNFDILGFGPGTVACAATIEHAGDTFTIDTTCTDFGFGSFEGEIDVETGEFTASGNIGGIPIEIAGTASSDGETIEGTWEATSFGFSGTLSAVRKPPGLTPTPLPTLPAPVDATGTWRISFSGVFSGSCDTVIEQNGEELRVIAMCSILGTLTLEGTIDPATGAFRLSGFVSLEGQILSDGDSLTGTWSSFGFGGSLTGERVDDIELLDISGDWGMVLLGDVSDSCTLGFEEGLVVTSAVLACEELGEGTLEGAVDPFDGFIFLSGLVGDTEIALSGQLSADGSYIFGYEFVTDPGVLSGHPAPPRTPFIAVPAGAFERGIIIVGCQQGNALAINCSQREQVIVDVGVPVAPAGGYTGVEATLSWSEPLAFGEATPSGQCDSAATVSSELSVSLTCSFAEQSEFAGDLFSLTLTCDEFVNAGLQVDSASFTGTGSDLDPPTLVIATISCFGPVPDRPPLGDVDCSFEVNSIDAALVLQYTAGLLERLDCQFLADVNFDGTIDSRDALIILQVVAGLFQLSP

pLDDT: mean 73.99, std 25.26, range [25.11, 98.5]

Radius of gyration: 39.78 Å; chains: 1; bounding box: 116×98×116 Å